Protein AF-A0A8I2YZF5-F1 (afdb_monomer)

Foldseek 3Di:
DLPEDPDEAEAEQAQFALLQVLLVLLVCLLSPHQYEYEQLQRHKHFAAQVVVLVVLVVVVPFADPPDRPPPTDDRDLDSQVVSLVSNLVNFPCVDPSRVSSSVSYHYYNHQDPPRLPPDHDYDLSGRCVNPPDPPTHMHGSNVSSVVVPDPCSVVSVVVNVVSVVVVVVVVVVVVVVVVVVVVVVVVVVVVDDDDDDDDDDDDDDDDDDDDDDDDDDDDDDDDDDDDDDDDDDDDDDDDDDDPLFKDKWKWKDFPVLVDLCCDDVSVNVVVLCVVLVWDWDKADDDPPFGIIMIMIMDGLLSVLVSLLSSQVSVVVPDDDDPDPDPDDPKDKIKIWDAPQLVCLCQDDVSPNVVVLCVVLVWDWDWDPDADPQWRTTIIMIIDHSSSVSSSSSSSSVSCSVPVVSVPQTGDDDTDDDDDDDDDDDDDDDDDDDDDDDDDDDDDDDDDDDDDDDDDDDDDDDDQPKDKDKDKAAQVLVDQCCDDVNPNVVVLCSQLVWDKDWDPDADPPPRITMIITIGGPSSSVSSVVSSVVSSVVVVVVVVVVVVVVVVVVVD

Nearest PDB structures (foldseek):
  8ia0-assembly1_LO  TM=9.827E-01  e=4.292E-23  Thermochaetoides thermophila DSM 1495
  7oyc-assembly1_O1  TM=9.936E-01  e=2.334E-22  Xenopus laevis
  8scb-assembly1_O  TM=9.980E-01  e=4.548E-22  Oryctolagus cuniculus
  9axv-assembly1_Ba  TM=9.786E-01  e=4.104E-22  Schizosaccharomyces pombe
  7r81-assembly1_Q1  TM=9.394E-01  e=8.363E-23  Neurospora crassa

Radius of gyration: 35.75 Å; Cα contacts (8 Å, |Δi|>4): 672; chains: 1; bounding box: 94×103×95 Å

pLDDT: mean 77.12, std 23.85, range [24.19, 98.5]

Secondary structure (DSSP, 8-state):
-----SSPEEEE-TTBBHHHHHHHHHHHHHHT--EEEE-GGG-EEES-HHHHHHHHHHHHT---SS-TTTSSPP---SHHHHHHHHHHTTTTTTSHHHHHHHHTEEE-SS--TTSSSSPPB--GGGBHHHHS-TT--EEEHHHHHHHTT-TTHHHHHHHHHHHHHHHHHHHHHHHHHHHHHHHHHHHHTTTS----------------------------------------------PPP-TTS-EEEEEEEEHHHHHHHH-GGGHHHHHHHHHH--EEEEPPP-TT--EEEEEEEE-HHHHHHHHHHHHHHHHHHSPPP---------EEEEEEEEGGGHHHHH-GGGHHHHHHHHHHT-EEEE-SSPPTTSSEEEEEEEE-HHHHHHHHHHHHHHHHHTGGGGTT-----SS-S------------------------------------------PPS---EEEEEEEEHHHHHHHH-GGGHHHHHHHHHH-SEEEE-SS--TTT-EEEEEEEE-HHHHHHHHHHHHHHHHHHHHHHHHHHHHHHHTTT-

Organism: NCBI:txid495285

Solvent-accessible surface area (backbone atoms only — not comparable to full-atom values): 33041 Å² total; per-residue (Å²): 129,85,89,66,57,90,63,65,47,38,33,50,26,59,50,22,26,52,71,50,44,28,55,54,48,33,52,42,24,68,75,65,36,32,37,32,37,27,24,27,32,46,17,27,38,84,40,44,50,66,62,54,45,52,57,48,50,63,52,68,71,50,61,33,85,92,44,51,84,82,76,24,67,84,80,62,41,47,34,30,50,46,51,47,53,55,25,50,74,68,38,66,55,90,40,71,69,27,42,61,20,57,70,36,52,45,66,31,64,37,65,56,85,81,55,64,84,47,81,64,42,76,58,72,90,18,24,34,84,78,70,48,66,87,93,63,54,54,22,46,34,43,60,51,20,38,79,73,67,26,85,56,58,66,60,45,50,56,52,46,49,58,48,49,57,56,51,47,58,50,47,52,55,48,49,54,54,48,51,54,50,52,54,47,51,58,58,49,63,74,73,56,86,89,82,87,83,88,86,85,83,89,86,83,87,83,88,80,82,88,87,87,90,85,87,89,85,90,85,88,80,87,86,86,83,89,83,89,88,85,89,90,89,89,82,90,74,92,74,81,74,70,94,86,52,72,48,73,51,37,30,56,36,41,54,67,55,49,48,62,53,31,31,81,94,42,49,45,44,48,53,49,30,67,78,37,69,31,58,67,51,69,55,77,90,52,93,95,49,62,55,32,44,39,37,43,28,28,39,52,71,31,46,21,53,42,50,26,54,50,42,50,51,52,55,76,71,50,80,82,77,96,61,100,61,101,65,78,85,65,48,73,46,34,33,53,41,42,58,68,47,43,56,57,48,30,32,77,96,42,52,43,40,50,53,44,24,70,74,23,67,19,53,72,50,71,52,92,58,62,43,86,94,22,45,23,23,44,36,38,41,30,23,48,47,70,18,42,21,49,36,47,33,56,47,43,51,44,48,60,80,48,45,76,61,53,69,84,65,46,71,71,68,85,82,83,77,90,90,80,84,82,88,85,82,90,84,91,77,89,87,86,86,89,85,89,83,86,78,90,84,86,90,89,87,87,88,84,88,85,88,82,88,73,81,88,74,86,82,83,76,73,87,63,66,42,78,48,76,50,76,41,51,52,88,56,47,60,70,48,30,30,80,94,41,53,42,40,50,49,40,33,66,73,18,67,21,51,72,48,70,54,94,57,62,47,84,98,69,57,26,26,46,36,43,33,39,22,39,65,73,18,37,54,43,35,51,52,50,54,50,55,49,50,51,58,51,50,54,55,50,53,54,50,53,53,50,53,55,52,70,69,72,112

Mean predicted aligned error: 22.45 Å

Structure (mmCIF, N/CA/C/O backbone):
data_AF-A0A8I2YZF5-F1
#
_entry.id   AF-A0A8I2YZF5-F1
#
loop_
_atom_site.group_PDB
_atom_site.id
_atom_site.type_symbol
_atom_site.label_atom_id
_atom_site.label_alt_id
_atom_site.label_comp_id
_atom_site.label_asym_id
_atom_site.label_entity_id
_atom_site.label_seq_id
_atom_site.pdbx_PDB_ins_code
_atom_site.Cartn_x
_atom_site.Cartn_y
_atom_site.Cartn_z
_atom_site.occupancy
_atom_site.B_iso_or_equiv
_atom_site.auth_seq_id
_atom_site.auth_comp_id
_atom_site.auth_asym_id
_atom_site.auth_atom_id
_atom_site.pdbx_PDB_model_num
ATOM 1 N N . MET A 1 1 ? 21.247 -35.579 -9.169 1.00 37.66 1 MET A N 1
ATOM 2 C CA . MET A 1 1 ? 21.127 -35.202 -10.596 1.00 37.66 1 MET A CA 1
ATOM 3 C C . MET A 1 1 ? 21.133 -33.687 -10.704 1.00 37.66 1 MET A C 1
ATOM 5 O O . MET A 1 1 ? 20.358 -33.048 -10.003 1.00 37.66 1 MET A O 1
ATOM 9 N N . ALA A 1 2 ? 22.046 -33.109 -11.486 1.00 36.91 2 ALA A N 1
ATOM 10 C CA . ALA A 1 2 ? 22.194 -31.661 -11.608 1.00 36.91 2 ALA A CA 1
ATOM 11 C C . ALA A 1 2 ? 20.890 -31.026 -12.122 1.00 36.91 2 ALA A C 1
ATOM 13 O O . ALA A 1 2 ? 20.487 -31.242 -13.259 1.00 36.91 2 ALA A O 1
ATOM 14 N N . THR A 1 3 ? 20.230 -30.228 -11.285 1.00 53.38 3 THR A N 1
ATOM 15 C CA . THR A 1 3 ? 18.973 -29.514 -11.578 1.00 53.38 3 THR A CA 1
ATOM 16 C C . THR A 1 3 ? 19.166 -28.313 -12.517 1.00 53.38 3 THR A C 1
ATOM 18 O O . THR A 1 3 ? 18.330 -27.412 -12.563 1.00 53.38 3 THR A O 1
ATOM 21 N N . PHE A 1 4 ? 20.269 -28.270 -13.268 1.00 63.94 4 PHE A N 1
ATOM 22 C CA . PHE A 1 4 ? 20.643 -27.145 -14.119 1.00 63.94 4 PHE A CA 1
ATOM 23 C C . PHE A 1 4 ? 20.221 -27.406 -15.558 1.00 63.94 4 PHE A C 1
ATOM 25 O O . PHE A 1 4 ? 20.922 -28.055 -16.331 1.00 63.94 4 PHE A O 1
ATOM 32 N N . SER A 1 5 ? 19.060 -26.871 -15.932 1.00 69.06 5 SER A N 1
ATOM 33 C CA . SER A 1 5 ? 18.643 -26.854 -17.330 1.00 69.06 5 SER A CA 1
ATOM 34 C C . SER A 1 5 ? 19.497 -25.847 -18.101 1.00 69.06 5 SER A C 1
ATOM 36 O O . SER A 1 5 ? 19.516 -24.657 -17.771 1.00 69.06 5 SER A O 1
ATOM 38 N N . SER A 1 6 ? 20.170 -26.305 -19.160 1.00 75.69 6 SER A N 1
ATOM 39 C CA . SER A 1 6 ? 20.905 -25.440 -20.095 1.00 75.69 6 SER A CA 1
ATOM 40 C C . SER A 1 6 ? 19.979 -24.463 -20.831 1.00 75.69 6 SER A C 1
ATOM 42 O O . SER A 1 6 ? 20.416 -23.392 -21.273 1.00 75.69 6 SER A O 1
ATOM 44 N N . THR A 1 7 ? 18.688 -24.805 -20.931 1.00 86.50 7 THR A N 1
ATOM 45 C CA . THR A 1 7 ? 17.678 -23.980 -21.588 1.00 86.50 7 THR A CA 1
ATOM 46 C C . THR A 1 7 ? 17.222 -22.831 -20.679 1.00 86.50 7 THR A C 1
ATOM 48 O O . THR A 1 7 ? 16.989 -23.023 -19.482 1.00 86.50 7 THR A O 1
ATOM 51 N N . PRO A 1 8 ? 17.092 -21.605 -21.219 1.00 90.50 8 PRO A N 1
ATOM 52 C CA . PRO A 1 8 ? 16.664 -20.464 -20.427 1.00 90.50 8 PRO A CA 1
ATOM 53 C C . PRO A 1 8 ? 15.195 -20.604 -20.018 1.00 90.50 8 PRO A C 1
ATOM 55 O O . PRO A 1 8 ? 14.317 -20.757 -20.871 1.00 90.50 8 PRO A O 1
ATOM 58 N N . ILE A 1 9 ? 14.922 -20.478 -18.720 1.00 94.25 9 ILE A N 1
ATOM 59 C CA . ILE A 1 9 ? 13.556 -20.444 -18.192 1.00 94.25 9 ILE A CA 1
ATOM 60 C C . ILE A 1 9 ? 12.960 -19.076 -18.515 1.00 94.25 9 ILE A C 1
ATOM 62 O O . ILE A 1 9 ? 13.486 -18.047 -18.089 1.00 94.25 9 ILE A O 1
ATOM 66 N N . VAL A 1 10 ? 11.858 -19.065 -19.263 1.00 96.62 10 VAL A N 1
ATOM 67 C CA . VAL A 1 10 ? 11.140 -17.837 -19.619 1.00 96.62 10 VAL A CA 1
ATOM 68 C C . VAL A 1 10 ? 10.030 -17.598 -18.602 1.00 96.62 10 VAL A C 1
ATOM 70 O O . VAL A 1 10 ? 9.134 -18.427 -18.469 1.00 96.62 10 VAL A O 1
ATOM 73 N N . ILE A 1 11 ? 10.067 -16.469 -17.903 1.00 97.06 11 ILE A N 1
ATOM 74 C CA . ILE A 1 11 ? 9.101 -16.074 -16.874 1.00 97.06 11 ILE A CA 1
ATOM 75 C C . ILE A 1 11 ? 8.248 -14.914 -17.398 1.00 97.06 11 ILE A C 1
ATOM 77 O O . ILE A 1 11 ? 8.782 -13.933 -17.916 1.00 97.06 11 ILE A O 1
ATOM 81 N N . ASP A 1 12 ? 6.925 -15.008 -17.251 1.00 97.44 12 ASP A N 1
ATOM 82 C CA . ASP A 1 12 ? 6.007 -13.892 -17.515 1.00 97.44 12 ASP A CA 1
ATOM 83 C C . ASP A 1 12 ? 5.978 -12.936 -16.317 1.00 97.44 12 ASP A C 1
ATOM 85 O O . ASP A 1 12 ? 5.556 -13.318 -15.229 1.00 97.44 12 ASP A O 1
ATOM 89 N N . GLY A 1 13 ? 6.398 -11.683 -16.501 1.00 96.88 13 GLY A N 1
ATOM 90 C CA . GLY A 1 13 ? 6.405 -10.663 -15.450 1.00 96.88 13 GLY A CA 1
ATOM 91 C C . GLY A 1 13 ? 5.010 -10.198 -15.017 1.00 96.88 13 GLY A C 1
ATOM 92 O O . GLY A 1 13 ? 4.863 -9.637 -13.926 1.00 96.88 13 GLY A O 1
ATOM 93 N N . LYS A 1 14 ? 3.962 -10.462 -15.814 1.00 97.56 14 LYS A N 1
ATOM 94 C CA . LYS A 1 14 ? 2.596 -9.991 -15.529 1.00 97.56 14 LYS A CA 1
ATOM 95 C C . LYS A 1 14 ? 2.128 -10.400 -14.146 1.00 97.56 14 LYS A C 1
ATOM 97 O O . LYS A 1 14 ? 2.135 -11.578 -13.801 1.00 97.56 14 LYS A O 1
ATOM 102 N N . GLY A 1 15 ? 1.637 -9.431 -13.382 1.00 96.44 15 GLY A N 1
ATOM 103 C CA . GLY A 1 15 ? 0.954 -9.727 -12.129 1.00 96.44 15 GLY A CA 1
ATOM 104 C C . GLY A 1 15 ? 1.882 -10.176 -11.003 1.00 96.44 15 GLY A C 1
ATOM 105 O O . GLY A 1 15 ? 1.382 -10.583 -9.961 1.00 96.44 15 GLY A O 1
ATOM 106 N N . HIS A 1 16 ? 3.204 -10.117 -11.174 1.00 98.50 16 HIS A N 1
ATOM 107 C CA . HIS A 1 16 ? 4.164 -10.465 -10.129 1.00 98.50 16 HIS A CA 1
ATOM 108 C C . HIS A 1 16 ? 4.535 -9.245 -9.281 1.00 98.50 16 HIS A C 1
ATOM 110 O O . HIS A 1 16 ? 4.553 -8.119 -9.767 1.00 98.50 16 HIS A O 1
ATOM 116 N N . LEU A 1 17 ? 4.862 -9.456 -8.006 1.00 98.31 17 LEU A N 1
ATOM 117 C CA . LEU A 1 17 ? 5.385 -8.427 -7.112 1.00 98.31 17 LEU A CA 1
ATOM 118 C C . LEU A 1 17 ? 6.897 -8.264 -7.315 1.00 98.31 17 LEU A C 1
ATOM 120 O O . LEU A 1 17 ? 7.652 -9.198 -7.043 1.00 98.31 17 LEU A O 1
ATOM 124 N N . LEU A 1 18 ? 7.337 -7.063 -7.709 1.00 98.00 18 LEU A N 1
ATOM 125 C CA . LEU A 1 18 ? 8.717 -6.730 -8.100 1.00 98.00 18 LEU A CA 1
ATOM 126 C C . LEU A 1 18 ? 9.777 -7.309 -7.151 1.00 98.00 18 LEU A C 1
ATOM 128 O O . LEU A 1 18 ? 10.687 -8.004 -7.588 1.00 98.00 18 LEU A O 1
ATOM 132 N N . GLY A 1 19 ? 9.650 -7.045 -5.847 1.00 97.25 19 GLY A N 1
ATOM 133 C CA . GLY A 1 19 ? 10.639 -7.482 -4.856 1.00 97.25 19 GLY A CA 1
ATOM 134 C C . GLY A 1 19 ? 10.659 -8.996 -4.629 1.00 97.25 19 GLY A C 1
ATOM 135 O O . GLY A 1 19 ? 11.730 -9.574 -4.476 1.00 97.25 19 GLY A O 1
ATOM 136 N N . ARG A 1 20 ? 9.490 -9.652 -4.649 1.00 97.75 20 ARG A N 1
ATOM 137 C CA . ARG A 1 20 ? 9.401 -11.110 -4.463 1.00 97.75 20 ARG A CA 1
ATOM 138 C C . ARG A 1 20 ? 9.951 -11.847 -5.676 1.00 97.75 20 ARG A C 1
ATOM 140 O O . ARG A 1 20 ? 10.741 -12.770 -5.524 1.00 97.75 20 ARG A O 1
ATOM 147 N N . LEU A 1 21 ? 9.586 -11.383 -6.871 1.00 97.94 21 LEU A N 1
ATOM 148 C CA . LEU A 1 21 ? 10.109 -11.918 -8.122 1.00 97.94 21 LEU A CA 1
ATOM 149 C C . LEU A 1 21 ? 11.634 -11.754 -8.188 1.00 97.94 21 LEU A C 1
ATOM 151 O O . LEU A 1 21 ? 12.335 -12.719 -8.478 1.00 97.94 21 LEU A O 1
ATOM 155 N N . ALA A 1 22 ? 12.153 -10.570 -7.846 1.00 98.12 22 ALA A N 1
ATOM 156 C CA . ALA A 1 22 ? 13.591 -10.307 -7.842 1.00 98.12 22 ALA A CA 1
ATOM 157 C C . ALA A 1 22 ? 14.368 -11.239 -6.898 1.00 98.12 22 ALA A C 1
ATOM 159 O O . ALA A 1 22 ? 15.431 -11.720 -7.277 1.00 98.12 22 ALA A O 1
ATOM 160 N N . SER A 1 23 ? 13.824 -11.536 -5.711 1.00 98.00 23 SER A N 1
ATOM 161 C CA . SER A 1 23 ? 14.468 -12.420 -4.727 1.00 98.00 23 SER A CA 1
ATOM 162 C C . SER A 1 23 ? 14.548 -13.874 -5.192 1.00 98.00 23 SER A C 1
ATOM 164 O O . SER A 1 23 ? 15.546 -14.551 -4.958 1.00 98.00 23 SER A O 1
ATOM 166 N N . ILE A 1 24 ? 13.511 -14.362 -5.872 1.00 97.19 24 ILE A N 1
ATOM 167 C CA . ILE A 1 24 ? 13.506 -15.728 -6.403 1.00 97.19 24 ILE A CA 1
ATOM 168 C C . ILE A 1 24 ? 14.469 -15.823 -7.586 1.00 97.19 24 ILE A C 1
ATOM 170 O O . ILE A 1 24 ? 15.275 -16.749 -7.653 1.00 97.19 24 ILE A O 1
ATOM 174 N N . ILE A 1 25 ? 14.447 -14.831 -8.480 1.00 97.19 25 ILE A N 1
ATOM 175 C CA . ILE A 1 25 ? 15.358 -14.786 -9.624 1.00 97.19 25 ILE A CA 1
ATOM 176 C C . ILE A 1 25 ? 16.814 -14.702 -9.160 1.00 97.19 25 ILE A C 1
ATOM 178 O O . ILE A 1 25 ? 17.637 -15.455 -9.669 1.00 97.19 25 ILE A O 1
ATOM 182 N N . SER A 1 26 ? 17.150 -13.846 -8.188 1.00 97.12 26 SER A N 1
ATOM 183 C CA . SER A 1 26 ? 18.539 -13.707 -7.728 1.00 97.12 26 SER A CA 1
ATOM 184 C C . SER A 1 26 ? 19.107 -15.027 -7.204 1.00 97.12 26 SER A C 1
ATOM 186 O O . SER A 1 26 ? 20.233 -15.378 -7.553 1.00 97.12 26 SER A O 1
ATOM 188 N N . LYS A 1 27 ? 18.313 -15.798 -6.446 1.00 96.12 27 LYS A N 1
ATOM 189 C CA . LYS A 1 27 ? 18.697 -17.137 -5.973 1.00 96.12 27 LYS A CA 1
ATOM 190 C C . LYS A 1 27 ? 18.954 -18.095 -7.135 1.00 96.12 27 LYS A C 1
ATOM 192 O O . LYS A 1 27 ? 20.024 -18.682 -7.204 1.00 96.12 27 LYS A O 1
ATOM 197 N N . GLN A 1 28 ? 18.018 -18.202 -8.074 1.00 94.88 28 GLN A N 1
ATOM 198 C CA . GLN A 1 28 ? 18.126 -19.130 -9.207 1.00 94.88 28 GLN A CA 1
ATOM 199 C C . GLN A 1 28 ? 19.315 -18.809 -10.123 1.00 94.88 28 GLN A C 1
ATOM 201 O O . GLN A 1 28 ? 20.048 -19.694 -10.566 1.00 94.88 28 GLN A O 1
ATOM 206 N N . VAL A 1 29 ? 19.552 -17.522 -10.364 1.00 95.31 29 VAL A N 1
ATOM 207 C CA . VAL A 1 29 ? 20.663 -17.047 -11.189 1.00 95.31 29 VAL A CA 1
ATOM 208 C C . VAL A 1 29 ? 22.023 -17.304 -10.511 1.00 95.31 29 VAL A C 1
ATOM 210 O O . VAL A 1 29 ? 22.997 -17.653 -11.187 1.00 95.31 29 VAL A O 1
ATOM 213 N N . LEU A 1 30 ? 22.089 -17.205 -9.175 1.00 95.06 30 LEU A N 1
ATOM 214 C CA . LEU A 1 30 ? 23.262 -17.580 -8.372 1.00 95.06 30 LEU A CA 1
ATOM 215 C C . LEU A 1 30 ? 23.488 -19.091 -8.290 1.00 95.06 30 LEU A C 1
ATOM 217 O O . LEU A 1 30 ? 24.642 -19.514 -8.189 1.00 95.06 30 LEU A O 1
ATOM 221 N N . SER A 1 31 ? 22.416 -19.884 -8.345 1.00 93.12 31 SER A N 1
ATOM 222 C CA . SER A 1 31 ? 22.502 -21.338 -8.473 1.00 93.12 31 SER A CA 1
ATOM 223 C C . SER A 1 31 ? 23.085 -21.741 -9.828 1.00 93.12 31 SER A C 1
ATOM 225 O O . SER A 1 31 ? 23.756 -22.755 -9.899 1.00 93.12 31 SER A O 1
ATOM 227 N N . GLY A 1 32 ? 22.915 -20.930 -10.877 1.00 91.44 32 GLY A N 1
ATOM 228 C CA . GLY A 1 32 ? 23.455 -21.202 -12.216 1.00 91.44 32 GLY A CA 1
ATOM 229 C C . GLY A 1 32 ? 22.399 -21.258 -13.318 1.00 91.44 32 GLY A C 1
ATOM 230 O O . GLY A 1 32 ? 22.740 -21.447 -14.484 1.00 91.44 32 GLY A O 1
ATOM 231 N N . GLN A 1 33 ? 21.124 -21.051 -12.982 1.00 93.19 33 GLN A N 1
ATOM 232 C CA . GLN A 1 33 ? 20.029 -21.111 -13.942 1.00 93.19 33 GLN A CA 1
ATOM 233 C C . GLN A 1 33 ? 20.024 -19.883 -14.863 1.00 93.19 33 GLN A C 1
ATOM 235 O O . GLN A 1 33 ? 20.136 -18.740 -14.413 1.00 93.19 33 GLN A O 1
ATOM 240 N N . LYS A 1 34 ? 19.832 -20.111 -16.168 1.00 95.06 34 LYS A N 1
ATOM 241 C CA . LYS A 1 34 ? 19.577 -19.039 -17.142 1.00 95.06 34 LYS A CA 1
ATOM 242 C C . LYS A 1 34 ? 18.107 -18.637 -17.079 1.00 95.06 34 LYS A C 1
ATOM 244 O O . LYS A 1 34 ? 17.232 -19.490 -17.240 1.00 95.06 34 LYS A O 1
ATOM 249 N N . ILE A 1 35 ? 17.835 -17.352 -16.851 1.00 96.06 35 ILE A N 1
ATOM 250 C CA . ILE A 1 35 ? 16.474 -16.827 -16.678 1.00 96.06 35 ILE A CA 1
ATOM 251 C C . ILE A 1 35 ? 16.234 -15.661 -17.627 1.00 96.06 35 ILE A C 1
ATOM 253 O O . ILE A 1 35 ? 17.039 -14.737 -17.737 1.00 96.06 35 ILE A O 1
ATOM 257 N N . VAL A 1 36 ? 15.076 -15.692 -18.278 1.00 97.50 36 VAL A N 1
ATOM 258 C CA . VAL A 1 36 ? 14.572 -14.611 -19.117 1.00 97.50 36 VAL A CA 1
ATOM 259 C C . VAL A 1 36 ? 13.241 -14.145 -18.548 1.00 97.50 36 VAL A C 1
ATOM 261 O O . VAL A 1 36 ? 12.316 -14.942 -18.446 1.00 97.50 36 VAL A O 1
ATOM 264 N N . VAL A 1 37 ? 13.110 -12.867 -18.207 1.00 97.94 37 VAL A N 1
ATOM 265 C CA . VAL A 1 37 ? 11.819 -12.282 -17.817 1.00 97.94 37 VAL A CA 1
ATOM 266 C C . VAL A 1 37 ? 11.305 -11.422 -18.958 1.00 97.94 37 VAL A C 1
ATOM 268 O O . VAL A 1 37 ? 11.996 -10.517 -19.423 1.00 97.94 37 VAL A O 1
ATOM 271 N N . VAL A 1 38 ? 10.084 -11.703 -19.393 1.00 97.94 38 VAL A N 1
ATOM 272 C CA . VAL A 1 38 ? 9.368 -10.915 -20.402 1.00 97.94 38 VAL A CA 1
ATOM 273 C C . VAL A 1 38 ? 8.245 -10.119 -19.742 1.00 97.94 38 VAL A C 1
ATOM 275 O O . VAL A 1 38 ? 7.796 -10.471 -18.650 1.00 97.94 38 VAL A O 1
ATOM 278 N N . ARG A 1 39 ? 7.771 -9.061 -20.404 1.00 97.50 39 ARG A N 1
ATOM 279 C CA . ARG A 1 39 ? 6.693 -8.183 -19.918 1.00 97.50 39 ARG A CA 1
ATOM 280 C C . ARG A 1 39 ? 6.998 -7.532 -18.573 1.00 97.50 39 ARG A C 1
ATOM 282 O O . ARG A 1 39 ? 6.183 -7.541 -17.645 1.00 97.50 39 ARG A O 1
ATOM 289 N N . CYS A 1 40 ? 8.202 -6.976 -18.454 1.00 97.94 40 CYS A N 1
ATOM 290 C CA . CYS A 1 40 ? 8.640 -6.300 -17.234 1.00 97.94 40 CYS A CA 1
ATOM 291 C C . CYS A 1 40 ? 7.777 -5.072 -16.886 1.00 97.94 40 CYS A C 1
ATOM 293 O O . CYS A 1 40 ? 7.684 -4.691 -15.721 1.00 97.94 40 CYS A O 1
ATOM 295 N N . GLU A 1 41 ? 7.113 -4.468 -17.871 1.00 97.44 41 GLU A N 1
ATOM 296 C CA . GLU A 1 41 ? 6.170 -3.365 -17.693 1.00 97.44 41 GLU A CA 1
ATOM 297 C C . GLU A 1 41 ? 4.919 -3.776 -16.894 1.00 97.44 41 GLU A C 1
ATOM 299 O O . GLU A 1 41 ? 4.392 -2.980 -16.119 1.00 97.44 41 GLU A O 1
ATOM 304 N N . GLU A 1 42 ? 4.494 -5.038 -16.977 1.00 97.75 42 GLU A N 1
ATOM 305 C CA . GLU A 1 42 ? 3.288 -5.561 -16.312 1.00 97.75 42 GLU A CA 1
ATOM 306 C C . GLU A 1 42 ? 3.537 -6.073 -14.880 1.00 97.75 42 GLU A C 1
ATOM 308 O O . GLU A 1 42 ? 2.651 -6.651 -14.235 1.00 97.75 42 GLU A O 1
ATOM 313 N N . ILE A 1 43 ? 4.748 -5.861 -14.361 1.00 98.19 43 ILE A N 1
ATOM 314 C CA . ILE A 1 43 ? 5.101 -6.154 -12.973 1.00 98.19 43 ILE A CA 1
ATOM 315 C C . ILE A 1 43 ? 4.386 -5.166 -12.046 1.00 98.19 43 ILE A C 1
ATOM 317 O O . ILE A 1 43 ? 4.155 -3.999 -12.376 1.00 98.19 43 ILE A O 1
ATOM 321 N N . ASN A 1 44 ? 4.036 -5.622 -10.847 1.00 98.19 44 ASN A N 1
ATOM 322 C CA . ASN A 1 44 ? 3.383 -4.819 -9.828 1.00 98.19 44 ASN A CA 1
ATOM 323 C C . ASN A 1 44 ? 4.297 -4.545 -8.628 1.00 98.19 44 ASN A C 1
ATOM 325 O O . ASN A 1 44 ? 5.146 -5.345 -8.243 1.00 98.19 44 ASN A O 1
ATOM 329 N N . ILE A 1 45 ? 4.077 -3.410 -7.979 1.00 97.81 45 ILE A N 1
ATOM 330 C CA . ILE A 1 45 ? 4.686 -3.034 -6.706 1.00 97.81 45 ILE A CA 1
ATOM 331 C C . ILE A 1 45 ? 3.550 -2.811 -5.711 1.00 97.81 45 ILE A C 1
ATOM 333 O O . ILE A 1 45 ? 2.542 -2.188 -6.039 1.00 97.81 45 ILE A O 1
ATOM 337 N N . SER A 1 46 ? 3.687 -3.323 -4.490 1.00 96.75 46 SER A N 1
ATOM 338 C CA . SER A 1 46 ? 2.675 -3.119 -3.454 1.00 96.75 46 SER A CA 1
ATOM 339 C C . SER A 1 46 ? 2.587 -1.650 -3.012 1.00 96.75 46 SER A C 1
ATOM 341 O O . SER A 1 46 ? 3.559 -0.885 -3.042 1.00 96.75 46 SER A O 1
ATOM 343 N N . GLY A 1 47 ? 1.404 -1.245 -2.556 1.00 96.00 47 GLY A N 1
ATOM 344 C CA . GLY A 1 47 ? 1.099 0.128 -2.159 1.00 96.00 47 GLY A CA 1
ATOM 345 C C . GLY A 1 47 ? 0.654 1.009 -3.325 1.00 96.00 47 GLY A C 1
ATOM 346 O O . GLY A 1 47 ? 0.759 0.639 -4.491 1.00 96.00 47 GLY A O 1
ATOM 347 N N . SER A 1 48 ? 0.133 2.191 -2.995 1.00 97.19 48 SER A N 1
ATOM 348 C CA . SER A 1 48 ? -0.454 3.099 -3.982 1.00 97.19 48 SER A CA 1
ATOM 349 C C . SER A 1 48 ? 0.550 3.561 -5.040 1.00 97.19 48 SER A C 1
ATOM 351 O O . SER A 1 48 ? 1.763 3.603 -4.810 1.00 97.19 48 SER A O 1
ATOM 353 N N . PHE A 1 49 ? 0.016 3.941 -6.200 1.00 97.19 49 PHE A N 1
ATOM 354 C CA . PHE A 1 49 ? 0.777 4.550 -7.283 1.00 97.19 49 PHE A CA 1
ATOM 355 C C . PHE A 1 49 ? 1.597 5.755 -6.794 1.00 97.19 49 PHE A C 1
ATOM 357 O O . PHE A 1 49 ? 2.820 5.746 -6.904 1.00 97.19 49 PHE A O 1
ATOM 364 N N . PHE A 1 50 ? 0.939 6.713 -6.136 1.00 96.44 50 PHE A N 1
ATOM 365 C CA . PHE A 1 50 ? 1.565 7.934 -5.624 1.00 96.44 50 PHE A CA 1
ATOM 366 C C . PHE A 1 50 ? 2.729 7.660 -4.661 1.00 96.44 50 PHE A C 1
ATOM 368 O O . PHE A 1 50 ? 3.809 8.220 -4.815 1.00 96.44 50 PHE A O 1
ATOM 375 N N . ARG A 1 51 ? 2.562 6.723 -3.715 1.00 96.50 51 ARG A N 1
ATOM 376 C CA . ARG A 1 51 ? 3.632 6.353 -2.772 1.00 96.50 51 ARG A CA 1
ATOM 377 C C . ARG A 1 51 ? 4.860 5.810 -3.500 1.00 96.50 51 ARG A C 1
ATOM 379 O O . ARG A 1 51 ? 5.991 6.124 -3.140 1.00 96.50 51 ARG A O 1
ATOM 386 N N . ASN A 1 52 ? 4.638 4.966 -4.504 1.00 97.12 52 ASN A N 1
ATOM 387 C CA . ASN A 1 52 ? 5.722 4.387 -5.290 1.00 97.12 52 ASN A CA 1
ATOM 388 C C . ASN A 1 52 ? 6.373 5.425 -6.217 1.00 97.12 52 ASN A C 1
ATOM 390 O O . ASN A 1 52 ? 7.594 5.403 -6.352 1.00 97.12 52 ASN A O 1
ATOM 394 N N . LYS A 1 53 ? 5.593 6.364 -6.772 1.00 96.06 53 LYS A N 1
ATOM 395 C CA . LYS A 1 53 ? 6.095 7.518 -7.528 1.00 96.06 53 LYS A CA 1
ATOM 396 C C . LYS A 1 53 ? 6.996 8.391 -6.663 1.00 96.06 53 LYS A C 1
ATOM 398 O O . LYS A 1 53 ? 8.155 8.572 -7.015 1.00 96.06 53 LYS A O 1
ATOM 403 N N . LEU A 1 54 ? 6.527 8.830 -5.494 1.00 96.25 54 LEU A N 1
ATOM 404 C CA . LEU A 1 54 ? 7.319 9.654 -4.574 1.00 96.25 54 LEU A CA 1
ATOM 405 C C . LEU A 1 54 ? 8.605 8.942 -4.139 1.00 96.25 54 LEU A C 1
ATOM 407 O O . LEU A 1 54 ? 9.688 9.514 -4.182 1.00 96.25 54 LEU A O 1
ATOM 411 N N . ARG A 1 55 ? 8.519 7.646 -3.813 1.00 95.75 55 ARG A N 1
ATOM 412 C CA . ARG A 1 55 ? 9.704 6.836 -3.496 1.00 95.75 55 ARG A CA 1
ATOM 413 C C . ARG A 1 55 ? 10.711 6.804 -4.649 1.00 95.75 55 ARG A C 1
ATOM 415 O O . ARG A 1 55 ? 11.915 6.783 -4.398 1.00 95.75 55 ARG A O 1
ATOM 422 N N . TYR A 1 56 ? 10.233 6.761 -5.889 1.00 95.06 56 TYR A N 1
ATOM 423 C CA . TYR A 1 56 ? 11.091 6.779 -7.064 1.00 95.06 56 TYR A CA 1
ATOM 424 C C . TYR A 1 56 ? 11.672 8.181 -7.318 1.00 95.06 56 TYR A C 1
ATOM 426 O O . TYR A 1 56 ? 12.868 8.283 -7.564 1.00 95.06 56 TYR A O 1
ATOM 434 N N . HIS A 1 57 ? 10.900 9.259 -7.155 1.00 94.81 57 HIS A N 1
ATOM 435 C CA . HIS A 1 57 ? 11.410 10.638 -7.224 1.00 94.81 57 HIS A CA 1
ATOM 436 C C . HIS A 1 57 ? 12.473 10.924 -6.153 1.00 94.81 57 HIS A C 1
ATOM 438 O O . HIS A 1 57 ? 13.533 11.452 -6.473 1.00 94.81 57 HIS A O 1
ATOM 444 N N . ASN A 1 58 ? 12.285 10.444 -4.922 1.00 95.75 58 ASN A N 1
ATOM 445 C CA . ASN A 1 58 ? 13.311 10.530 -3.875 1.00 95.75 58 ASN A CA 1
ATOM 446 C C . ASN A 1 58 ? 14.601 9.789 -4.253 1.00 95.75 58 ASN A C 1
ATOM 448 O O . ASN A 1 58 ? 15.683 10.142 -3.790 1.00 95.75 58 ASN A O 1
ATOM 452 N N . PHE A 1 59 ? 14.508 8.739 -5.076 1.00 93.81 59 PHE A N 1
ATOM 453 C CA . PHE A 1 59 ? 15.682 8.095 -5.658 1.00 93.81 59 PHE A CA 1
ATOM 454 C C . PHE A 1 59 ? 16.294 8.952 -6.771 1.00 93.81 59 PHE A C 1
ATOM 456 O O . PHE A 1 59 ? 17.506 9.105 -6.769 1.00 93.81 59 PHE A O 1
ATOM 463 N N . LEU A 1 60 ? 15.485 9.565 -7.642 1.00 93.31 60 LEU A N 1
ATOM 464 C CA . LEU A 1 60 ? 15.956 10.479 -8.692 1.00 93.31 60 LEU A CA 1
ATOM 465 C C . LEU A 1 60 ? 16.703 11.702 -8.153 1.00 93.31 60 LEU A C 1
ATOM 467 O O . LEU A 1 60 ? 17.627 12.180 -8.807 1.00 93.31 60 LEU A O 1
ATOM 471 N N . HIS A 1 61 ? 16.343 12.180 -6.962 1.00 93.69 61 HIS A N 1
ATOM 472 C CA . HIS A 1 61 ? 17.031 13.291 -6.301 1.00 93.69 61 HIS A CA 1
ATOM 473 C C . HIS A 1 61 ? 18.449 12.927 -5.821 1.00 93.69 61 HIS A C 1
ATOM 475 O O . HIS A 1 61 ? 19.238 13.818 -5.507 1.00 93.69 61 HIS A O 1
ATOM 481 N N . LYS A 1 62 ? 18.821 11.638 -5.784 1.00 93.69 62 LYS A N 1
ATOM 482 C CA . LYS A 1 62 ? 20.163 11.202 -5.369 1.00 93.69 62 LYS A CA 1
ATOM 483 C C . LYS A 1 62 ? 21.154 11.349 -6.519 1.00 93.69 62 LYS A C 1
ATOM 485 O O . LYS A 1 62 ? 21.268 10.471 -7.364 1.00 93.69 62 LYS A O 1
ATOM 490 N N . ARG A 1 63 ? 21.929 12.430 -6.523 1.00 93.44 63 ARG A N 1
ATOM 491 C CA . ARG A 1 63 ? 22.987 12.675 -7.515 1.00 93.44 63 ARG A CA 1
ATOM 492 C C . ARG A 1 63 ? 24.334 12.908 -6.844 1.00 93.44 63 ARG A C 1
ATOM 494 O O . ARG A 1 63 ? 24.394 13.461 -5.751 1.00 93.44 63 ARG A O 1
ATOM 501 N N . HIS A 1 64 ? 25.410 12.501 -7.512 1.00 94.19 64 HIS A N 1
ATOM 502 C CA . HIS A 1 64 ? 26.746 12.957 -7.141 1.00 94.19 64 HIS A CA 1
ATOM 503 C C . HIS A 1 64 ? 26.849 14.446 -7.486 1.00 94.19 64 HIS A C 1
ATOM 505 O O . HIS A 1 64 ? 26.579 14.815 -8.628 1.00 94.19 64 HIS A O 1
ATOM 511 N N . ILE A 1 65 ? 27.168 15.283 -6.496 1.00 92.06 65 ILE A N 1
ATOM 512 C CA . ILE A 1 65 ? 27.063 16.746 -6.611 1.00 92.06 65 ILE A CA 1
ATOM 513 C C . ILE A 1 65 ? 28.073 17.290 -7.629 1.00 92.06 65 ILE A C 1
ATOM 515 O O . ILE A 1 65 ? 27.700 18.097 -8.471 1.00 92.06 65 ILE A O 1
ATOM 519 N N . VAL A 1 66 ? 29.316 16.798 -7.595 1.00 93.38 66 VAL A N 1
ATOM 520 C CA . VAL A 1 66 ? 30.416 17.321 -8.426 1.00 93.38 66 VAL A CA 1
ATOM 521 C C . VAL A 1 66 ? 30.301 16.869 -9.883 1.00 93.38 66 VAL A C 1
ATOM 523 O O . VAL A 1 66 ? 30.380 17.667 -10.806 1.00 93.38 66 VAL A O 1
ATOM 526 N N . ASN A 1 67 ? 30.110 15.568 -10.109 1.00 89.81 67 ASN A N 1
ATOM 527 C CA . ASN A 1 67 ? 29.993 15.004 -11.455 1.00 89.81 67 ASN A CA 1
ATOM 528 C C . ASN A 1 67 ? 28.880 13.947 -11.500 1.00 89.81 67 ASN A C 1
ATOM 530 O O . ASN A 1 67 ? 29.138 12.773 -11.195 1.00 89.81 67 ASN A O 1
ATOM 534 N N . PRO A 1 68 ? 27.653 14.345 -11.877 1.00 89.38 68 PRO A N 1
ATOM 535 C CA . PRO A 1 68 ? 26.505 13.447 -11.928 1.00 89.38 68 PRO A CA 1
ATOM 536 C C . PRO A 1 68 ? 26.635 12.310 -12.952 1.00 89.38 68 PRO A C 1
ATOM 538 O O . PRO A 1 68 ? 26.027 11.261 -12.755 1.00 89.38 68 PRO A O 1
ATOM 541 N N . LYS A 1 69 ? 27.410 12.496 -14.033 1.00 88.81 69 LYS A N 1
ATOM 542 C CA . LYS A 1 69 ? 27.537 11.514 -15.126 1.00 88.81 69 LYS A CA 1
ATOM 543 C C . LYS A 1 69 ? 28.538 10.398 -14.811 1.00 88.81 69 LYS A C 1
ATOM 545 O O . LYS A 1 69 ? 28.283 9.252 -15.164 1.00 88.81 69 LYS A O 1
ATOM 550 N N . LYS A 1 70 ? 29.668 10.728 -14.171 1.00 85.88 70 LYS A N 1
ATOM 551 C CA . LYS A 1 70 ? 30.794 9.793 -13.969 1.00 85.88 70 LYS A CA 1
ATOM 552 C C . LYS A 1 70 ? 30.663 8.944 -12.703 1.00 85.88 70 LYS A C 1
ATOM 554 O O . LYS A 1 70 ? 30.829 7.732 -12.763 1.00 85.88 70 LYS A O 1
ATOM 559 N N . SER A 1 71 ? 30.348 9.574 -11.571 1.00 82.56 71 SER A N 1
ATOM 560 C CA . SER A 1 71 ? 30.377 8.920 -10.247 1.00 82.56 71 SER A CA 1
ATOM 561 C C . SER A 1 71 ? 29.004 8.875 -9.569 1.00 82.56 71 SER A C 1
ATOM 563 O O . SER A 1 71 ? 28.882 8.483 -8.409 1.00 82.56 71 SER A O 1
ATOM 565 N N . GLY A 1 72 ? 27.956 9.304 -10.278 1.00 87.69 72 GLY A N 1
ATOM 566 C CA . GLY A 1 72 ? 26.590 9.365 -9.774 1.00 87.69 72 GLY A CA 1
ATOM 567 C C . GLY A 1 72 ? 25.831 8.037 -9.863 1.00 87.69 72 GLY A C 1
ATOM 568 O O . GLY A 1 72 ? 26.132 7.186 -10.702 1.00 87.69 72 GLY A O 1
ATOM 569 N N . PRO A 1 73 ? 24.793 7.847 -9.031 1.00 92.06 73 PRO A N 1
ATOM 570 C CA . PRO A 1 73 ? 23.846 6.759 -9.219 1.00 92.06 73 PRO A CA 1
ATOM 571 C C . PRO A 1 73 ? 23.127 6.876 -10.570 1.00 92.06 73 PRO A C 1
ATOM 573 O O . PRO A 1 73 ? 22.472 7.876 -10.858 1.00 92.06 73 PRO A O 1
ATOM 576 N N . PHE A 1 74 ? 23.183 5.823 -11.387 1.00 92.00 74 PHE A N 1
ATOM 577 C CA . PHE A 1 74 ? 22.393 5.764 -12.614 1.00 92.00 74 PHE A CA 1
ATOM 578 C C . PHE A 1 74 ? 20.925 5.472 -12.306 1.00 92.00 74 PHE A C 1
ATOM 580 O O . PHE A 1 74 ? 20.559 4.455 -11.703 1.00 92.00 74 PHE A O 1
ATOM 587 N N . HIS A 1 75 ? 20.065 6.369 -12.770 1.00 93.75 75 HIS A N 1
ATOM 588 C CA . HIS A 1 75 ? 18.626 6.246 -12.645 1.00 93.75 75 HIS A CA 1
ATOM 589 C C . HIS A 1 75 ? 18.049 5.672 -13.947 1.00 93.75 75 HIS A C 1
ATOM 591 O O . HIS A 1 75 ? 17.918 6.392 -14.933 1.00 93.75 75 HIS A O 1
ATOM 597 N N . HIS A 1 76 ? 17.680 4.391 -13.982 1.00 94.06 76 HIS A N 1
ATOM 598 C CA . HIS A 1 76 ? 17.090 3.788 -15.185 1.00 94.06 76 HIS A CA 1
ATOM 599 C C . HIS A 1 76 ? 15.564 3.881 -15.200 1.00 94.06 76 HIS A C 1
ATOM 601 O O . HIS A 1 76 ? 14.921 3.338 -14.306 1.00 94.06 76 HIS A O 1
ATOM 607 N N . ARG A 1 77 ? 14.984 4.487 -16.244 1.00 95.50 77 ARG A N 1
ATOM 608 C CA . ARG A 1 77 ? 13.524 4.669 -16.387 1.00 95.50 77 ARG A CA 1
ATOM 609 C C . ARG A 1 77 ? 12.780 3.424 -16.876 1.00 95.50 77 ARG A C 1
ATOM 611 O O . ARG A 1 77 ? 11.638 3.200 -16.483 1.00 95.50 77 ARG A O 1
ATOM 618 N N . ALA A 1 78 ? 13.434 2.610 -17.700 1.00 97.06 78 ALA A N 1
ATOM 619 C CA . ALA A 1 78 ? 12.824 1.448 -18.336 1.00 97.06 78 ALA A CA 1
ATOM 620 C C . ALA A 1 78 ? 12.416 0.360 -17.310 1.00 97.06 78 ALA A C 1
ATOM 622 O O . ALA A 1 78 ? 13.219 0.050 -16.420 1.00 97.06 78 ALA A O 1
ATOM 623 N N . PRO A 1 79 ? 11.215 -0.248 -17.421 1.00 97.50 79 PRO A N 1
ATOM 624 C CA . PRO A 1 79 ? 10.735 -1.283 -16.502 1.00 97.50 79 PRO A CA 1
ATOM 625 C C . PRO A 1 79 ? 11.701 -2.459 -16.318 1.00 97.50 79 PRO A C 1
ATOM 627 O O . PRO A 1 79 ? 11.935 -2.892 -15.185 1.00 97.50 79 PRO A O 1
ATOM 630 N N . SER A 1 80 ? 12.315 -2.944 -17.406 1.00 97.38 80 SER A N 1
ATOM 631 C CA . SER A 1 80 ? 13.296 -4.037 -17.347 1.00 97.38 80 SER A CA 1
ATOM 632 C C . SER A 1 80 ? 14.507 -3.658 -16.495 1.00 97.38 80 SER A C 1
ATOM 634 O O . SER A 1 80 ? 14.976 -4.443 -15.673 1.00 97.38 80 SER A O 1
ATOM 636 N N . LYS A 1 81 ? 14.987 -2.418 -16.620 1.00 97.25 81 LYS A N 1
ATOM 637 C CA . LYS A 1 81 ? 16.147 -1.910 -15.882 1.00 97.25 81 LYS A CA 1
ATOM 638 C C . LYS A 1 81 ? 15.826 -1.589 -14.421 1.00 97.25 81 LYS A C 1
ATOM 640 O O . LYS A 1 81 ? 16.707 -1.707 -13.568 1.00 97.25 81 LYS A O 1
ATOM 645 N N . ILE A 1 82 ? 14.578 -1.243 -14.101 1.00 96.94 82 ILE A N 1
ATOM 646 C CA . ILE A 1 82 ? 14.116 -1.135 -12.709 1.00 96.94 82 ILE A CA 1
ATOM 647 C C . ILE A 1 82 ? 14.185 -2.507 -12.030 1.00 96.94 82 ILE A C 1
ATOM 649 O O . ILE A 1 82 ? 14.740 -2.619 -10.932 1.00 96.94 82 ILE A O 1
ATOM 653 N N . LEU A 1 83 ? 13.685 -3.554 -12.695 1.00 97.38 83 LEU A N 1
ATOM 654 C CA . LEU A 1 83 ? 13.808 -4.928 -12.207 1.00 97.38 83 LEU A CA 1
ATOM 655 C C . LEU A 1 83 ? 15.279 -5.370 -12.136 1.00 97.38 83 LEU A C 1
ATOM 657 O O . LEU A 1 83 ? 15.687 -5.936 -11.124 1.00 97.38 83 LEU A O 1
ATOM 661 N N . PHE A 1 84 ? 16.094 -5.044 -13.145 1.00 97.88 84 PHE A N 1
ATOM 662 C CA . PHE A 1 84 ? 17.531 -5.335 -13.146 1.00 97.88 84 PHE A CA 1
ATOM 663 C C . PHE A 1 84 ? 18.223 -4.758 -11.913 1.00 97.88 84 PHE A C 1
ATOM 665 O O . PHE A 1 84 ? 18.966 -5.456 -11.231 1.00 97.88 84 PHE A O 1
ATOM 672 N N . ARG A 1 85 ? 17.946 -3.491 -11.581 1.00 96.88 85 ARG A N 1
ATOM 673 C CA . ARG A 1 85 ? 18.509 -2.837 -10.396 1.00 96.88 85 ARG A CA 1
ATOM 674 C C . ARG A 1 85 ? 18.062 -3.517 -9.101 1.00 96.88 85 ARG A C 1
ATOM 676 O O . ARG A 1 85 ? 18.873 -3.640 -8.186 1.00 96.88 85 ARG A O 1
ATOM 683 N N . ALA A 1 86 ? 16.805 -3.960 -9.019 1.00 97.00 86 ALA A N 1
ATOM 684 C CA . ALA A 1 86 ? 16.309 -4.706 -7.864 1.00 97.00 86 ALA A CA 1
ATOM 685 C C . ALA A 1 86 ? 17.046 -6.047 -7.696 1.00 97.00 86 ALA A C 1
ATOM 687 O O . ALA A 1 86 ? 17.491 -6.351 -6.593 1.00 97.00 86 ALA A O 1
ATOM 688 N N . ILE A 1 87 ? 17.244 -6.799 -8.785 1.00 97.94 87 ILE A N 1
ATOM 689 C CA . ILE A 1 87 ? 17.967 -8.081 -8.768 1.00 97.94 87 ILE A CA 1
ATOM 690 C C . ILE A 1 87 ? 19.455 -7.871 -8.470 1.00 97.94 87 ILE A C 1
ATOM 692 O O . ILE A 1 87 ? 20.004 -8.545 -7.604 1.00 97.94 87 ILE A O 1
ATOM 696 N N . ARG A 1 88 ? 20.102 -6.888 -9.108 1.00 97.38 88 ARG A N 1
ATOM 697 C CA . ARG A 1 88 ? 21.502 -6.515 -8.847 1.00 97.38 88 ARG A CA 1
ATOM 698 C C . ARG A 1 88 ? 21.739 -6.157 -7.378 1.00 97.38 88 ARG A C 1
ATOM 700 O O . ARG A 1 88 ? 22.803 -6.460 -6.850 1.00 97.38 88 ARG A O 1
ATOM 707 N N . GLY A 1 89 ? 20.768 -5.526 -6.715 1.00 97.06 89 GLY A N 1
ATOM 708 C CA . GLY A 1 89 ? 20.837 -5.231 -5.280 1.00 97.06 89 GLY A CA 1
ATOM 709 C C . GLY A 1 89 ? 20.780 -6.470 -4.378 1.00 97.06 89 GLY A C 1
ATOM 710 O O . GLY A 1 89 ? 21.167 -6.380 -3.220 1.00 97.06 89 GLY A O 1
ATOM 711 N N . MET A 1 90 ? 20.323 -7.613 -4.898 1.00 97.75 90 MET A N 1
ATOM 712 C CA . MET A 1 90 ? 20.218 -8.898 -4.192 1.00 97.75 90 MET A CA 1
ATOM 713 C C . MET A 1 90 ? 21.314 -9.900 -4.598 1.00 97.75 90 MET A C 1
ATOM 715 O O . MET A 1 90 ? 21.324 -11.024 -4.101 1.00 97.75 90 MET A O 1
ATOM 719 N N . VAL A 1 91 ? 22.215 -9.518 -5.510 1.00 97.06 91 VAL A N 1
ATOM 720 C CA . VAL A 1 91 ? 23.336 -10.335 -6.003 1.00 97.06 91 VAL A CA 1
ATOM 721 C C . VAL A 1 91 ? 24.654 -9.646 -5.617 1.00 97.06 91 VAL A C 1
ATOM 723 O O . VAL A 1 91 ? 24.753 -8.422 -5.759 1.00 97.06 91 VAL A O 1
ATOM 726 N N . PRO A 1 92 ? 25.694 -10.384 -5.178 1.00 96.88 92 PRO A N 1
ATOM 727 C CA . PRO A 1 92 ? 27.029 -9.840 -4.900 1.00 96.88 92 PRO A CA 1
ATOM 728 C C . PRO A 1 92 ? 27.771 -9.439 -6.193 1.00 96.88 92 PRO A C 1
ATOM 730 O O . PRO A 1 92 ? 28.808 -9.992 -6.548 1.00 96.88 92 PRO A O 1
ATOM 733 N N . HIS A 1 93 ? 27.234 -8.456 -6.916 1.00 95.94 93 HIS A N 1
ATOM 734 C CA . HIS A 1 93 ? 27.614 -8.052 -8.276 1.00 95.94 93 HIS A CA 1
ATOM 735 C C . HIS A 1 93 ? 29.003 -7.412 -8.414 1.00 95.94 93 HIS A C 1
ATOM 737 O O . HIS A 1 93 ? 29.399 -7.067 -9.518 1.00 95.94 93 HIS A O 1
ATOM 743 N N . LYS A 1 94 ? 29.711 -7.180 -7.304 1.00 96.62 94 LYS A N 1
ATOM 744 C CA . LYS A 1 94 ? 31.112 -6.732 -7.322 1.00 96.62 94 LYS A CA 1
ATOM 745 C C . LYS A 1 94 ? 32.093 -7.901 -7.468 1.00 96.62 94 LYS A C 1
ATOM 747 O O . LYS A 1 94 ? 33.268 -7.678 -7.709 1.00 96.62 94 LYS A O 1
ATOM 752 N N . THR A 1 95 ? 31.618 -9.134 -7.289 1.00 97.56 95 THR A N 1
ATOM 753 C CA . THR A 1 95 ? 32.424 -10.355 -7.415 1.00 97.56 95 THR A CA 1
ATOM 754 C C . THR A 1 95 ? 32.292 -10.939 -8.818 1.00 97.56 95 THR A C 1
ATOM 756 O O . THR A 1 95 ? 31.223 -10.831 -9.422 1.00 97.56 95 THR A O 1
ATOM 759 N N . ALA A 1 96 ? 33.321 -11.642 -9.302 1.00 97.56 96 ALA A N 1
ATOM 760 C CA . ALA A 1 96 ? 33.275 -12.340 -10.592 1.00 97.56 96 ALA A CA 1
ATOM 761 C C . ALA A 1 96 ? 32.085 -13.315 -10.682 1.00 97.56 96 ALA A C 1
ATOM 763 O O . ALA A 1 96 ? 31.348 -13.319 -11.666 1.00 97.56 96 ALA A O 1
ATOM 764 N N . ARG A 1 97 ? 31.816 -14.066 -9.601 1.00 96.06 97 ARG A N 1
ATOM 765 C CA . ARG A 1 97 ? 30.645 -14.953 -9.496 1.00 96.06 97 ARG A CA 1
ATOM 766 C C . ARG A 1 97 ? 29.328 -14.194 -9.663 1.00 96.06 97 ARG A C 1
ATOM 768 O O . ARG A 1 97 ? 28.423 -14.685 -10.333 1.00 96.06 97 ARG A O 1
ATOM 775 N N . GLY A 1 98 ? 29.197 -13.026 -9.037 1.00 96.56 98 GLY A N 1
ATOM 776 C CA . GLY A 1 98 ? 27.997 -12.196 -9.130 1.00 96.56 98 GLY A CA 1
ATOM 777 C C . GLY A 1 98 ? 27.802 -11.585 -10.516 1.00 96.56 98 GLY A C 1
ATOM 778 O O . GLY A 1 98 ? 26.671 -11.537 -10.997 1.00 96.56 98 GLY A O 1
ATOM 779 N N . THR A 1 99 ? 28.882 -11.169 -11.175 1.00 96.88 99 THR A N 1
ATOM 780 C CA . THR A 1 99 ? 28.846 -10.691 -12.565 1.00 96.88 99 THR A CA 1
ATOM 781 C C . THR A 1 99 ? 28.418 -11.809 -13.515 1.00 96.88 99 THR A C 1
ATOM 783 O O . THR A 1 99 ? 27.421 -11.650 -14.217 1.00 96.88 99 THR A O 1
ATOM 786 N N . ALA A 1 100 ? 29.052 -12.985 -13.424 1.00 96.06 100 ALA A N 1
ATOM 787 C CA . ALA A 1 100 ? 28.681 -14.171 -14.202 1.00 96.06 100 ALA A CA 1
ATOM 788 C C . ALA A 1 100 ? 27.232 -14.618 -13.938 1.00 96.06 100 ALA A C 1
ATOM 790 O O . ALA A 1 100 ? 26.554 -15.141 -14.819 1.00 96.06 100 ALA A O 1
ATOM 791 N N . ALA A 1 101 ? 26.728 -14.409 -12.719 1.00 96.06 101 ALA A N 1
ATOM 792 C CA . ALA A 1 101 ? 25.324 -14.618 -12.402 1.00 96.06 101 ALA A CA 1
ATOM 793 C C . ALA A 1 101 ? 24.449 -13.624 -13.191 1.00 96.06 101 ALA A C 1
ATOM 795 O O . ALA A 1 101 ? 23.581 -14.044 -13.950 1.00 96.06 101 ALA A O 1
ATOM 796 N N . LEU A 1 102 ? 24.701 -12.316 -13.100 1.00 96.62 102 LEU A N 1
ATOM 797 C CA . LEU A 1 102 ? 23.907 -11.305 -13.814 1.00 96.62 102 LEU A CA 1
ATOM 798 C C . LEU A 1 102 ? 23.922 -11.464 -15.346 1.00 96.62 102 LEU A C 1
ATOM 800 O O . LEU A 1 102 ? 22.922 -11.134 -15.977 1.00 96.62 102 LEU A O 1
ATOM 804 N N . GLU A 1 103 ? 24.979 -12.019 -15.939 1.00 96.12 103 GLU A N 1
ATOM 805 C CA . GLU A 1 103 ? 25.038 -12.344 -17.376 1.00 96.12 103 GLU A CA 1
ATOM 806 C C . GLU A 1 103 ? 24.036 -13.430 -17.806 1.00 96.12 103 GLU A C 1
ATOM 808 O O . GLU A 1 103 ? 23.570 -13.448 -18.948 1.00 96.12 103 GLU A O 1
ATOM 813 N N . ARG A 1 104 ? 23.634 -14.323 -16.891 1.00 94.81 104 ARG A N 1
ATOM 814 C CA . ARG A 1 104 ? 22.613 -15.358 -17.152 1.00 94.81 104 ARG A CA 1
ATOM 815 C C . ARG A 1 104 ? 21.188 -14.800 -17.183 1.00 94.81 104 ARG A C 1
ATOM 817 O O . ARG A 1 104 ? 20.263 -15.532 -17.547 1.00 94.81 104 ARG A O 1
ATOM 824 N N . LEU A 1 105 ? 20.999 -13.544 -16.778 1.00 96.44 105 LEU A N 1
ATOM 825 C CA . LEU A 1 105 ? 19.706 -12.883 -16.680 1.00 96.44 105 LEU A CA 1
ATOM 826 C C . LEU A 1 105 ? 19.439 -12.002 -17.906 1.00 96.44 105 LEU A C 1
ATOM 828 O O . LEU A 1 105 ? 20.200 -11.085 -18.203 1.00 96.44 105 LEU A O 1
ATOM 832 N N . LYS A 1 106 ? 18.294 -12.203 -18.565 1.00 96.50 106 LYS A N 1
ATOM 833 C CA . LYS A 1 106 ? 17.799 -11.300 -19.618 1.00 96.50 106 LYS A CA 1
ATOM 834 C C . LYS A 1 106 ? 16.417 -10.772 -19.251 1.00 96.50 106 LYS A C 1
ATOM 836 O O . LYS A 1 106 ? 15.558 -11.534 -18.821 1.00 96.50 106 LYS A O 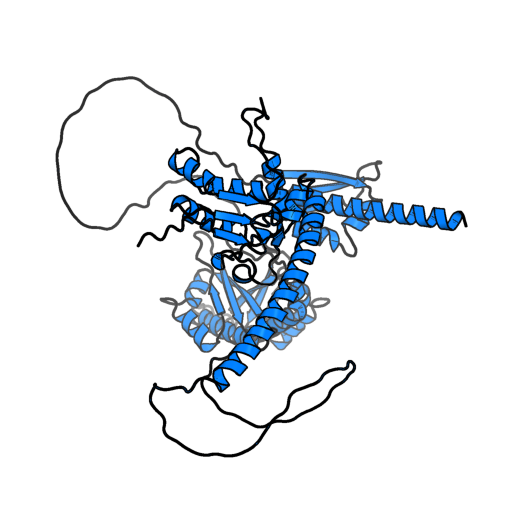1
ATOM 841 N N . LEU A 1 107 ? 16.199 -9.473 -19.409 1.00 97.56 107 LEU A N 1
ATOM 842 C CA . LEU A 1 107 ? 14.956 -8.798 -19.033 1.00 97.56 107 LEU A CA 1
ATOM 843 C C . LEU A 1 107 ? 14.459 -7.983 -20.223 1.00 97.56 107 LEU A C 1
ATOM 845 O O . LEU A 1 107 ? 15.241 -7.224 -20.792 1.00 97.56 107 LEU A O 1
ATOM 849 N N . PHE A 1 108 ? 13.182 -8.126 -20.566 1.00 97.75 108 PHE A N 1
ATOM 850 C CA . PHE A 1 108 ? 12.571 -7.457 -21.712 1.00 97.75 108 PHE A CA 1
ATOM 851 C C . PHE A 1 108 ? 11.231 -6.812 -21.349 1.00 97.75 108 PHE A C 1
ATOM 853 O O . PHE A 1 108 ? 10.439 -7.360 -20.574 1.00 97.75 108 PHE A O 1
ATOM 860 N N . GLU A 1 109 ? 10.973 -5.651 -21.939 1.00 96.75 109 GLU A N 1
ATOM 861 C CA . GLU A 1 109 ? 9.641 -5.079 -22.100 1.00 96.75 109 GLU A CA 1
ATOM 862 C C . GLU A 1 109 ? 8.893 -5.789 -23.237 1.00 96.75 109 GLU A C 1
ATOM 864 O O . GLU A 1 109 ? 9.474 -6.097 -24.280 1.00 96.75 109 GLU A O 1
ATOM 869 N N . GLY A 1 110 ? 7.608 -6.082 -23.032 1.00 96.31 110 GLY A N 1
ATOM 870 C CA . GLY A 1 110 ? 6.833 -6.921 -23.945 1.00 96.31 110 GLY A CA 1
ATOM 871 C C . GLY A 1 110 ? 7.413 -8.336 -24.086 1.00 96.31 110 GLY A C 1
ATOM 872 O O . GLY A 1 110 ? 8.159 -8.820 -23.227 1.00 96.31 110 GLY A O 1
ATOM 873 N N . VAL A 1 111 ? 7.045 -9.036 -25.160 1.00 96.12 111 VAL A N 1
ATOM 874 C CA . VAL A 1 111 ? 7.558 -10.379 -25.472 1.00 96.12 111 VAL A CA 1
ATOM 875 C C . VAL A 1 111 ? 8.222 -10.381 -26.854 1.00 96.12 111 VAL A C 1
ATOM 877 O O . VAL A 1 111 ? 7.545 -10.632 -27.855 1.00 96.12 111 VAL A O 1
ATOM 880 N N . PRO A 1 112 ? 9.538 -10.121 -26.933 1.00 94.81 112 PRO A N 1
ATOM 881 C CA . PRO A 1 112 ? 10.243 -10.115 -28.208 1.00 94.81 112 PRO A CA 1
ATOM 882 C C . PRO A 1 112 ? 10.468 -11.540 -28.753 1.00 94.81 112 PRO A C 1
ATOM 884 O O . PRO A 1 112 ? 10.586 -12.493 -27.967 1.00 94.81 112 PRO A O 1
ATOM 887 N N . PRO A 1 113 ? 10.594 -11.713 -30.083 1.00 92.25 113 PRO A N 1
ATOM 888 C CA . PRO A 1 113 ? 11.112 -12.946 -30.677 1.00 92.25 113 PRO A CA 1
ATOM 889 C C . PRO A 1 113 ? 12.521 -13.259 -30.139 1.00 92.25 113 PRO A C 1
ATOM 891 O O . PRO A 1 113 ? 13.318 -12.333 -29.983 1.00 92.25 113 PRO A O 1
ATOM 894 N N . PRO A 1 114 ? 12.869 -14.523 -29.817 1.00 92.81 114 PRO A N 1
ATOM 895 C CA . PRO A 1 114 ? 12.130 -15.775 -30.037 1.00 92.81 114 PRO A CA 1
ATOM 896 C C . PRO A 1 114 ? 11.268 -16.237 -28.837 1.00 92.81 114 PRO A C 1
ATOM 898 O O . PRO A 1 114 ? 10.889 -17.409 -28.758 1.00 92.81 114 PRO A O 1
ATOM 901 N N . TYR A 1 115 ? 11.023 -15.384 -27.835 1.00 93.75 115 TYR A N 1
ATOM 902 C CA . TYR A 1 115 ? 10.322 -15.771 -26.597 1.00 93.75 115 TYR A CA 1
ATOM 903 C C . TYR A 1 115 ? 8.795 -15.759 -26.726 1.00 93.75 115 TYR A C 1
ATOM 905 O O . TYR A 1 115 ? 8.097 -16.319 -25.883 1.00 93.75 115 TYR A O 1
ATOM 913 N N . ASP A 1 116 ? 8.276 -15.158 -27.790 1.00 90.56 116 ASP A N 1
ATOM 914 C CA . ASP A 1 116 ? 6.860 -15.100 -28.151 1.00 90.56 116 ASP A CA 1
ATOM 915 C C . ASP A 1 116 ? 6.254 -16.489 -28.402 1.00 90.56 116 ASP A C 1
ATOM 917 O O . ASP A 1 116 ? 5.122 -16.753 -27.985 1.00 90.56 116 ASP A O 1
ATOM 921 N N . ARG A 1 117 ? 7.034 -17.390 -29.013 1.00 88.56 117 ARG A N 1
ATOM 922 C CA . ARG A 1 117 ? 6.657 -18.785 -29.301 1.00 88.56 117 ARG A CA 1
ATOM 923 C C . ARG A 1 117 ? 6.945 -19.750 -28.148 1.00 88.56 117 ARG A C 1
ATOM 925 O O . ARG A 1 117 ? 6.463 -20.881 -28.160 1.00 88.56 117 ARG A O 1
ATOM 932 N N . LYS A 1 118 ? 7.719 -19.328 -27.144 1.00 90.44 118 LYS A N 1
ATOM 933 C CA . LYS A 1 118 ? 8.093 -20.171 -26.000 1.00 90.44 118 LYS A CA 1
ATOM 934 C C . LYS A 1 118 ? 7.007 -20.164 -24.922 1.00 90.44 118 LYS A C 1
ATOM 936 O O . LYS A 1 118 ? 6.321 -19.162 -24.686 1.00 90.44 118 LYS A O 1
ATOM 941 N N . LYS A 1 119 ? 6.857 -21.297 -24.227 1.00 91.50 119 LYS A N 1
ATOM 942 C CA . LYS A 1 119 ? 5.994 -21.378 -23.042 1.00 91.50 119 LYS A CA 1
ATOM 943 C C . LYS A 1 119 ? 6.612 -20.520 -21.940 1.00 91.50 119 LYS A C 1
ATOM 945 O O . LYS A 1 119 ? 7.781 -20.678 -21.605 1.00 91.50 119 LYS A O 1
ATOM 950 N N . ARG A 1 120 ? 5.815 -19.599 -21.408 1.00 94.25 120 ARG A N 1
ATOM 951 C CA . ARG A 1 120 ? 6.203 -18.733 -20.295 1.00 94.25 120 ARG A CA 1
ATOM 952 C C . ARG A 1 120 ? 5.699 -19.348 -18.999 1.00 94.25 120 ARG A C 1
ATOM 954 O O . ARG A 1 120 ? 4.557 -19.801 -18.937 1.00 94.25 120 ARG A O 1
ATOM 961 N N . MET A 1 121 ? 6.559 -19.358 -17.997 1.00 95.50 121 MET A N 1
ATOM 962 C CA . MET A 1 121 ? 6.281 -19.849 -16.657 1.00 95.50 121 MET A CA 1
ATOM 963 C C . MET A 1 121 ? 5.859 -18.687 -15.756 1.00 95.50 121 MET A C 1
ATOM 965 O O . MET A 1 121 ? 6.186 -17.528 -16.014 1.00 95.50 121 MET A O 1
ATOM 969 N N . VAL A 1 122 ? 5.142 -19.005 -14.684 1.00 95.69 122 VAL A N 1
ATOM 970 C CA . VAL A 1 122 ? 4.791 -18.063 -13.614 1.00 95.69 122 VAL A CA 1
ATOM 971 C C . VAL A 1 122 ? 5.425 -18.531 -12.313 1.00 95.69 122 VAL A C 1
ATOM 973 O O . VAL A 1 122 ? 5.676 -19.721 -12.141 1.00 95.69 122 VAL A O 1
ATOM 976 N N . VAL A 1 123 ? 5.676 -17.600 -11.396 1.00 96.00 123 VAL A N 1
ATOM 977 C CA . VAL A 1 123 ? 6.249 -17.880 -10.077 1.00 96.00 123 VAL A CA 1
ATOM 978 C C . VAL A 1 123 ? 5.171 -17.632 -9.015 1.00 96.00 123 VAL A C 1
ATOM 980 O O . VAL A 1 123 ? 4.956 -16.480 -8.621 1.00 96.00 123 VAL A O 1
ATOM 983 N N . PRO A 1 124 ? 4.483 -18.679 -8.515 1.00 96.38 124 PRO A N 1
ATOM 984 C CA . PRO A 1 124 ? 3.341 -18.520 -7.607 1.00 96.38 124 PRO A CA 1
ATOM 985 C C . PRO A 1 124 ? 3.673 -17.758 -6.318 1.00 96.38 124 PRO A C 1
ATOM 987 O O . PRO A 1 124 ? 2.869 -16.979 -5.804 1.00 96.38 124 PRO A O 1
ATOM 990 N N . GLU A 1 125 ? 4.895 -17.908 -5.809 1.00 94.75 125 GLU A N 1
ATOM 991 C CA . GLU A 1 125 ? 5.367 -17.204 -4.611 1.00 94.75 125 GLU A CA 1
ATOM 992 C C . GLU A 1 125 ? 5.514 -15.688 -4.777 1.00 94.75 125 GLU A C 1
ATOM 994 O O . GLU A 1 125 ? 5.558 -14.947 -3.789 1.00 94.75 125 GLU A O 1
ATOM 999 N N . ALA A 1 126 ? 5.553 -15.218 -6.021 1.00 96.94 126 ALA A N 1
ATOM 1000 C CA . ALA A 1 126 ? 5.661 -13.813 -6.364 1.00 96.94 126 ALA A CA 1
ATOM 1001 C C . ALA A 1 126 ? 4.386 -13.249 -7.008 1.00 96.94 126 ALA A C 1
ATOM 1003 O O . ALA A 1 126 ? 4.305 -12.032 -7.172 1.00 96.94 126 ALA A O 1
ATOM 1004 N N . LEU A 1 127 ? 3.374 -14.065 -7.323 1.00 97.38 127 LEU A N 1
ATOM 1005 C CA . LEU A 1 127 ? 2.118 -13.581 -7.897 1.00 97.38 127 LEU A CA 1
ATOM 1006 C C . LEU A 1 127 ? 1.360 -12.672 -6.922 1.00 97.38 127 LEU A C 1
ATOM 1008 O O . LEU A 1 127 ? 1.046 -13.046 -5.793 1.00 97.38 127 LEU A O 1
ATOM 1012 N N . ARG A 1 128 ? 1.003 -11.474 -7.391 1.00 96.81 128 ARG A N 1
ATOM 1013 C CA . ARG A 1 128 ? 0.240 -10.467 -6.644 1.00 96.81 128 ARG A CA 1
ATOM 1014 C C . ARG A 1 128 ? -1.075 -11.032 -6.130 1.00 96.81 128 ARG A C 1
ATOM 1016 O O . ARG A 1 128 ? -1.370 -10.826 -4.964 1.00 96.81 128 ARG A O 1
ATOM 1023 N N . VAL A 1 129 ? -1.836 -11.733 -6.971 1.00 95.94 129 VAL A N 1
ATOM 1024 C CA . VAL A 1 129 ? -3.158 -12.269 -6.598 1.00 95.94 129 VAL A CA 1
ATOM 1025 C C . VAL A 1 129 ? -3.080 -13.263 -5.438 1.00 95.94 129 VAL A C 1
ATOM 1027 O O . VAL A 1 129 ? -3.959 -13.278 -4.589 1.00 95.94 129 VAL A O 1
ATOM 1030 N N . LEU A 1 130 ? -1.990 -14.032 -5.354 1.00 96.00 130 LEU A N 1
ATOM 1031 C CA . LEU A 1 130 ? -1.785 -15.014 -4.288 1.00 96.00 130 LEU A CA 1
ATOM 1032 C C . LEU A 1 130 ? -1.183 -14.395 -3.024 1.00 96.00 130 LEU A C 1
ATOM 1034 O O . LEU A 1 130 ? -1.317 -14.943 -1.935 1.00 96.00 130 LEU A O 1
ATOM 1038 N N . ARG A 1 131 ? -0.447 -13.285 -3.156 1.00 95.38 131 ARG A N 1
ATOM 1039 C CA . ARG A 1 131 ? 0.398 -12.751 -2.074 1.00 95.38 131 ARG A CA 1
ATOM 1040 C C . ARG A 1 131 ? -0.042 -11.416 -1.508 1.00 95.38 131 ARG A C 1
ATOM 1042 O O . ARG A 1 131 ? 0.420 -11.046 -0.431 1.00 95.38 131 ARG A O 1
ATOM 1049 N N . LEU A 1 132 ? -0.884 -10.677 -2.215 1.00 94.75 132 LEU A N 1
ATOM 1050 C CA . LEU A 1 132 ? -1.416 -9.402 -1.767 1.00 94.75 132 LEU A CA 1
ATOM 1051 C C . LEU A 1 132 ? -2.898 -9.575 -1.428 1.00 94.75 132 LEU A C 1
ATOM 1053 O O . LEU A 1 132 ? -3.671 -10.023 -2.268 1.00 94.75 132 LEU A O 1
ATOM 1057 N N . LYS A 1 133 ? -3.290 -9.188 -0.206 1.00 94.94 133 LYS A N 1
ATOM 1058 C CA . LYS A 1 133 ? -4.692 -9.244 0.231 1.00 94.94 133 LYS A CA 1
ATOM 1059 C C . LYS A 1 133 ? -5.584 -8.453 -0.747 1.00 94.94 133 LYS A C 1
ATOM 1061 O O . LYS A 1 133 ? -5.199 -7.331 -1.110 1.00 94.94 133 LYS A O 1
ATOM 1066 N N . PRO A 1 134 ? -6.762 -8.980 -1.130 1.00 95.50 134 PRO A N 1
ATOM 1067 C CA . PRO A 1 134 ? -7.746 -8.232 -1.907 1.00 95.50 134 PRO A CA 1
ATOM 1068 C C . PRO A 1 134 ? -8.047 -6.857 -1.285 1.00 95.50 134 PRO A C 1
ATOM 1070 O O . PRO A 1 134 ? -7.961 -6.675 -0.070 1.00 95.50 134 PRO A O 1
ATOM 1073 N N . GLY A 1 135 ? -8.312 -5.856 -2.127 1.00 92.81 135 GLY A N 1
ATOM 1074 C CA . GLY A 1 135 ? -8.545 -4.465 -1.707 1.00 92.81 135 GLY A CA 1
ATOM 1075 C C . GLY A 1 135 ? -7.282 -3.643 -1.397 1.00 92.81 135 GLY A C 1
ATOM 1076 O O . GLY A 1 135 ? -7.355 -2.423 -1.247 1.00 92.81 135 GLY A O 1
ATOM 1077 N N . ARG A 1 136 ? -6.085 -4.247 -1.340 1.00 95.94 136 ARG A N 1
ATOM 1078 C CA . ARG A 1 136 ? -4.837 -3.483 -1.160 1.00 95.94 136 ARG A CA 1
ATOM 1079 C C . ARG A 1 136 ? -4.373 -2.856 -2.476 1.00 95.94 136 ARG A C 1
ATOM 1081 O O . ARG A 1 136 ? -4.156 -3.545 -3.471 1.00 95.94 136 ARG A O 1
ATOM 1088 N N . LYS A 1 137 ? -4.147 -1.536 -2.451 1.00 97.12 137 LYS A N 1
ATOM 1089 C CA . LYS A 1 137 ? -3.632 -0.773 -3.600 1.00 97.12 137 LYS A CA 1
ATOM 1090 C C . LYS A 1 137 ? -2.259 -1.300 -4.038 1.00 97.12 137 LYS A C 1
ATOM 1092 O O . LYS A 1 137 ? -1.406 -1.623 -3.207 1.00 97.12 137 LYS A O 1
ATOM 1097 N N . TYR A 1 138 ? -2.046 -1.329 -5.346 1.00 97.38 138 TYR A N 1
ATOM 1098 C CA . TYR A 1 138 ? -0.781 -1.664 -5.989 1.00 97.38 138 TYR A CA 1
ATOM 1099 C C . TYR A 1 138 ? -0.515 -0.683 -7.135 1.00 97.38 138 TYR A C 1
ATOM 1101 O O . TYR A 1 138 ? -1.403 0.041 -7.584 1.00 97.38 138 TYR A O 1
ATOM 1109 N N . CYS A 1 139 ? 0.726 -0.658 -7.592 1.00 97.19 139 CYS A N 1
ATOM 1110 C CA . CYS A 1 139 ? 1.205 0.155 -8.696 1.00 97.19 139 CYS A CA 1
ATOM 1111 C C . CYS A 1 139 ? 1.741 -0.767 -9.793 1.00 97.19 139 CYS A C 1
ATOM 1113 O O . CYS A 1 139 ? 2.448 -1.725 -9.485 1.00 97.19 139 CYS A O 1
ATOM 1115 N N . THR A 1 140 ? 1.431 -0.492 -11.057 1.00 97.50 140 THR A N 1
ATOM 1116 C CA . THR A 1 140 ? 2.048 -1.187 -12.196 1.00 97.50 140 THR A CA 1
ATOM 1117 C C . THR A 1 140 ? 3.310 -0.446 -12.622 1.00 97.50 140 THR A C 1
ATOM 1119 O O . THR A 1 140 ? 3.283 0.778 -12.778 1.00 97.50 140 THR A O 1
ATOM 1122 N N . VAL A 1 141 ? 4.409 -1.179 -12.832 1.00 96.81 141 VAL A N 1
ATOM 1123 C CA . VAL A 1 141 ? 5.709 -0.598 -13.201 1.00 96.81 141 VAL A CA 1
ATOM 1124 C C . VAL A 1 141 ? 5.603 0.192 -14.506 1.00 96.81 141 VAL A C 1
ATOM 1126 O O . VAL A 1 141 ? 6.178 1.267 -14.583 1.00 96.81 141 VAL A O 1
ATOM 1129 N N . LYS A 1 142 ? 4.787 -0.252 -15.472 1.00 97.31 142 LYS A N 1
ATOM 1130 C CA . LYS A 1 142 ? 4.466 0.480 -16.708 1.00 97.31 142 LYS A CA 1
ATOM 1131 C C . LYS A 1 142 ? 4.106 1.948 -16.468 1.00 97.31 142 LYS A C 1
ATOM 1133 O O . LYS A 1 142 ? 4.734 2.835 -17.040 1.00 97.31 142 LYS A O 1
ATOM 1138 N N . ARG A 1 143 ? 3.115 2.208 -15.605 1.00 96.62 143 ARG A N 1
ATOM 1139 C CA . ARG A 1 143 ? 2.657 3.573 -15.299 1.00 96.62 143 ARG A CA 1
ATOM 1140 C C . ARG A 1 143 ? 3.740 4.358 -14.564 1.00 96.62 143 ARG A C 1
ATOM 1142 O O . ARG A 1 143 ? 3.982 5.511 -14.895 1.00 96.62 143 ARG A O 1
ATOM 1149 N N . LEU A 1 144 ? 4.405 3.719 -13.597 1.00 96.75 144 LEU A N 1
ATOM 1150 C CA . LEU A 1 144 ? 5.479 4.351 -12.829 1.00 96.75 144 LEU A CA 1
ATOM 1151 C C . LEU A 1 144 ? 6.611 4.808 -13.748 1.00 96.75 144 LEU A C 1
ATOM 1153 O O . LEU A 1 144 ? 6.981 5.971 -13.701 1.00 96.75 144 LEU A O 1
ATOM 1157 N N . SER A 1 145 ? 7.116 3.903 -14.588 1.00 96.88 145 SER A N 1
ATOM 1158 C CA . SER A 1 145 ? 8.180 4.154 -15.558 1.00 96.88 145 SER A CA 1
ATOM 1159 C C . SER A 1 145 ? 7.825 5.278 -16.520 1.00 96.88 145 SER A C 1
ATOM 1161 O O . SER A 1 145 ? 8.655 6.154 -16.742 1.00 96.88 145 SER A O 1
ATOM 1163 N N . HIS A 1 146 ? 6.607 5.277 -17.068 1.00 97.12 146 HIS A N 1
ATOM 1164 C CA . HIS A 1 146 ? 6.157 6.327 -17.979 1.00 97.12 146 HIS A CA 1
ATOM 1165 C C . HIS A 1 146 ? 6.207 7.710 -17.317 1.00 97.12 146 HIS A C 1
ATOM 1167 O O . HIS A 1 146 ? 6.859 8.612 -17.832 1.00 97.12 146 HIS A O 1
ATOM 1173 N N . GLU A 1 147 ? 5.624 7.849 -16.122 1.00 95.44 147 GLU A N 1
ATOM 1174 C CA . GLU A 1 147 ? 5.576 9.134 -15.412 1.00 95.44 147 GLU A CA 1
ATOM 1175 C C . GLU A 1 147 ? 6.950 9.645 -14.950 1.00 95.44 147 GLU A C 1
ATOM 1177 O O . GLU A 1 147 ? 7.099 10.837 -14.702 1.00 95.44 147 GLU A O 1
ATOM 1182 N N . VAL A 1 148 ? 7.963 8.778 -14.835 1.00 93.44 148 VAL A N 1
ATOM 1183 C CA . VAL A 1 148 ? 9.332 9.201 -14.491 1.00 93.44 148 VAL A CA 1
ATOM 1184 C C . VAL A 1 148 ? 10.204 9.488 -15.720 1.00 93.44 148 VAL A C 1
ATOM 1186 O O . VAL A 1 148 ? 11.366 9.867 -15.556 1.00 93.44 148 VAL A O 1
ATOM 1189 N N . GLY A 1 149 ? 9.674 9.306 -16.938 1.00 94.06 149 GLY A N 1
ATOM 1190 C CA . GLY A 1 149 ? 10.348 9.640 -18.199 1.00 94.06 149 GLY A CA 1
ATOM 1191 C C . GLY A 1 149 ? 10.695 8.450 -19.103 1.00 94.06 149 GLY A C 1
ATOM 1192 O O . GLY A 1 149 ? 11.680 8.506 -19.835 1.00 94.06 149 GLY A O 1
ATOM 1193 N N . TRP A 1 150 ? 9.958 7.337 -19.042 1.00 97.31 150 TRP A N 1
ATOM 1194 C CA . TRP A 1 150 ? 10.101 6.239 -20.010 1.00 97.31 150 TRP A CA 1
ATOM 1195 C C . TRP A 1 150 ? 9.179 6.444 -21.223 1.00 97.31 150 TRP A C 1
ATOM 1197 O O . TRP A 1 150 ? 7.982 6.177 -21.144 1.00 97.31 150 TRP A O 1
ATOM 1207 N N . GLY A 1 151 ? 9.753 6.869 -22.353 1.00 95.62 151 GLY A N 1
ATOM 1208 C CA . GLY A 1 151 ? 9.010 7.228 -23.573 1.00 95.62 151 GLY A CA 1
ATOM 1209 C C . GLY A 1 151 ? 8.579 6.072 -24.488 1.00 95.62 151 GLY A C 1
ATOM 1210 O O . GLY A 1 151 ? 7.927 6.308 -25.493 1.00 95.62 151 GLY A O 1
ATOM 1211 N N . TYR A 1 152 ? 8.911 4.814 -24.175 1.00 96.25 152 TYR A N 1
ATOM 1212 C CA . TYR A 1 152 ? 8.594 3.671 -25.053 1.00 96.25 152 TYR A CA 1
ATOM 1213 C C . TYR A 1 152 ? 7.283 2.957 -24.699 1.00 96.25 152 TYR A C 1
ATOM 1215 O O . TYR A 1 152 ? 7.004 1.892 -25.248 1.00 96.25 152 TYR A O 1
ATOM 1223 N N . LYS A 1 153 ? 6.475 3.521 -23.790 1.00 95.38 153 LYS A N 1
ATOM 1224 C CA . LYS A 1 153 ? 5.206 2.923 -23.350 1.00 95.38 153 LYS A CA 1
ATOM 1225 C C . LYS A 1 153 ? 4.303 2.584 -24.541 1.00 95.38 153 LYS A C 1
ATOM 1227 O O . LYS A 1 153 ? 3.898 1.434 -24.682 1.00 95.38 153 LYS A O 1
ATOM 1232 N N . ASP A 1 154 ? 4.032 3.560 -25.403 1.00 95.69 154 ASP A N 1
ATOM 1233 C CA . ASP A 1 154 ? 3.056 3.401 -26.488 1.00 95.69 154 ASP A CA 1
ATOM 1234 C C . ASP A 1 154 ? 3.603 2.525 -27.626 1.00 95.69 154 ASP A C 1
ATOM 1236 O O . ASP A 1 154 ? 2.871 1.766 -28.264 1.00 95.69 154 ASP A O 1
ATOM 1240 N N . VAL A 1 155 ? 4.926 2.539 -27.828 1.00 96.69 155 VAL A N 1
ATOM 1241 C CA . VAL A 1 155 ? 5.610 1.629 -28.758 1.00 96.69 155 VAL A CA 1
ATOM 1242 C C . VAL A 1 155 ? 5.445 0.177 -28.310 1.00 96.69 155 VAL A C 1
ATOM 1244 O O . VAL A 1 155 ? 5.065 -0.668 -29.121 1.00 96.69 155 VAL A O 1
ATOM 1247 N N . VAL A 1 156 ? 5.700 -0.112 -27.030 1.00 96.19 156 VAL A N 1
ATOM 1248 C CA . VAL A 1 156 ? 5.546 -1.462 -26.469 1.00 96.19 156 VAL A CA 1
ATOM 1249 C C . VAL A 1 156 ? 4.088 -1.911 -26.524 1.00 96.19 156 VAL A C 1
ATOM 1251 O O . VAL A 1 156 ? 3.833 -3.055 -26.893 1.00 96.19 156 VAL A O 1
ATOM 1254 N N . ASP A 1 157 ? 3.134 -1.022 -26.244 1.00 96.06 157 ASP A N 1
ATOM 1255 C CA . ASP A 1 157 ? 1.703 -1.340 -26.297 1.00 96.06 157 ASP A CA 1
ATOM 1256 C C . ASP A 1 157 ? 1.251 -1.761 -27.696 1.00 96.06 157 ASP A C 1
ATOM 1258 O O . ASP A 1 157 ? 0.663 -2.833 -27.856 1.00 96.06 157 ASP A O 1
ATOM 1262 N N . ARG A 1 158 ? 1.629 -0.989 -28.719 1.00 97.50 158 ARG A N 1
ATOM 1263 C CA . ARG A 1 158 ? 1.360 -1.308 -30.127 1.00 97.50 158 ARG A CA 1
ATOM 1264 C C . ARG A 1 158 ? 1.996 -2.633 -30.561 1.00 97.50 158 ARG A C 1
ATOM 1266 O O . ARG A 1 158 ? 1.395 -3.401 -31.313 1.00 97.50 158 ARG A O 1
ATOM 1273 N N . LEU A 1 159 ? 3.219 -2.926 -30.110 1.00 95.69 159 LEU A N 1
ATOM 1274 C CA . LEU A 1 159 ? 3.896 -4.191 -30.422 1.00 95.69 159 LEU A CA 1
ATOM 1275 C C . LEU A 1 159 ? 3.239 -5.387 -29.715 1.00 95.69 159 LEU A C 1
ATOM 1277 O O . LEU A 1 159 ? 3.052 -6.441 -30.329 1.00 95.69 159 LEU A O 1
ATOM 1281 N N . GLU A 1 160 ? 2.845 -5.229 -28.452 1.00 95.62 160 GLU A N 1
ATOM 1282 C CA . GLU A 1 160 ? 2.147 -6.265 -27.690 1.00 95.62 160 GLU A CA 1
ATOM 1283 C C . GLU A 1 160 ? 0.744 -6.539 -28.237 1.00 95.62 160 GLU A C 1
ATOM 1285 O O . GLU A 1 160 ? 0.311 -7.692 -28.240 1.00 95.62 160 GLU A O 1
ATOM 1290 N N . GLU A 1 161 ? 0.043 -5.522 -28.731 1.00 95.56 161 GLU A N 1
ATOM 1291 C CA . GLU A 1 161 ? -1.245 -5.675 -29.408 1.00 95.56 161 GLU A CA 1
ATOM 1292 C C . GLU A 1 161 ? -1.110 -6.499 -30.692 1.00 95.56 161 GLU A C 1
ATOM 1294 O O . GLU A 1 161 ? -1.740 -7.554 -30.818 1.00 95.56 161 GLU A O 1
ATOM 1299 N N . LYS A 1 162 ? -0.173 -6.127 -31.577 1.00 95.50 162 LYS A N 1
ATOM 1300 C CA . LYS A 1 162 ? 0.157 -6.919 -32.776 1.00 95.50 162 LYS A CA 1
ATOM 1301 C C . LYS A 1 162 ? 0.522 -8.366 -32.428 1.00 95.50 162 LYS A C 1
ATOM 1303 O O . LYS A 1 162 ? 0.118 -9.301 -33.123 1.00 95.50 162 LYS A O 1
ATOM 1308 N N . ARG A 1 163 ? 1.268 -8.583 -31.339 1.00 94.81 163 ARG A N 1
ATOM 1309 C CA . ARG A 1 163 ? 1.616 -9.930 -30.858 1.00 94.81 163 ARG A CA 1
ATOM 1310 C C . ARG A 1 163 ? 0.390 -10.702 -30.368 1.00 94.81 163 ARG A C 1
ATOM 1312 O O . ARG A 1 163 ? 0.298 -11.901 -30.630 1.00 94.81 163 ARG A O 1
ATOM 1319 N N . LYS A 1 164 ? -0.530 -10.067 -29.634 1.00 93.44 164 LYS A N 1
ATOM 1320 C CA . LYS A 1 164 ? -1.749 -10.713 -29.113 1.00 93.44 164 LYS A CA 1
ATOM 1321 C C . LYS A 1 164 ? -2.644 -11.204 -30.246 1.00 93.44 164 LYS A C 1
ATOM 1323 O O . LYS A 1 164 ? -3.068 -12.352 -30.170 1.00 93.44 164 LYS A O 1
ATOM 1328 N N . ILE A 1 165 ? -2.820 -10.406 -31.301 1.00 94.75 165 ILE A N 1
ATOM 1329 C CA . ILE A 1 165 ? -3.584 -10.790 -32.500 1.00 94.75 165 ILE A CA 1
ATOM 1330 C C . ILE A 1 165 ? -2.978 -12.051 -33.136 1.00 94.75 165 ILE A C 1
ATOM 1332 O O . ILE A 1 165 ? -3.654 -13.067 -33.292 1.00 94.75 165 ILE A O 1
ATOM 1336 N N . LYS A 1 166 ? -1.662 -12.053 -33.397 1.00 91.69 166 LYS A N 1
ATOM 1337 C CA . LYS A 1 166 ? -0.958 -13.235 -33.937 1.00 91.69 166 LYS A CA 1
ATOM 1338 C C . LYS A 1 166 ? -1.070 -14.459 -33.019 1.00 91.69 166 LYS A C 1
ATOM 1340 O O . LYS A 1 166 ? -1.228 -15.584 -33.489 1.00 91.69 166 LYS A O 1
ATOM 1345 N N . ALA A 1 167 ? -0.983 -14.253 -31.704 1.00 89.12 167 ALA A N 1
ATOM 1346 C CA . ALA A 1 167 ? -1.085 -15.324 -30.717 1.00 89.12 167 ALA A CA 1
ATOM 1347 C C . ALA A 1 167 ? -2.508 -15.895 -30.601 1.00 89.12 167 ALA A C 1
ATOM 1349 O O . ALA A 1 167 ? -2.647 -17.084 -30.315 1.00 89.12 167 ALA A O 1
ATOM 1350 N N . GLN A 1 168 ? -3.539 -15.072 -30.802 1.00 90.06 168 GLN A N 1
ATOM 1351 C CA . GLN A 1 168 ? -4.934 -15.500 -30.846 1.00 90.06 168 GLN A CA 1
ATOM 1352 C C . GLN A 1 168 ? -5.184 -16.377 -32.076 1.00 90.06 168 GLN A C 1
ATOM 1354 O O . GLN A 1 168 ? -5.574 -17.528 -31.901 1.00 90.06 168 GLN A O 1
ATOM 1359 N N . ALA A 1 169 ? -4.787 -15.918 -33.267 1.00 90.75 169 ALA A N 1
ATOM 1360 C CA . ALA A 1 169 ? -4.883 -16.711 -34.494 1.00 90.75 169 ALA A CA 1
ATOM 1361 C C . ALA A 1 169 ? -4.130 -18.054 -34.390 1.00 90.75 169 ALA A C 1
ATOM 1363 O O . ALA A 1 169 ? -4.622 -19.102 -34.808 1.00 90.75 169 ALA A O 1
ATOM 1364 N N . PHE A 1 170 ? -2.937 -18.065 -33.781 1.00 88.19 170 PHE A N 1
ATOM 1365 C CA . PHE A 1 170 ? -2.208 -19.311 -33.515 1.00 88.19 170 PHE A CA 1
ATOM 1366 C C . PHE A 1 170 ? -2.957 -20.234 -32.541 1.00 88.19 170 PHE A C 1
ATOM 1368 O O . PHE A 1 170 ? -2.967 -21.452 -32.727 1.00 88.19 170 PHE A O 1
ATOM 1375 N N . ARG A 1 171 ? -3.568 -19.677 -31.488 1.00 86.56 171 ARG A N 1
ATOM 1376 C CA . ARG A 1 171 ? -4.313 -20.453 -30.489 1.00 86.56 171 ARG A CA 1
ATOM 1377 C C . ARG A 1 171 ? -5.571 -21.067 -31.085 1.00 86.56 171 ARG A C 1
ATOM 1379 O O . ARG A 1 171 ? -5.817 -22.234 -30.812 1.00 86.56 171 ARG A O 1
ATOM 1386 N N . GLU A 1 172 ? -6.308 -20.322 -31.899 1.00 87.81 172 GLU A N 1
ATOM 1387 C CA . GLU A 1 172 ? -7.494 -20.802 -32.615 1.00 87.81 172 GLU A CA 1
ATOM 1388 C C . GLU A 1 172 ? -7.125 -21.969 -33.537 1.00 87.81 172 GLU A C 1
ATOM 1390 O O . GLU A 1 172 ? -7.673 -23.059 -33.389 1.00 87.81 172 GLU A O 1
ATOM 1395 N N . ARG A 1 173 ? -6.083 -21.824 -34.372 1.00 88.31 173 ARG A N 1
ATOM 1396 C CA . ARG A 1 173 ? -5.567 -22.933 -35.202 1.00 88.31 173 ARG A CA 1
ATOM 1397 C C . ARG A 1 173 ? -5.150 -24.148 -34.374 1.00 88.31 173 ARG A C 1
ATOM 1399 O O . ARG A 1 173 ? -5.418 -25.286 -34.754 1.00 88.31 173 ARG A O 1
ATOM 1406 N N . LYS A 1 174 ? -4.485 -23.926 -33.235 1.00 85.00 174 LYS A N 1
ATOM 1407 C CA . LYS A 1 174 ? -4.073 -25.011 -32.336 1.00 85.00 174 LYS A CA 1
ATOM 1408 C C . LYS A 1 174 ? -5.275 -25.697 -31.684 1.00 85.00 174 LYS A C 1
ATOM 1410 O O . LYS A 1 174 ? -5.246 -26.915 -31.551 1.00 85.00 174 LYS A O 1
ATOM 1415 N N . TRP A 1 175 ? -6.295 -24.945 -31.275 1.00 76.56 175 TRP A N 1
ATOM 1416 C CA . TRP A 1 175 ? -7.516 -25.478 -30.669 1.00 76.56 175 TRP A CA 1
ATOM 1417 C C . TRP A 1 175 ? -8.289 -26.338 -31.666 1.00 76.56 175 TRP A C 1
ATOM 1419 O O . TRP A 1 175 ? -8.574 -27.492 -31.353 1.00 76.56 175 TRP A O 1
ATOM 1429 N N . LEU A 1 176 ? -8.472 -25.842 -32.894 1.00 77.06 176 LEU A N 1
ATOM 1430 C CA . LEU A 1 176 ? -9.031 -26.617 -34.002 1.00 77.06 176 LEU A CA 1
ATOM 1431 C C . LEU A 1 176 ? -8.230 -27.913 -34.209 1.00 77.06 176 LEU A C 1
ATOM 1433 O O . LEU A 1 176 ? -8.776 -29.005 -34.121 1.00 77.06 176 LEU A O 1
ATOM 1437 N N . CYS A 1 177 ? -6.906 -27.834 -34.353 1.00 70.56 177 CYS A N 1
ATOM 1438 C CA . CYS A 1 177 ? -6.065 -29.019 -34.552 1.00 70.56 177 CYS A CA 1
ATOM 1439 C C . CYS A 1 177 ? -6.087 -30.015 -33.367 1.00 70.56 177 CYS A C 1
ATOM 1441 O O . CYS A 1 177 ? -5.994 -31.228 -33.569 1.00 70.56 177 CYS A O 1
ATOM 1443 N N . CYS A 1 178 ? -6.201 -29.538 -32.124 1.00 65.56 178 CYS A N 1
ATOM 1444 C CA . CYS A 1 178 ? -6.375 -30.399 -30.951 1.00 65.56 178 CYS A CA 1
ATOM 1445 C C . CYS A 1 178 ? -7.746 -31.083 -30.937 1.00 65.56 178 CYS A C 1
ATOM 1447 O O . CYS A 1 178 ? -7.798 -32.258 -30.585 1.00 65.56 178 CYS A O 1
ATOM 1449 N N . GLY A 1 179 ? -8.812 -30.394 -31.356 1.00 59.59 179 GLY A N 1
ATOM 1450 C CA . GLY A 1 179 ? -10.139 -30.988 -31.542 1.00 59.5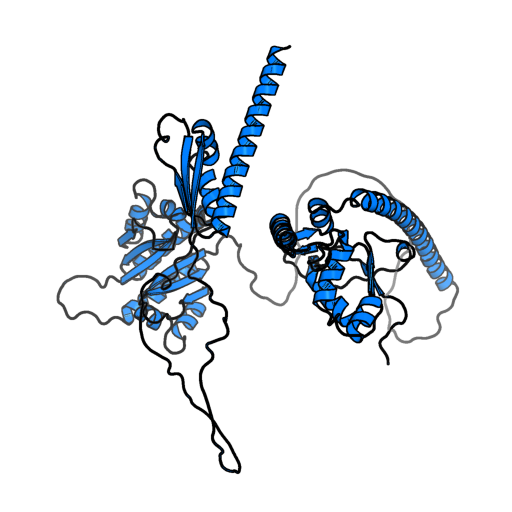9 179 GLY A CA 1
ATOM 1451 C C . GLY A 1 179 ? -10.082 -32.171 -32.506 1.00 59.59 179 GLY A C 1
ATOM 1452 O O . GLY A 1 179 ? -10.455 -33.279 -32.141 1.00 59.59 179 GLY A O 1
ATOM 1453 N N . TRP A 1 180 ? -9.446 -31.986 -33.666 1.00 49.12 180 TRP A N 1
ATOM 1454 C CA . TRP A 1 180 ? -9.229 -33.054 -34.650 1.00 49.12 180 TRP A CA 1
ATOM 1455 C C . TRP A 1 180 ? -8.371 -34.214 -34.121 1.00 49.12 180 TRP A C 1
ATOM 1457 O O . TRP A 1 180 ? -8.617 -35.371 -34.459 1.00 49.12 180 TRP A O 1
ATOM 1467 N N . ARG A 1 181 ? -7.367 -33.939 -33.276 1.00 55.84 181 ARG A N 1
ATOM 1468 C CA . ARG A 1 181 ? -6.573 -34.980 -32.596 1.00 55.84 181 ARG A CA 1
ATOM 1469 C C . ARG A 1 181 ? -7.385 -35.741 -31.551 1.00 55.84 181 ARG A C 1
ATOM 1471 O O . ARG A 1 181 ? -7.201 -36.947 -31.432 1.00 55.84 181 ARG A O 1
ATOM 1478 N N . GLY A 1 182 ? -8.270 -35.056 -30.830 1.00 56.31 182 GLY A N 1
ATOM 1479 C CA . GLY A 1 182 ? -9.235 -35.664 -29.918 1.00 56.31 182 GLY A CA 1
ATOM 1480 C C . GLY A 1 182 ? -10.144 -36.633 -30.663 1.00 56.31 182 GLY A C 1
ATOM 1481 O O . GLY A 1 182 ? -10.176 -37.803 -30.302 1.00 56.31 182 GLY A O 1
ATOM 1482 N N . THR A 1 183 ? -10.754 -36.176 -31.762 1.00 54.19 183 THR A N 1
ATOM 1483 C CA . THR A 1 183 ? -11.627 -36.976 -32.636 1.00 54.19 183 THR A CA 1
ATOM 1484 C C . THR A 1 183 ? -10.891 -38.138 -33.307 1.00 54.19 183 THR A C 1
ATOM 1486 O O . THR A 1 183 ? -11.425 -39.239 -33.378 1.00 54.19 183 THR A O 1
ATOM 1489 N N . ARG A 1 184 ? -9.642 -37.950 -33.768 1.00 48.28 184 ARG A N 1
ATOM 1490 C CA . ARG A 1 184 ? -8.813 -39.055 -34.291 1.00 48.28 184 ARG A CA 1
ATOM 1491 C C . ARG A 1 184 ? -8.458 -40.066 -33.209 1.00 48.28 184 ARG A C 1
ATOM 1493 O O . ARG A 1 184 ? -8.467 -41.252 -33.497 1.00 48.28 184 ARG A O 1
ATOM 1500 N N . ARG A 1 185 ? -8.170 -39.631 -31.979 1.00 46.66 185 ARG A N 1
ATOM 1501 C CA . ARG A 1 185 ? -7.866 -40.545 -30.872 1.00 46.66 185 ARG A CA 1
ATOM 1502 C C . ARG A 1 185 ? -9.084 -41.384 -30.496 1.00 46.66 185 ARG A C 1
ATOM 1504 O O . ARG A 1 185 ? -8.911 -42.576 -30.310 1.00 46.66 185 ARG A O 1
ATOM 1511 N N . THR A 1 186 ? -10.285 -40.795 -30.480 1.00 50.97 186 THR A N 1
ATOM 1512 C CA . THR A 1 186 ? -11.546 -41.544 -30.308 1.00 50.97 186 THR A CA 1
ATOM 1513 C C . THR A 1 186 ? -11.805 -42.497 -31.472 1.00 50.97 186 THR A C 1
ATOM 1515 O O . THR A 1 186 ? -12.265 -43.608 -31.251 1.00 50.97 186 THR A O 1
ATOM 1518 N N . ARG A 1 187 ? -11.479 -42.091 -32.706 1.00 44.09 187 ARG A N 1
ATOM 1519 C CA . ARG A 1 187 ? -11.676 -42.914 -33.909 1.00 44.09 187 ARG A CA 1
ATOM 1520 C C . ARG A 1 187 ? -10.684 -44.088 -34.001 1.00 44.09 187 ARG A C 1
ATOM 1522 O O . ARG A 1 187 ? -11.074 -45.145 -34.469 1.00 44.09 187 ARG A O 1
ATOM 1529 N N . VAL A 1 188 ? -9.449 -43.930 -33.512 1.00 48.16 188 VAL A N 1
ATOM 1530 C CA . VAL A 1 188 ? -8.424 -44.998 -33.450 1.00 48.16 188 VAL A CA 1
ATOM 1531 C C . VAL A 1 188 ? -8.653 -45.948 -32.266 1.00 48.16 188 VAL A C 1
ATOM 1533 O O . VAL A 1 188 ? -8.450 -47.147 -32.397 1.00 48.16 188 VAL A O 1
ATOM 1536 N N . SER A 1 189 ? -9.169 -45.467 -31.129 1.00 40.69 189 SER A N 1
ATOM 1537 C CA . SER A 1 189 ? -9.538 -46.345 -30.002 1.00 40.69 189 SER A CA 1
ATOM 1538 C C . SER A 1 189 ? -10.746 -47.254 -30.275 1.00 40.69 189 SER A C 1
ATOM 1540 O O . SER A 1 189 ? -11.029 -48.130 -29.469 1.00 40.69 189 SER A O 1
ATOM 1542 N N . VAL A 1 190 ? -11.463 -47.054 -31.388 1.00 48.31 190 VAL A N 1
ATOM 1543 C CA . VAL A 1 190 ? -12.520 -47.968 -31.867 1.00 48.31 190 VAL A CA 1
ATOM 1544 C C . VAL A 1 190 ? -11.943 -49.048 -32.804 1.00 48.31 190 VAL A C 1
ATOM 1546 O O . VAL A 1 190 ? -12.625 -50.025 -33.089 1.00 48.31 190 VAL A O 1
ATOM 1549 N N . SER A 1 191 ? -10.682 -48.923 -33.245 1.00 42.66 191 SER A N 1
ATOM 1550 C CA . SER A 1 191 ? -10.039 -49.850 -34.191 1.00 42.66 191 SER A CA 1
ATOM 1551 C C . SER A 1 191 ? -8.902 -50.703 -33.611 1.00 42.66 191 SER A C 1
ATOM 1553 O O . SER A 1 191 ? -8.391 -51.556 -34.327 1.00 42.66 191 SER A O 1
ATOM 1555 N N . GLU A 1 192 ? -8.497 -50.514 -32.351 1.00 40.81 192 GLU A N 1
ATOM 1556 C CA . GLU A 1 192 ? -7.483 -51.356 -31.695 1.00 40.81 192 GLU A CA 1
ATOM 1557 C C . GLU A 1 192 ? -8.058 -52.036 -30.445 1.00 40.81 192 GLU A C 1
ATOM 1559 O O . GLU A 1 192 ? -8.477 -51.388 -29.485 1.00 40.81 192 GLU A O 1
ATOM 1564 N N . SER A 1 193 ? -8.092 -53.369 -30.485 1.00 38.78 193 SER A N 1
ATOM 1565 C CA . SER A 1 193 ? -8.536 -54.253 -29.408 1.00 38.78 193 SER A CA 1
ATOM 1566 C C . SER A 1 193 ? -7.690 -54.061 -28.136 1.00 38.78 193 SER A C 1
ATOM 1568 O O . SER A 1 193 ? -6.466 -54.170 -28.205 1.00 38.78 193 SER A O 1
ATOM 1570 N N . PRO A 1 194 ? -8.291 -53.824 -26.955 1.00 41.72 194 PRO A N 1
ATOM 1571 C CA . PRO A 1 194 ? -7.535 -53.671 -25.719 1.00 41.72 194 PRO A CA 1
ATOM 1572 C C . PRO A 1 194 ? -7.349 -55.028 -25.025 1.00 41.72 194 PRO A C 1
ATOM 1574 O O . PRO A 1 194 ? -8.254 -55.524 -24.355 1.00 41.72 194 PRO A O 1
ATOM 1577 N N . SER A 1 195 ? -6.161 -55.623 -25.138 1.00 37.84 195 SER A N 1
ATOM 1578 C CA . SER A 1 195 ? -5.731 -56.722 -24.267 1.00 37.84 195 SER A CA 1
ATOM 1579 C C . SER A 1 195 ? -4.871 -56.191 -23.114 1.00 37.84 195 SER A C 1
ATOM 1581 O O . SER A 1 195 ? -3.855 -55.542 -23.348 1.00 37.84 195 SER A O 1
ATOM 1583 N N . HIS A 1 196 ? -5.266 -56.565 -21.893 1.00 39.12 196 HIS A N 1
ATOM 1584 C CA . HIS A 1 196 ? -4.570 -56.436 -20.602 1.00 39.12 196 HIS A CA 1
ATOM 1585 C C . HIS A 1 196 ? -4.663 -55.089 -19.863 1.00 39.12 196 HIS A C 1
ATOM 1587 O O . HIS A 1 196 ? -3.829 -54.205 -20.025 1.00 39.12 196 HIS A O 1
ATOM 1593 N N . LEU A 1 197 ? -5.608 -55.003 -18.917 1.00 34.59 197 LEU A N 1
ATOM 1594 C CA . LEU A 1 197 ? -5.290 -55.018 -17.477 1.00 34.59 197 LEU A CA 1
ATOM 1595 C C . LEU A 1 197 ? -6.568 -55.172 -16.619 1.00 34.59 197 LEU A C 1
ATOM 1597 O O . LEU A 1 197 ? -7.570 -54.490 -16.814 1.00 34.59 197 LEU A O 1
ATOM 1601 N N . PHE A 1 198 ? -6.478 -56.136 -15.700 1.00 32.53 198 PHE A N 1
ATOM 1602 C CA . PHE A 1 198 ? -7.387 -56.582 -14.633 1.00 32.53 198 PHE A CA 1
ATOM 1603 C C . PHE A 1 198 ? -7.905 -55.404 -13.762 1.00 32.53 198 PHE A C 1
ATOM 1605 O O . PHE A 1 198 ? -7.200 -54.413 -13.633 1.00 32.53 198 PHE A O 1
ATOM 1612 N N . HIS A 1 199 ? -9.059 -55.389 -13.078 1.00 32.19 199 HIS A N 1
ATOM 1613 C CA . HIS A 1 199 ? -10.035 -56.402 -12.658 1.00 32.19 199 HIS A CA 1
ATOM 1614 C C . HIS A 1 199 ? -11.386 -55.688 -12.374 1.00 32.19 199 HIS A C 1
ATOM 1616 O O . HIS A 1 199 ? -11.402 -54.588 -11.821 1.00 32.19 199 HIS A O 1
ATOM 1622 N N . ARG A 1 200 ? -12.508 -56.319 -12.739 1.00 31.91 200 ARG A N 1
ATOM 1623 C CA . ARG A 1 200 ? -13.902 -55.970 -12.370 1.00 31.91 200 ARG A CA 1
ATOM 1624 C C . ARG A 1 200 ? -14.405 -57.012 -11.344 1.00 31.91 200 ARG A C 1
ATOM 1626 O O . ARG A 1 200 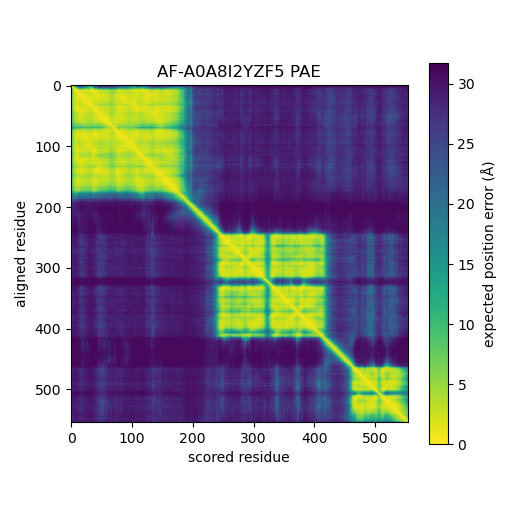? -13.813 -58.085 -11.271 1.00 31.91 200 ARG A O 1
ATOM 1633 N N . PRO A 1 201 ? -15.489 -56.740 -10.599 1.00 39.25 201 PRO A N 1
ATOM 1634 C CA . PRO A 1 201 ? -16.800 -57.267 -11.019 1.00 39.25 201 PRO A CA 1
ATOM 1635 C C . PRO A 1 201 ? -17.848 -56.134 -11.069 1.00 39.25 201 PRO A C 1
ATOM 1637 O O . PRO A 1 201 ? -17.810 -55.220 -10.255 1.00 39.25 201 PRO A O 1
ATOM 1640 N N . ALA A 1 202 ? -18.614 -55.956 -12.157 1.00 33.72 202 ALA A N 1
ATOM 1641 C CA . ALA A 1 202 ? -19.848 -56.680 -12.534 1.00 33.72 202 ALA A CA 1
ATOM 1642 C C . ALA A 1 202 ? -20.964 -56.464 -11.492 1.00 33.72 202 ALA A C 1
ATOM 1644 O O . ALA A 1 202 ? -20.728 -56.683 -10.317 1.00 33.72 202 ALA A O 1
ATOM 1645 N N . ALA A 1 203 ? -22.190 -56.041 -11.786 1.00 29.91 203 ALA A N 1
ATOM 1646 C CA . ALA A 1 203 ? -22.944 -55.699 -12.991 1.00 29.91 203 ALA A CA 1
ATOM 1647 C C . ALA A 1 203 ? -23.994 -54.644 -12.543 1.00 29.91 203 ALA A C 1
ATOM 1649 O O . ALA A 1 203 ? -24.216 -54.481 -11.348 1.00 29.91 203 ALA A O 1
ATOM 1650 N N . ILE A 1 204 ? -24.585 -53.822 -13.408 1.00 30.89 204 ILE A N 1
ATOM 1651 C CA . ILE A 1 204 ? -25.900 -54.070 -14.022 1.00 30.89 204 ILE A CA 1
ATOM 1652 C C . ILE A 1 204 ? -26.112 -52.960 -15.080 1.00 30.89 204 ILE A C 1
ATOM 1654 O O . ILE A 1 204 ? -25.862 -51.783 -14.825 1.00 30.89 204 ILE A O 1
ATOM 1658 N N . LEU A 1 205 ? -26.490 -53.387 -16.286 1.00 26.72 205 LEU A N 1
ATOM 1659 C CA . LEU A 1 205 ? -26.971 -52.624 -17.456 1.00 26.72 205 LEU A CA 1
ATOM 1660 C C . LEU A 1 205 ? -28.455 -52.196 -17.256 1.00 26.72 205 LEU A C 1
ATOM 1662 O O . LEU A 1 205 ? -29.016 -52.615 -16.247 1.00 26.72 205 LEU A O 1
ATOM 1666 N N . PRO A 1 206 ? -29.166 -51.505 -18.188 1.00 45.12 206 PRO A N 1
ATOM 1667 C CA . PRO A 1 206 ? -28.804 -51.094 -19.560 1.00 45.12 206 PRO A CA 1
ATOM 1668 C C . PRO A 1 206 ? -29.240 -49.654 -19.967 1.00 45.12 206 PRO A C 1
ATOM 1670 O O . PRO A 1 206 ? -29.889 -48.945 -19.206 1.00 45.12 206 PRO A O 1
ATOM 1673 N N . SER A 1 207 ? -28.971 -49.324 -21.247 1.00 29.20 207 SER A N 1
ATOM 1674 C CA . SER A 1 207 ? -29.746 -48.414 -22.130 1.00 29.20 207 SER A CA 1
ATOM 1675 C C . SER A 1 207 ? -29.527 -46.898 -21.951 1.00 29.20 207 SER A C 1
ATOM 1677 O O . SER A 1 207 ? -29.490 -46.402 -20.840 1.00 29.20 207 SER A O 1
ATOM 1679 N N . LEU A 1 208 ? -29.390 -46.046 -22.976 1.00 29.30 208 LEU A N 1
ATOM 1680 C CA . LEU A 1 208 ? -29.488 -46.157 -24.436 1.00 29.30 208 LEU A CA 1
ATOM 1681 C C . LEU A 1 208 ? -28.898 -44.851 -25.040 1.00 29.30 208 LEU A C 1
ATOM 1683 O O . LEU A 1 208 ? -29.200 -43.772 -24.550 1.00 29.30 208 LEU A O 1
ATOM 1687 N N . LEU A 1 209 ? -28.054 -45.001 -26.069 1.00 29.47 209 LEU A N 1
ATOM 1688 C CA . LEU A 1 209 ? -27.939 -44.222 -27.322 1.00 29.47 209 LEU A CA 1
ATOM 1689 C C . LEU A 1 209 ? -27.910 -42.665 -27.346 1.00 29.47 209 LEU A C 1
ATOM 1691 O O . LEU A 1 209 ? -28.812 -42.012 -26.851 1.00 29.47 209 LEU A O 1
ATOM 1695 N N . LEU A 1 210 ? -26.881 -42.164 -28.066 1.00 28.34 210 LEU A N 1
ATOM 1696 C CA . LEU A 1 210 ? -26.682 -40.923 -28.865 1.00 28.34 210 LEU A CA 1
ATOM 1697 C C . LEU A 1 210 ? -27.466 -39.636 -28.482 1.00 28.34 210 LEU A C 1
ATOM 1699 O O . LEU A 1 210 ? -28.647 -39.659 -28.193 1.00 28.34 210 LEU A O 1
ATOM 1703 N N . ILE A 1 211 ? -26.889 -38.430 -28.566 1.00 27.67 211 ILE A N 1
ATOM 1704 C CA . ILE A 1 211 ? -26.744 -37.629 -29.806 1.00 27.67 211 ILE A CA 1
ATOM 1705 C C . ILE A 1 211 ? -25.890 -36.366 -29.493 1.00 27.67 211 ILE A C 1
ATOM 1707 O O . ILE A 1 211 ? -25.991 -35.775 -28.422 1.00 27.67 211 ILE A O 1
ATOM 1711 N N . ILE A 1 212 ? -25.077 -35.937 -30.463 1.00 27.03 212 ILE A N 1
ATOM 1712 C CA . ILE A 1 212 ? -24.565 -34.563 -30.711 1.00 27.03 212 ILE A CA 1
ATOM 1713 C C . ILE A 1 212 ? -25.119 -34.181 -32.115 1.00 27.03 212 ILE A C 1
ATOM 1715 O O . ILE A 1 212 ? -25.304 -35.144 -32.868 1.00 27.03 212 ILE A O 1
ATOM 1719 N N . PRO A 1 213 ? -25.285 -32.915 -32.593 1.00 50.66 213 PRO A N 1
ATOM 1720 C CA . PRO A 1 213 ? -25.135 -31.551 -32.020 1.00 50.66 213 PRO A CA 1
ATOM 1721 C C . PRO A 1 213 ? -26.343 -30.599 -32.292 1.00 50.66 213 PRO A C 1
ATOM 1723 O O . PRO A 1 213 ? -27.232 -30.935 -33.059 1.00 50.66 213 PRO A O 1
ATOM 1726 N N . ASP A 1 214 ? -26.368 -29.395 -31.696 1.00 26.91 214 ASP A N 1
ATOM 1727 C CA . ASP A 1 214 ? -26.200 -28.079 -32.374 1.00 26.91 214 ASP A CA 1
ATOM 1728 C C . ASP A 1 214 ? -26.680 -26.884 -31.514 1.00 26.91 214 ASP A C 1
ATOM 1730 O O . ASP A 1 214 ? -27.570 -26.990 -30.677 1.00 26.91 214 ASP A O 1
ATOM 1734 N N . SER A 1 215 ? -26.001 -25.742 -31.682 1.00 29.09 215 SER A N 1
ATOM 1735 C CA . SER A 1 215 ? -26.320 -24.407 -31.108 1.00 29.09 215 SER A CA 1
ATOM 1736 C C . SER A 1 215 ? -27.321 -23.657 -32.026 1.00 29.09 215 SER A C 1
ATOM 1738 O O . SER A 1 215 ? -27.683 -24.251 -33.038 1.00 29.09 215 SER A O 1
ATOM 1740 N N . PRO A 1 216 ? -27.686 -22.354 -31.865 1.00 45.81 216 PRO A N 1
ATOM 1741 C CA . PRO A 1 216 ? -27.501 -21.349 -30.792 1.00 45.81 216 PRO A CA 1
ATOM 1742 C C . PRO A 1 216 ? -28.808 -20.554 -30.450 1.00 45.81 216 PRO A C 1
ATOM 1744 O O . PRO A 1 216 ? -29.837 -20.792 -31.061 1.00 45.81 216 PRO A O 1
ATOM 1747 N N . HIS A 1 217 ? -28.760 -19.599 -29.497 1.00 26.66 217 HIS A N 1
ATOM 1748 C CA . HIS A 1 217 ? -29.450 -18.273 -29.467 1.00 26.66 217 HIS A CA 1
ATOM 1749 C C . HIS A 1 217 ? -29.846 -17.777 -28.048 1.00 26.66 217 HIS A C 1
ATOM 1751 O O . HIS A 1 217 ? -30.761 -18.272 -27.410 1.00 26.66 217 HIS A O 1
ATOM 1757 N N . THR A 1 218 ? -29.074 -16.801 -27.556 1.00 26.39 218 THR A N 1
ATOM 1758 C CA . THR A 1 218 ? -29.432 -15.393 -27.254 1.00 26.39 218 THR A CA 1
ATOM 1759 C C . THR A 1 218 ? -30.807 -15.023 -26.627 1.00 26.39 218 THR A C 1
ATOM 1761 O O . THR A 1 218 ? -31.824 -15.100 -27.299 1.00 26.39 218 THR A O 1
ATOM 1764 N N . MET A 1 219 ? -30.723 -14.383 -25.438 1.00 25.34 219 MET A N 1
ATOM 1765 C CA . MET A 1 219 ? -31.566 -13.315 -24.816 1.00 25.34 219 MET A CA 1
ATOM 1766 C C . MET A 1 219 ? -32.681 -13.644 -23.799 1.00 25.34 219 MET A C 1
ATOM 1768 O O . MET A 1 219 ? -33.624 -14.361 -24.099 1.00 25.34 219 MET A O 1
ATOM 1772 N N . SER A 1 220 ? -32.583 -12.905 -22.674 1.00 24.25 220 SER A N 1
ATOM 1773 C CA . SER A 1 220 ? -33.632 -12.466 -21.723 1.00 24.25 220 SER A CA 1
ATOM 1774 C C . SER A 1 220 ? -34.284 -13.539 -20.841 1.00 24.25 220 SER A C 1
ATOM 1776 O O . SER A 1 220 ? -34.374 -14.687 -21.230 1.00 24.25 220 SER A O 1
ATOM 1778 N N . ALA A 1 221 ? -34.846 -13.284 -19.663 1.00 26.34 221 ALA A N 1
ATOM 1779 C CA . ALA A 1 221 ? -34.692 -12.344 -18.552 1.00 26.34 221 ALA A CA 1
ATOM 1780 C C . ALA A 1 221 ? -35.623 -12.915 -17.446 1.00 26.34 221 ALA A C 1
ATOM 1782 O O . ALA A 1 221 ? -36.614 -13.559 -17.769 1.00 26.34 221 ALA A O 1
ATOM 1783 N N . GLU A 1 222 ? -35.314 -12.629 -16.179 1.00 24.19 222 GLU A N 1
ATOM 1784 C CA . GLU A 1 222 ? -36.201 -12.716 -14.994 1.00 24.19 222 GLU A CA 1
ATOM 1785 C C . GLU A 1 222 ? -36.447 -14.067 -14.260 1.00 24.19 222 GLU A C 1
ATOM 1787 O O . GLU A 1 222 ? -36.648 -15.135 -14.826 1.00 24.19 222 GLU A O 1
ATOM 1792 N N . HIS A 1 223 ? -36.374 -13.946 -12.924 1.00 26.73 223 HIS A N 1
ATOM 1793 C CA . HIS A 1 223 ? -36.702 -14.864 -11.809 1.00 26.73 223 HIS A CA 1
ATOM 1794 C C . HIS A 1 223 ? -38.235 -15.168 -11.735 1.00 26.73 223 HIS A C 1
ATOM 1796 O O . HIS A 1 223 ? -38.948 -14.428 -12.407 1.00 26.73 223 HIS A O 1
ATOM 1802 N N . PRO A 1 224 ? -38.809 -16.100 -10.899 1.00 36.44 224 PRO A N 1
ATOM 1803 C CA . PRO A 1 224 ? -38.371 -16.452 -9.526 1.00 36.44 224 PRO A CA 1
ATOM 1804 C C . PRO A 1 224 ? -38.765 -17.862 -8.918 1.00 36.44 224 PRO A C 1
ATOM 1806 O O . PRO A 1 224 ? -39.436 -18.667 -9.545 1.00 36.44 224 PRO A O 1
ATOM 1809 N N . LEU A 1 225 ? -38.371 -18.078 -7.638 1.00 24.97 225 LEU A N 1
ATOM 1810 C CA . LEU A 1 225 ? -38.913 -18.953 -6.542 1.00 24.97 225 LEU A CA 1
ATOM 1811 C C . LEU A 1 225 ? -38.774 -20.513 -6.536 1.00 24.97 225 LEU A C 1
ATOM 1813 O O . LEU A 1 225 ? -39.349 -21.192 -7.367 1.00 24.97 225 LEU A O 1
ATOM 1817 N N . HIS A 1 226 ? -38.007 -21.054 -5.551 1.00 27.72 226 HIS A N 1
ATOM 1818 C CA . HIS A 1 226 ? -38.349 -22.014 -4.438 1.00 27.72 226 HIS A CA 1
ATOM 1819 C C . HIS A 1 226 ? -38.768 -23.459 -4.854 1.00 27.72 226 HIS A C 1
ATOM 1821 O O . HIS A 1 226 ? -39.531 -23.615 -5.783 1.00 27.72 226 HIS A O 1
ATOM 1827 N N . GLN A 1 227 ? -38.355 -24.595 -4.253 1.00 24.78 227 GLN A N 1
ATOM 1828 C CA . GLN A 1 227 ? -38.107 -24.949 -2.845 1.00 24.78 227 GLN A CA 1
ATOM 1829 C C . GLN A 1 227 ? -37.399 -26.340 -2.721 1.00 24.78 227 GLN A C 1
ATOM 1831 O O . GLN A 1 227 ? -37.661 -27.242 -3.506 1.00 24.78 227 GLN A O 1
ATOM 1836 N N . SER A 1 228 ? -36.517 -26.469 -1.716 1.00 25.31 228 SER A N 1
ATOM 1837 C CA . SER A 1 228 ? -36.124 -27.633 -0.868 1.00 25.31 228 SER A CA 1
ATOM 1838 C C . SER A 1 228 ? -36.185 -29.109 -1.331 1.00 25.31 228 SER A C 1
ATOM 1840 O O . SER A 1 228 ? -37.266 -29.596 -1.619 1.00 25.31 228 SER A O 1
ATOM 1842 N N . THR A 1 229 ? -35.098 -29.870 -1.070 1.00 25.89 229 THR A N 1
ATOM 1843 C CA . THR A 1 229 ? -35.087 -31.035 -0.133 1.00 25.89 229 THR A CA 1
ATOM 1844 C C . THR A 1 229 ? -33.665 -31.418 0.356 1.00 25.89 229 THR A C 1
ATOM 1846 O O . THR A 1 229 ? -32.700 -31.373 -0.399 1.00 25.89 229 THR A O 1
ATOM 1849 N N . ALA A 1 230 ? -33.605 -31.758 1.652 1.00 27.19 230 ALA A N 1
ATOM 1850 C CA . ALA A 1 230 ? -32.542 -32.124 2.621 1.00 27.19 230 ALA A CA 1
ATOM 1851 C C . ALA A 1 230 ? -31.421 -33.123 2.188 1.00 27.19 230 ALA A C 1
ATOM 1853 O O . ALA A 1 230 ? -31.704 -34.038 1.427 1.00 27.19 230 ALA A O 1
ATOM 1854 N N . SER A 1 231 ? -30.127 -32.916 2.544 1.00 29.38 231 SER A N 1
ATOM 1855 C CA . SER A 1 231 ? -29.325 -33.345 3.753 1.00 29.38 231 SER A CA 1
ATOM 1856 C C . SER A 1 231 ? -28.689 -34.756 3.623 1.00 29.38 231 SER A C 1
ATOM 1858 O O . SER A 1 231 ? -29.183 -35.490 2.775 1.00 29.38 231 SER A O 1
ATOM 1860 N N . PRO A 1 232 ? -27.676 -35.221 4.421 1.00 39.34 232 PRO A N 1
ATOM 1861 C CA . PRO A 1 232 ? -26.932 -34.669 5.593 1.00 39.34 232 PRO A CA 1
ATOM 1862 C C . PRO A 1 232 ? -25.379 -34.899 5.480 1.00 39.34 232 PRO A C 1
ATOM 1864 O O . PRO A 1 232 ? -24.895 -35.231 4.407 1.00 39.34 232 PRO A O 1
ATOM 1867 N N . ALA A 1 233 ? -24.501 -34.895 6.498 1.00 28.09 233 ALA A N 1
ATOM 1868 C CA . ALA A 1 233 ? -24.133 -33.994 7.604 1.00 28.09 233 ALA A CA 1
ATOM 1869 C C . ALA A 1 233 ? -22.734 -34.436 8.139 1.00 28.09 233 ALA A C 1
ATOM 1871 O O . ALA A 1 233 ? -22.404 -35.613 8.030 1.00 28.09 233 ALA A O 1
ATOM 1872 N N . ALA A 1 234 ? -21.982 -33.495 8.747 1.00 29.80 234 ALA A N 1
ATOM 1873 C CA . ALA A 1 234 ? -20.793 -33.589 9.643 1.00 29.80 234 ALA A CA 1
ATOM 1874 C C . ALA A 1 234 ? -19.618 -32.734 9.106 1.00 29.80 234 ALA A C 1
ATOM 1876 O O . ALA A 1 234 ? -19.229 -32.885 7.960 1.00 29.80 234 ALA A O 1
ATOM 1877 N N . SER A 1 235 ? -18.995 -31.786 9.814 1.00 32.19 235 SER A N 1
ATOM 1878 C CA . SER A 1 235 ? -18.886 -31.504 11.249 1.00 32.19 235 SER A CA 1
ATOM 1879 C C . SER A 1 235 ? -18.696 -29.994 11.492 1.00 32.19 235 SER A C 1
ATOM 1881 O O . SER A 1 235 ? -17.920 -29.328 10.807 1.00 32.19 235 SER A O 1
ATOM 1883 N N . ARG A 1 236 ? -19.420 -29.477 12.491 1.00 35.22 236 ARG A N 1
ATOM 1884 C CA . ARG A 1 236 ? -19.530 -28.072 12.917 1.00 35.22 236 ARG A CA 1
ATOM 1885 C C . ARG A 1 236 ? -18.200 -27.438 13.348 1.00 35.22 236 ARG A C 1
ATOM 1887 O O . ARG A 1 236 ? -17.511 -27.951 14.220 1.00 35.22 236 ARG A O 1
ATOM 1894 N N . SER A 1 237 ? -17.964 -26.224 12.860 1.00 34.38 237 SER A N 1
ATOM 1895 C CA . SER A 1 237 ? -17.257 -25.153 13.574 1.00 34.38 237 SER A CA 1
ATOM 1896 C C . SER A 1 237 ? -18.124 -23.884 13.478 1.00 34.38 237 SER A C 1
ATOM 1898 O O . SER A 1 237 ? -18.799 -23.707 12.461 1.00 34.38 237 SER A O 1
ATOM 1900 N N . PRO A 1 238 ? -18.214 -23.044 14.527 1.00 41.81 238 PRO A N 1
ATOM 1901 C CA . PRO A 1 238 ? -19.144 -21.919 14.540 1.00 41.81 238 PRO A CA 1
ATOM 1902 C C . PRO A 1 238 ? -18.655 -20.823 13.584 1.00 41.81 238 PRO A C 1
ATOM 1904 O O . PRO A 1 238 ? -17.638 -20.173 13.820 1.00 41.81 238 PRO A O 1
ATOM 1907 N N . SER A 1 239 ? -19.372 -20.633 12.477 1.00 32.75 239 SER A N 1
ATOM 1908 C CA . SER A 1 239 ? -19.219 -19.473 11.600 1.00 32.75 239 SER A CA 1
ATOM 1909 C C . SER A 1 239 ? -19.831 -18.227 12.255 1.00 32.75 239 SER A C 1
ATOM 1911 O O . SER A 1 239 ? -20.854 -18.341 12.931 1.00 32.75 239 SER A O 1
ATOM 1913 N N . PRO A 1 240 ? -19.226 -17.043 12.061 1.00 41.91 240 PRO A N 1
ATOM 1914 C CA . PRO A 1 240 ? -19.577 -15.839 12.795 1.00 41.91 240 PRO A CA 1
ATOM 1915 C C . PRO A 1 240 ? -20.947 -15.308 12.374 1.00 41.91 240 PRO A C 1
ATOM 1917 O O . PRO A 1 240 ? -21.262 -15.213 11.186 1.00 41.91 240 PRO A O 1
ATOM 1920 N N . THR A 1 241 ? -21.722 -14.918 13.381 1.00 37.78 241 THR A N 1
ATOM 1921 C CA . THR A 1 241 ? -22.828 -13.971 13.281 1.00 37.78 241 THR A CA 1
ATOM 1922 C C . THR A 1 241 ? -22.406 -12.737 12.478 1.00 37.78 241 THR A C 1
ATOM 1924 O O . THR A 1 241 ? -21.247 -12.317 12.496 1.00 37.78 241 THR A O 1
ATOM 1927 N N . SER A 1 242 ? -23.364 -12.200 11.726 1.00 39.97 242 SER A N 1
ATOM 1928 C CA . SER A 1 242 ? -23.320 -10.953 10.957 1.00 39.97 242 SER A CA 1
ATOM 1929 C C . SER A 1 242 ? -22.270 -9.948 11.452 1.00 39.97 242 SER A C 1
ATOM 1931 O O . SER A 1 242 ? -22.316 -9.487 12.588 1.00 39.97 242 SER A O 1
ATOM 1933 N N . ALA A 1 243 ? -21.349 -9.552 10.567 1.00 48.53 243 ALA A N 1
ATOM 1934 C CA . ALA A 1 243 ? -20.207 -8.668 10.844 1.00 48.53 243 ALA A CA 1
ATOM 1935 C C . ALA A 1 243 ? -20.566 -7.224 11.278 1.00 48.53 243 ALA A C 1
ATOM 1937 O O . ALA A 1 243 ? -19.679 -6.376 11.352 1.00 48.53 243 ALA A O 1
ATOM 1938 N N . HIS A 1 244 ? -21.842 -6.946 11.554 1.00 52.22 244 HIS A N 1
ATOM 1939 C CA . HIS A 1 244 ? -22.380 -5.636 11.920 1.00 52.22 244 HIS A CA 1
ATOM 1940 C C . HIS A 1 244 ? -22.562 -5.430 13.432 1.00 52.22 244 HIS A C 1
ATOM 1942 O O . HIS A 1 244 ? -22.989 -4.353 13.821 1.00 52.22 244 HIS A O 1
ATOM 1948 N N . ASP A 1 245 ? -22.202 -6.407 14.274 1.00 69.31 245 ASP A N 1
ATOM 1949 C CA . ASP A 1 245 ? -22.538 -6.376 15.710 1.00 69.31 245 ASP A CA 1
ATOM 1950 C C . ASP A 1 245 ? -21.320 -6.435 16.653 1.00 69.31 245 ASP A C 1
ATOM 1952 O O . ASP A 1 245 ? -21.449 -6.643 17.858 1.00 69.31 245 ASP A O 1
ATOM 1956 N N . VAL A 1 246 ? -20.102 -6.286 16.115 1.00 83.12 246 VAL A N 1
ATOM 1957 C CA . VAL A 1 246 ? -18.859 -6.381 16.899 1.00 83.12 246 VAL A CA 1
ATOM 1958 C C . VAL A 1 246 ? -18.308 -4.989 17.198 1.00 83.12 246 VAL A C 1
ATOM 1960 O O . VAL A 1 246 ? -17.759 -4.322 16.320 1.00 83.12 246 VAL A O 1
ATOM 1963 N N . LEU A 1 247 ? -18.390 -4.580 18.464 1.00 89.31 247 LEU A N 1
ATOM 1964 C CA . LEU A 1 247 ? -17.852 -3.323 18.985 1.00 89.31 247 LEU A CA 1
ATOM 1965 C C . LEU A 1 247 ? -16.549 -3.573 19.759 1.00 89.31 247 LEU A C 1
ATOM 1967 O O . LEU A 1 247 ? -16.270 -4.678 20.220 1.00 89.31 247 LEU A O 1
ATOM 1971 N N . THR A 1 248 ? -15.708 -2.548 19.904 1.00 91.12 248 THR A N 1
ATOM 1972 C CA . THR A 1 248 ? -14.566 -2.568 20.831 1.00 91.12 248 THR A CA 1
ATOM 1973 C C . THR A 1 248 ? -14.608 -1.336 21.721 1.00 91.12 248 THR A C 1
ATOM 1975 O O . THR A 1 248 ? -14.451 -0.219 21.231 1.00 91.12 248 THR A O 1
ATOM 1978 N N . LEU A 1 249 ? -14.782 -1.547 23.024 1.00 92.94 249 LEU A N 1
ATOM 1979 C CA . LEU A 1 249 ? -14.717 -0.508 24.044 1.00 92.94 249 LEU A CA 1
ATOM 1980 C C . LEU A 1 249 ? -13.343 -0.486 24.710 1.00 92.94 249 LEU A C 1
ATOM 1982 O O . LEU A 1 249 ? -12.679 -1.512 24.882 1.00 92.94 249 LEU A O 1
ATOM 1986 N N . ARG A 1 250 ? -12.905 0.719 25.070 1.00 94.06 250 ARG A N 1
ATOM 1987 C CA . ARG A 1 250 ? -11.640 0.960 25.762 1.00 94.06 250 ARG A CA 1
ATOM 1988 C C . ARG A 1 250 ? -11.932 1.707 27.053 1.00 94.06 250 ARG A C 1
ATOM 1990 O O . ARG A 1 250 ? -12.751 2.620 27.065 1.00 94.06 250 ARG A O 1
ATOM 1997 N N . ALA A 1 251 ? -11.266 1.321 28.130 1.00 94.19 251 ALA A N 1
ATOM 1998 C CA . ALA A 1 251 ? -11.374 1.968 29.428 1.00 94.19 251 ALA A CA 1
ATOM 1999 C C . ALA A 1 251 ? -9.984 2.250 29.993 1.00 94.19 251 ALA A C 1
ATOM 2001 O O . ALA A 1 251 ? -9.039 1.490 29.770 1.00 94.19 251 ALA A O 1
ATOM 2002 N N . LEU A 1 252 ? -9.869 3.352 30.717 1.00 92.81 252 LEU A N 1
ATOM 2003 C CA . LEU A 1 252 ? -8.695 3.721 31.481 1.00 92.81 252 LEU A CA 1
ATOM 2004 C C . LEU A 1 252 ? -8.840 3.135 32.886 1.00 92.81 252 LEU A C 1
ATOM 2006 O O . LEU A 1 252 ? -9.833 3.390 33.562 1.00 92.81 252 LEU A O 1
ATOM 2010 N N . VAL A 1 253 ? -7.866 2.329 33.291 1.00 92.25 253 VAL A N 1
ATOM 2011 C CA . VAL A 1 253 ? -7.823 1.656 34.594 1.00 92.25 253 VAL A CA 1
ATOM 2012 C C . VAL A 1 253 ? -6.485 1.925 35.262 1.00 92.25 253 VAL A C 1
ATOM 2014 O O . VAL A 1 253 ? -5.467 2.083 34.586 1.00 92.25 253 VAL A O 1
ATOM 2017 N N . THR A 1 254 ? -6.444 1.960 36.586 1.00 91.12 254 THR A N 1
ATOM 2018 C CA . THR A 1 254 ? -5.177 2.105 37.309 1.00 91.12 254 THR A CA 1
ATOM 2019 C C . THR A 1 254 ? -4.333 0.832 37.208 1.00 91.12 254 THR A C 1
ATOM 2021 O O . THR A 1 254 ? -4.826 -0.264 36.934 1.00 91.12 254 THR A O 1
ATOM 2024 N N . THR A 1 255 ? -3.025 0.927 37.455 1.00 88.75 255 THR A N 1
ATOM 2025 C CA . THR A 1 255 ? -2.133 -0.243 37.478 1.00 88.75 255 THR A CA 1
ATOM 2026 C C . THR A 1 255 ? -2.561 -1.266 38.538 1.00 88.75 255 THR A C 1
ATOM 2028 O O . THR A 1 255 ? -2.386 -2.465 38.313 1.00 88.75 255 THR A O 1
ATOM 2031 N N . LYS A 1 256 ? -3.171 -0.809 39.644 1.00 89.12 256 LYS A N 1
ATOM 2032 C CA . LYS A 1 256 ? -3.742 -1.666 40.694 1.00 89.12 256 LYS A CA 1
ATOM 2033 C C . LYS A 1 256 ? -4.987 -2.406 40.194 1.00 89.12 256 LYS A C 1
ATOM 2035 O O . LYS A 1 256 ? -4.998 -3.634 40.225 1.00 89.12 256 LYS A O 1
ATOM 2040 N N . GLU A 1 257 ? -5.966 -1.687 39.644 1.00 90.62 257 GLU A N 1
ATOM 2041 C CA . GLU A 1 257 ? -7.175 -2.270 39.031 1.00 90.62 257 GLU A CA 1
ATOM 2042 C C . GLU A 1 257 ? -6.822 -3.268 37.925 1.00 90.62 257 GLU A C 1
ATOM 2044 O O . GLU A 1 257 ? -7.315 -4.391 37.897 1.00 90.62 257 GLU A O 1
ATOM 2049 N N . ALA A 1 258 ? -5.888 -2.903 37.046 1.00 90.62 258 ALA A N 1
ATOM 2050 C CA . ALA A 1 258 ? -5.385 -3.779 35.997 1.00 90.62 258 ALA A CA 1
ATOM 2051 C C . ALA A 1 258 ? -4.767 -5.076 36.545 1.00 90.62 258 ALA A C 1
ATOM 2053 O O . ALA A 1 258 ? -4.854 -6.115 35.893 1.00 90.62 258 ALA A O 1
ATOM 2054 N N . GLY A 1 259 ? -4.128 -5.031 37.719 1.00 89.69 259 GLY A N 1
ATOM 2055 C CA . GLY A 1 259 ? -3.604 -6.216 38.397 1.00 89.69 259 GLY A CA 1
ATOM 2056 C C . GLY A 1 259 ? -4.715 -7.175 38.828 1.00 89.69 259 GLY A C 1
ATOM 2057 O O . GLY A 1 259 ? -4.610 -8.375 38.578 1.00 89.69 259 GLY A O 1
ATOM 2058 N N . VAL A 1 260 ? -5.801 -6.639 39.392 1.00 91.06 260 VAL A N 1
ATOM 2059 C CA . VAL A 1 260 ? -6.995 -7.406 39.784 1.00 91.06 260 VAL A CA 1
ATOM 2060 C C . VAL A 1 260 ? -7.677 -8.008 38.552 1.00 91.06 260 VAL A C 1
ATOM 2062 O O . VAL A 1 260 ? -7.932 -9.209 38.523 1.00 91.06 260 VAL A O 1
ATOM 2065 N N . ILE A 1 261 ? -7.865 -7.215 37.491 1.00 91.25 261 ILE A N 1
ATOM 2066 C CA . ILE A 1 261 ? -8.499 -7.653 36.233 1.00 91.25 261 ILE A CA 1
ATOM 2067 C C . ILE A 1 261 ? -7.711 -8.790 35.562 1.00 91.25 261 ILE A C 1
ATOM 2069 O O . ILE A 1 261 ? -8.298 -9.722 35.021 1.00 91.25 261 ILE A O 1
ATOM 2073 N N . ILE A 1 262 ? -6.374 -8.748 35.591 1.00 91.44 262 ILE A N 1
ATOM 2074 C CA . ILE A 1 262 ? -5.538 -9.824 35.033 1.00 91.44 262 ILE A CA 1
ATOM 2075 C C . ILE A 1 262 ? -5.570 -11.064 35.942 1.00 91.44 262 ILE A C 1
ATOM 2077 O O . ILE A 1 262 ? -5.686 -12.188 35.449 1.00 91.44 262 ILE A O 1
ATOM 2081 N N . GLY A 1 263 ? -5.495 -10.870 37.262 1.00 88.44 263 GLY A N 1
ATOM 2082 C CA . GLY A 1 263 ? -5.412 -11.941 38.255 1.00 88.44 263 GLY A CA 1
ATOM 2083 C C . GLY A 1 263 ? -4.051 -12.650 38.287 1.00 88.44 263 GLY A C 1
ATOM 2084 O O . GLY A 1 263 ? -3.207 -12.492 37.399 1.00 88.44 263 GLY A O 1
ATOM 2085 N N . LYS A 1 264 ? -3.817 -13.465 39.325 1.00 89.56 264 LYS A N 1
ATOM 2086 C CA . LYS A 1 264 ? -2.581 -14.259 39.469 1.00 89.56 264 LYS A CA 1
ATOM 2087 C C . LYS A 1 264 ? -2.429 -15.199 38.263 1.00 89.56 264 LYS A C 1
ATOM 2089 O O . LYS A 1 264 ? -3.326 -15.987 37.976 1.00 89.56 264 LYS A O 1
ATOM 2094 N N . GLY A 1 265 ? -1.322 -15.079 37.527 1.00 86.56 265 GLY A N 1
ATOM 2095 C CA . GLY A 1 265 ? -1.053 -15.889 36.330 1.00 86.56 265 GLY A CA 1
ATOM 2096 C C . GLY A 1 265 ? -1.959 -15.608 35.123 1.00 86.56 265 GLY A C 1
ATOM 2097 O O . GLY A 1 265 ? -1.948 -16.384 34.176 1.00 86.56 265 GLY A O 1
ATOM 2098 N N . GLY A 1 266 ? -2.748 -14.525 35.131 1.00 87.56 266 GLY A N 1
ATOM 2099 C CA . GLY A 1 266 ? -3.705 -14.251 34.054 1.00 87.56 266 GLY A CA 1
ATOM 2100 C C . GLY A 1 266 ? -4.997 -15.071 34.133 1.00 87.56 266 GLY A C 1
ATOM 2101 O O . GLY A 1 266 ? -5.770 -15.049 33.177 1.00 87.56 266 GLY A O 1
ATOM 2102 N N . LYS A 1 267 ? -5.237 -15.787 35.243 1.00 91.44 267 LYS A N 1
ATOM 2103 C CA . LYS A 1 267 ? -6.421 -16.639 35.424 1.00 91.44 267 LYS A CA 1
ATOM 2104 C C . LYS A 1 267 ? -7.721 -15.845 35.298 1.00 91.44 267 LYS A C 1
ATOM 2106 O O . LYS A 1 267 ? -8.601 -16.223 34.544 1.00 91.44 267 LYS A O 1
ATOM 2111 N N . ASN A 1 268 ? -7.799 -14.693 35.956 1.00 90.12 268 ASN A N 1
ATOM 2112 C CA . ASN A 1 268 ? -9.033 -13.919 36.016 1.00 90.12 268 ASN A CA 1
ATOM 2113 C C . ASN A 1 268 ? -9.469 -13.387 34.636 1.00 90.12 268 ASN A C 1
ATOM 2115 O O . ASN A 1 268 ? -10.631 -13.488 34.251 1.00 90.12 268 ASN A O 1
ATOM 2119 N N . VAL A 1 269 ? -8.518 -12.894 33.833 1.00 91.88 269 VAL A N 1
ATOM 2120 C CA . VAL A 1 269 ? -8.812 -12.483 32.450 1.00 91.88 269 VAL A CA 1
ATOM 2121 C C . VAL A 1 269 ? -9.083 -13.679 31.526 1.00 91.88 269 VAL A C 1
ATOM 2123 O O . VAL A 1 269 ? -9.754 -13.509 30.509 1.00 91.88 269 VAL A O 1
ATOM 2126 N N . ALA A 1 270 ? -8.569 -14.875 31.836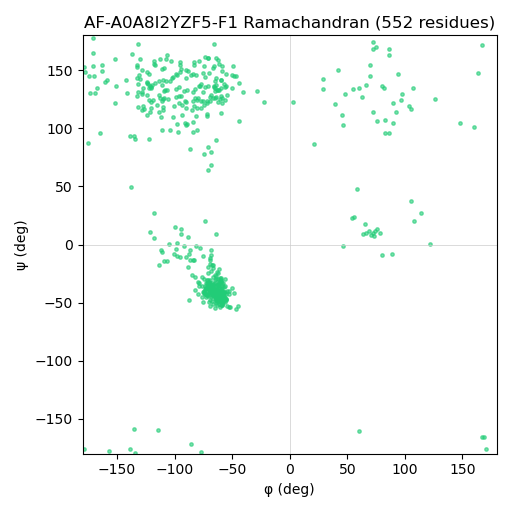 1.00 91.69 270 ALA A N 1
ATOM 2127 C CA . ALA A 1 270 ? -8.900 -16.096 31.103 1.00 91.69 270 ALA A CA 1
ATOM 2128 C C . ALA A 1 270 ? -10.351 -16.520 31.377 1.00 91.69 270 ALA A C 1
ATOM 2130 O O . ALA A 1 270 ? -11.113 -16.652 30.421 1.00 91.69 270 ALA A O 1
ATOM 2131 N N . ASP A 1 271 ? -10.747 -16.583 32.651 1.00 92.06 271 ASP A N 1
ATOM 2132 C CA . ASP A 1 271 ? -12.113 -16.900 33.086 1.00 92.06 271 ASP A CA 1
ATOM 2133 C C . ASP A 1 271 ? -13.116 -15.877 32.519 1.00 92.06 271 ASP A C 1
ATOM 2135 O O . ASP A 1 271 ? -14.168 -16.239 31.994 1.00 92.06 271 ASP A O 1
ATOM 2139 N N . LEU A 1 272 ? -12.754 -14.586 32.519 1.00 92.75 272 LEU A N 1
ATOM 2140 C CA . LEU A 1 272 ? -13.555 -13.521 31.907 1.00 92.75 272 LEU A CA 1
ATOM 2141 C C . LEU A 1 272 ? -13.811 -13.779 30.414 1.00 92.75 272 LEU A C 1
ATOM 2143 O O . LEU A 1 272 ? -14.934 -13.604 29.941 1.00 92.75 272 LEU A O 1
ATOM 2147 N N . ARG A 1 273 ? -12.780 -14.178 29.657 1.00 92.44 273 ARG A N 1
ATOM 2148 C CA . ARG A 1 273 ? -12.896 -14.475 28.217 1.00 92.44 273 ARG A CA 1
ATOM 2149 C C . ARG A 1 273 ? -13.708 -15.740 27.960 1.00 92.44 273 ARG A C 1
ATOM 2151 O O . ARG A 1 273 ? -14.423 -15.785 26.966 1.00 92.44 273 ARG A O 1
ATOM 2158 N N . GLU A 1 274 ? -13.598 -16.736 28.832 1.00 92.81 274 GLU A N 1
ATOM 2159 C CA . GLU A 1 274 ? -14.345 -17.991 28.736 1.00 92.81 274 GLU A CA 1
ATOM 2160 C C . GLU A 1 274 ? -15.840 -17.781 29.007 1.00 92.81 274 GLU A C 1
ATOM 2162 O O . GLU A 1 274 ? -16.667 -18.194 28.200 1.00 92.81 274 GLU A O 1
ATOM 2167 N N . GLN A 1 275 ? -16.191 -17.059 30.075 1.00 91.81 275 GLN A N 1
ATOM 2168 C CA . GLN A 1 275 ? -17.590 -16.838 30.464 1.00 91.81 275 GLN A CA 1
ATOM 2169 C C . GLN A 1 275 ? -18.344 -15.896 29.521 1.00 91.81 275 GLN A C 1
ATOM 2171 O O . GLN A 1 275 ? -19.547 -16.046 29.322 1.00 91.81 275 GLN A O 1
ATOM 2176 N N . THR A 1 276 ? -17.659 -14.901 28.954 1.00 91.75 276 THR A N 1
ATOM 2177 C CA . THR A 1 276 ? -18.316 -13.850 28.154 1.00 91.75 276 THR A CA 1
ATOM 2178 C C . THR A 1 276 ? -18.073 -13.976 26.655 1.00 91.75 276 THR A C 1
ATOM 2180 O O . THR A 1 276 ? -18.751 -13.318 25.871 1.00 91.75 276 THR A O 1
ATOM 2183 N N . GLY A 1 277 ? -17.099 -14.784 26.226 1.00 88.38 277 GLY A N 1
ATOM 2184 C CA . GLY A 1 277 ? -16.716 -14.908 24.818 1.00 88.38 277 GLY A CA 1
ATOM 2185 C C . GLY A 1 277 ? -16.089 -13.642 24.214 1.00 88.38 277 GLY A C 1
ATOM 2186 O O . GLY A 1 277 ? -15.910 -13.568 22.997 1.00 88.38 277 GLY A O 1
ATOM 2187 N N . VAL A 1 278 ? -15.751 -12.630 25.024 1.00 93.50 278 VAL A N 1
ATOM 2188 C CA . VAL A 1 278 ? -15.176 -11.363 24.543 1.00 93.50 278 VAL A CA 1
ATOM 2189 C C . VAL A 1 278 ? -13.665 -11.446 24.332 1.00 93.50 278 VAL A C 1
ATOM 2191 O O . VAL A 1 278 ? -12.926 -12.153 25.019 1.00 93.50 278 VAL A O 1
ATOM 2194 N N . ARG A 1 279 ? -13.151 -10.601 23.440 1.00 92.25 279 ARG A N 1
ATOM 2195 C CA . ARG A 1 279 ? -11.721 -10.330 23.294 1.00 92.25 279 ARG A CA 1
ATOM 2196 C C . ARG A 1 279 ? -11.297 -9.213 24.253 1.00 92.25 279 ARG A C 1
ATOM 2198 O O . ARG A 1 279 ? -11.186 -8.055 23.855 1.00 92.25 279 ARG A O 1
ATOM 2205 N N . ALA A 1 280 ? -11.040 -9.569 25.511 1.00 91.38 280 ALA A N 1
ATOM 2206 C CA . ALA A 1 280 ? -10.515 -8.651 26.530 1.00 91.38 280 ALA A CA 1
ATOM 2207 C C . ALA A 1 280 ? -8.975 -8.635 26.568 1.00 91.38 280 ALA A C 1
ATOM 2209 O O . ALA A 1 280 ? -8.338 -9.677 26.421 1.00 91.38 280 ALA A O 1
ATOM 2210 N N . GLY A 1 281 ? -8.346 -7.486 26.812 1.00 90.50 281 GLY A N 1
ATOM 2211 C CA . GLY A 1 281 ? -6.898 -7.363 26.999 1.00 90.50 281 GLY A CA 1
ATOM 2212 C C . GLY A 1 281 ? -6.490 -6.047 27.656 1.00 90.50 281 GLY A C 1
ATOM 2213 O O . GLY A 1 281 ? -7.143 -5.027 27.470 1.00 90.50 281 GLY A O 1
ATOM 2214 N N . VAL A 1 282 ? -5.392 -6.065 28.411 1.00 91.69 282 VAL A N 1
ATOM 2215 C CA . VAL A 1 282 ? -4.865 -4.890 29.124 1.00 91.69 282 VAL A CA 1
ATOM 2216 C C . VAL A 1 282 ? -3.515 -4.486 28.528 1.00 91.69 282 VAL A C 1
ATOM 2218 O O . VAL A 1 282 ? -2.697 -5.347 28.196 1.00 91.69 282 VAL A O 1
ATOM 2221 N N . SER A 1 283 ? -3.256 -3.182 28.393 1.00 90.19 283 SER A N 1
ATOM 2222 C CA . SER A 1 283 ? -1.977 -2.649 27.906 1.00 90.19 283 SER A CA 1
ATOM 2223 C C . SER A 1 283 ? -0.801 -3.082 28.787 1.00 90.19 283 SER A C 1
ATOM 2225 O O . SER A 1 283 ? -0.970 -3.329 29.980 1.00 90.19 283 SER A O 1
ATOM 2227 N N . LYS A 1 284 ? 0.416 -3.154 28.235 1.00 86.75 284 LYS A N 1
ATOM 2228 C CA . LYS A 1 284 ? 1.629 -3.465 29.017 1.00 86.75 284 LYS A CA 1
ATOM 2229 C C . LYS A 1 284 ? 1.836 -2.438 30.140 1.00 86.75 284 LYS A C 1
ATOM 2231 O O . LYS A 1 284 ? 1.446 -1.282 29.986 1.00 86.75 284 LYS A O 1
ATOM 2236 N N . VAL A 1 285 ? 2.428 -2.868 31.256 1.00 84.75 285 VAL A N 1
ATOM 2237 C CA . VAL A 1 285 ? 2.830 -1.958 32.340 1.00 84.75 285 VAL A CA 1
ATOM 2238 C C . VAL A 1 285 ? 3.980 -1.094 31.832 1.00 84.75 285 VAL A C 1
ATOM 2240 O O . VAL A 1 285 ? 4.955 -1.627 31.302 1.00 84.75 285 VAL A O 1
ATOM 2243 N N . ILE A 1 286 ? 3.855 0.223 31.979 1.00 80.38 286 ILE A N 1
ATOM 2244 C CA . ILE A 1 286 ? 4.907 1.187 31.652 1.00 80.38 286 ILE A CA 1
ATOM 2245 C C . ILE A 1 286 ? 5.411 1.766 32.980 1.00 80.38 286 ILE A C 1
ATOM 2247 O O . ILE A 1 286 ? 4.595 2.247 33.768 1.00 80.38 286 ILE A O 1
ATOM 2251 N N . PRO A 1 287 ? 6.723 1.700 33.272 1.00 74.81 287 PRO A N 1
ATOM 2252 C CA . PRO A 1 287 ? 7.262 2.232 34.518 1.00 74.81 287 PRO A CA 1
ATOM 2253 C C . PRO A 1 287 ? 7.040 3.749 34.590 1.00 74.81 287 PRO A C 1
ATOM 2255 O O . PRO A 1 287 ? 7.297 4.463 33.625 1.00 74.81 287 PRO A O 1
ATOM 2258 N N . GLY A 1 288 ? 6.551 4.235 35.732 1.00 76.94 288 GLY A N 1
ATOM 2259 C CA . GLY A 1 288 ? 6.254 5.655 35.963 1.00 76.94 288 GLY A CA 1
ATOM 2260 C C . GLY A 1 288 ? 4.842 6.104 35.567 1.00 76.94 288 GLY A C 1
ATOM 2261 O O . GLY A 1 288 ? 4.451 7.210 35.927 1.00 76.94 288 GLY A O 1
ATOM 2262 N N . VAL A 1 289 ? 4.051 5.258 34.896 1.00 82.12 289 VAL A N 1
ATOM 2263 C CA . VAL A 1 289 ? 2.665 5.570 34.515 1.00 82.12 289 VAL A CA 1
ATOM 2264 C C . VAL A 1 289 ? 1.697 4.701 35.314 1.00 82.12 289 VAL A C 1
ATOM 2266 O O . VAL A 1 289 ? 1.775 3.472 35.298 1.00 82.12 289 VAL A O 1
ATOM 2269 N N . HIS A 1 290 ? 0.779 5.348 36.032 1.00 84.88 290 HIS A N 1
ATOM 2270 C CA . HIS A 1 290 ? -0.177 4.677 36.920 1.00 84.88 290 HIS A CA 1
ATOM 2271 C C . HIS A 1 290 ? -1.456 4.227 36.211 1.00 84.88 290 HIS A C 1
ATOM 2273 O O . HIS A 1 290 ? -2.258 3.518 36.811 1.00 84.88 290 HIS A O 1
ATOM 2279 N N . GLU A 1 291 ? -1.643 4.617 34.952 1.00 88.56 291 GLU A N 1
ATOM 2280 C CA . GLU A 1 291 ? -2.827 4.311 34.157 1.00 88.56 291 GLU A CA 1
ATOM 2281 C C . GLU A 1 291 ? -2.500 3.322 33.033 1.00 88.56 291 GLU A C 1
ATOM 2283 O O . GLU A 1 291 ? -1.448 3.370 32.392 1.00 88.56 291 GLU A O 1
ATOM 2288 N N . ARG A 1 292 ? -3.428 2.404 32.780 1.00 91.88 292 ARG A N 1
ATOM 2289 C CA . ARG A 1 292 ? -3.361 1.363 31.756 1.00 91.88 292 ARG A CA 1
ATOM 2290 C C . ARG A 1 292 ? -4.672 1.346 30.984 1.00 91.88 292 ARG A C 1
ATOM 2292 O O . ARG A 1 292 ? -5.715 1.741 31.492 1.00 91.88 292 ARG A O 1
ATOM 2299 N N . VAL A 1 293 ? -4.621 0.872 29.744 1.00 92.50 293 VAL A N 1
ATOM 2300 C CA . VAL A 1 293 ? -5.817 0.766 28.904 1.00 92.50 293 VAL A CA 1
ATOM 2301 C C . VAL A 1 293 ? -6.314 -0.668 28.908 1.00 92.50 293 VAL A C 1
ATOM 2303 O O . VAL A 1 293 ? -5.615 -1.577 28.455 1.00 92.50 293 VAL A O 1
ATOM 2306 N N . LEU A 1 294 ? -7.538 -0.852 29.384 1.00 93.88 294 LEU A N 1
ATOM 2307 C CA . LEU A 1 294 ? -8.336 -2.050 29.187 1.00 93.88 294 LEU A CA 1
ATOM 2308 C C . LEU A 1 294 ? -9.049 -1.948 27.833 1.00 93.88 294 LEU A C 1
ATOM 2310 O O . LEU A 1 294 ? -9.646 -0.927 27.513 1.00 93.88 294 LEU A O 1
ATOM 2314 N N . THR A 1 295 ? -8.979 -2.997 27.021 1.00 94.19 295 THR A N 1
ATOM 2315 C CA . THR A 1 295 ? -9.671 -3.114 25.731 1.00 94.19 295 THR A CA 1
ATOM 2316 C C . THR A 1 295 ? -10.564 -4.345 25.765 1.00 94.19 295 THR A C 1
ATOM 2318 O O . THR A 1 295 ? -10.064 -5.439 26.015 1.00 94.19 295 THR A O 1
ATOM 2321 N N . VAL A 1 296 ? -11.859 -4.182 25.500 1.00 94.69 296 VAL A N 1
ATOM 2322 C CA . VAL A 1 296 ? -12.859 -5.259 25.479 1.00 94.69 296 VAL A CA 1
ATOM 2323 C C . VAL A 1 296 ? -13.611 -5.192 24.155 1.00 94.69 296 VAL A C 1
ATOM 2325 O O . VAL A 1 296 ? -14.218 -4.171 23.845 1.00 94.69 296 VAL A O 1
ATOM 2328 N N . GLY A 1 297 ? -13.550 -6.253 23.349 1.00 92.94 297 GLY A N 1
ATOM 2329 C CA . GLY A 1 297 ? -14.278 -6.334 22.079 1.00 92.94 297 GLY A CA 1
ATOM 2330 C C . GLY A 1 297 ? -15.191 -7.551 21.988 1.00 92.94 297 GLY A C 1
ATOM 2331 O O . GLY A 1 297 ? -14.799 -8.635 22.410 1.00 92.94 297 GLY A O 1
ATOM 2332 N N . GLY A 1 298 ? -16.383 -7.384 21.424 1.00 92.44 298 GLY A N 1
ATOM 2333 C CA . GLY A 1 298 ? -17.423 -8.413 21.358 1.00 92.44 298 GLY A CA 1
ATOM 2334 C C . GLY A 1 298 ? -18.767 -7.839 20.908 1.00 92.44 298 GLY A C 1
ATOM 2335 O O . GLY A 1 298 ? -18.815 -6.713 20.411 1.00 92.44 298 GLY A O 1
ATOM 2336 N N . SER A 1 299 ? -19.842 -8.609 21.085 1.00 92.88 299 SER A N 1
ATOM 2337 C CA . SER A 1 299 ? -21.213 -8.101 20.954 1.00 92.88 299 SER A CA 1
ATOM 2338 C C . SER A 1 299 ? -21.574 -7.178 22.119 1.00 92.88 299 SER A C 1
ATOM 2340 O O . SER A 1 299 ? -20.937 -7.225 23.173 1.00 92.88 299 SER A O 1
ATOM 2342 N N . VAL A 1 300 ? -22.599 -6.343 21.944 1.00 90.94 300 VAL A N 1
ATOM 2343 C CA . VAL A 1 300 ? -23.066 -5.393 22.971 1.00 90.94 300 VAL A CA 1
ATOM 2344 C C . VAL A 1 300 ? -23.395 -6.102 24.294 1.00 90.94 300 VAL A C 1
ATOM 2346 O O . VAL A 1 300 ? -22.881 -5.710 25.342 1.00 90.94 300 VAL A O 1
ATOM 2349 N N . ASP A 1 301 ? -24.155 -7.198 24.230 1.00 91.12 301 ASP A N 1
ATOM 2350 C CA . ASP A 1 301 ? -24.521 -8.022 25.394 1.00 91.12 301 ASP A CA 1
ATOM 2351 C C . ASP A 1 301 ? -23.291 -8.662 26.068 1.00 91.12 301 ASP A C 1
ATOM 2353 O O . ASP A 1 301 ? -23.134 -8.618 27.290 1.00 91.12 301 ASP A O 1
ATOM 2357 N N . ALA A 1 302 ? -22.352 -9.188 25.275 1.00 92.75 302 ALA A N 1
ATOM 2358 C CA . ALA A 1 302 ? -21.135 -9.797 25.806 1.00 92.75 302 ALA A CA 1
ATOM 2359 C C . ALA A 1 302 ? -20.225 -8.764 26.492 1.00 92.75 302 ALA A C 1
ATOM 2361 O O . ALA A 1 302 ? -19.635 -9.041 27.539 1.00 92.75 302 ALA A O 1
ATOM 2362 N N . ILE A 1 303 ? -20.130 -7.553 25.934 1.00 93.44 303 ILE A N 1
ATOM 2363 C CA . ILE A 1 303 ? -19.376 -6.441 26.520 1.00 93.44 303 ILE A CA 1
ATOM 2364 C C . ILE A 1 303 ? -20.009 -6.004 27.850 1.00 93.44 303 ILE A C 1
ATOM 2366 O O . ILE A 1 303 ? -19.283 -5.846 28.832 1.00 93.44 303 ILE A O 1
ATOM 2370 N N . ALA A 1 304 ? -21.335 -5.854 27.915 1.00 92.31 304 ALA A N 1
ATOM 2371 C CA . ALA A 1 304 ? -22.038 -5.474 29.142 1.00 92.31 304 ALA A CA 1
ATOM 2372 C C . ALA A 1 304 ? -21.820 -6.494 30.276 1.00 92.31 304 ALA A C 1
ATOM 2374 O O . ALA A 1 304 ? -21.514 -6.105 31.410 1.00 92.31 304 ALA A O 1
ATOM 2375 N N . LYS A 1 305 ? -21.881 -7.796 29.954 1.00 92.44 305 LYS A N 1
ATOM 2376 C CA . LYS A 1 305 ? -21.557 -8.898 30.879 1.00 92.44 305 LYS A CA 1
ATOM 2377 C C . LYS A 1 305 ? -20.099 -8.860 31.337 1.00 92.44 305 LYS A C 1
ATOM 2379 O O . LYS A 1 305 ? -19.824 -8.999 32.527 1.00 92.44 305 LYS A O 1
ATOM 2384 N N . ALA A 1 306 ? -19.162 -8.610 30.420 1.00 93.88 306 ALA A N 1
ATOM 2385 C CA . ALA A 1 306 ? -17.743 -8.510 30.754 1.00 93.88 306 ALA A CA 1
ATOM 2386 C C . ALA A 1 306 ? -17.453 -7.365 31.729 1.00 93.88 306 ALA A C 1
ATOM 2388 O O . ALA A 1 306 ? -16.725 -7.560 32.703 1.00 93.88 306 ALA A O 1
ATOM 2389 N N . TYR A 1 307 ? -18.047 -6.190 31.516 1.00 93.56 307 TYR A N 1
ATOM 2390 C CA . TYR A 1 307 ? -17.877 -5.069 32.438 1.00 93.56 307 TYR A CA 1
ATOM 2391 C C . TYR A 1 307 ? -18.526 -5.316 33.805 1.00 93.56 307 TYR A C 1
ATOM 2393 O O . TYR A 1 307 ? -17.948 -4.897 34.804 1.00 93.56 307 TYR A O 1
ATOM 2401 N N . ASN A 1 308 ? -19.645 -6.046 33.884 1.00 92.75 308 ASN A N 1
ATOM 2402 C CA . ASN A 1 308 ? -20.232 -6.449 35.167 1.00 92.75 308 ASN A CA 1
ATOM 2403 C C . ASN A 1 308 ? -19.250 -7.308 35.992 1.00 92.75 308 ASN A C 1
ATOM 2405 O O . ASN A 1 308 ? -18.959 -6.988 37.147 1.00 92.75 308 ASN A O 1
ATOM 2409 N N . LEU A 1 309 ? -18.654 -8.334 35.372 1.00 91.62 309 LEU A N 1
ATOM 2410 C CA . LEU A 1 309 ? -17.664 -9.195 36.029 1.00 91.62 309 LEU A CA 1
ATOM 2411 C C . LEU A 1 309 ? -16.417 -8.415 36.463 1.00 91.62 309 LEU A C 1
ATOM 2413 O O . LEU A 1 309 ? -15.957 -8.570 37.593 1.00 91.62 309 LEU A O 1
ATOM 2417 N N . ILE A 1 310 ? -15.903 -7.533 35.598 1.00 92.19 310 ILE A N 1
ATOM 2418 C CA . ILE A 1 310 ? -14.757 -6.672 35.917 1.00 92.19 310 ILE A CA 1
ATOM 2419 C C . ILE A 1 310 ? -15.057 -5.805 37.144 1.00 92.19 310 ILE A C 1
ATOM 2421 O O . ILE A 1 310 ? -14.248 -5.744 38.065 1.00 92.19 310 ILE A O 1
ATOM 2425 N N . ILE A 1 311 ? -16.214 -5.145 37.182 1.00 91.06 311 ILE A N 1
ATOM 2426 C CA . ILE A 1 311 ? -16.567 -4.221 38.267 1.00 91.06 311 ILE A CA 1
ATOM 2427 C C . ILE A 1 311 ? -16.805 -4.979 39.571 1.00 91.06 311 ILE A C 1
ATOM 2429 O O . ILE A 1 311 ? -16.295 -4.567 40.609 1.00 91.06 311 ILE A O 1
ATOM 2433 N N . THR A 1 312 ? -17.494 -6.120 39.518 1.00 90.00 312 THR A N 1
ATOM 2434 C CA . THR A 1 312 ? -17.699 -6.999 40.678 1.00 90.00 312 THR A CA 1
ATOM 2435 C C . THR A 1 312 ? -16.364 -7.425 41.299 1.00 90.00 312 THR A C 1
ATOM 2437 O O . THR A 1 312 ? -16.195 -7.400 42.518 1.00 90.00 312 THR A O 1
ATOM 2440 N N . GLN A 1 313 ? -15.366 -7.738 40.469 1.00 89.00 313 GLN A N 1
ATOM 2441 C CA . GLN A 1 313 ? -14.021 -8.086 40.934 1.00 89.00 313 GLN A CA 1
ATOM 2442 C C . GLN A 1 313 ? -13.267 -6.890 41.521 1.00 89.00 313 GLN A C 1
ATOM 2444 O O . GLN A 1 313 ? -12.563 -7.044 42.520 1.00 89.00 313 GLN A O 1
ATOM 2449 N N . LEU A 1 314 ? -13.421 -5.699 40.935 1.00 87.94 314 LEU A N 1
ATOM 2450 C CA . LEU A 1 314 ? -12.827 -4.474 41.471 1.00 87.94 314 LEU A CA 1
ATOM 2451 C C . LEU A 1 314 ? -13.408 -4.131 42.849 1.00 87.94 314 LEU A C 1
ATOM 2453 O O . LEU A 1 314 ? -12.632 -3.868 43.769 1.00 87.94 314 LEU A O 1
ATOM 2457 N N . VAL A 1 315 ? -14.730 -4.234 43.020 1.00 86.25 315 VAL A N 1
ATOM 2458 C CA . VAL A 1 315 ? -15.416 -4.051 44.312 1.00 86.25 315 VAL A CA 1
ATOM 2459 C C . VAL A 1 315 ? -14.918 -5.064 45.338 1.00 86.25 315 VAL A C 1
ATOM 2461 O O . VAL A 1 315 ? -14.501 -4.673 46.422 1.00 86.25 315 VAL A O 1
ATOM 2464 N N . SER A 1 316 ? -14.882 -6.353 44.982 1.00 83.69 316 SER A N 1
ATOM 2465 C CA . SER A 1 316 ? -14.440 -7.426 45.885 1.00 83.69 316 SER A CA 1
ATOM 2466 C C . SER A 1 316 ? -12.982 -7.283 46.343 1.00 83.69 316 SER A C 1
ATOM 2468 O O . SER A 1 316 ? -12.600 -7.887 47.343 1.00 83.69 316 SER A O 1
ATOM 2470 N N . SER A 1 317 ? -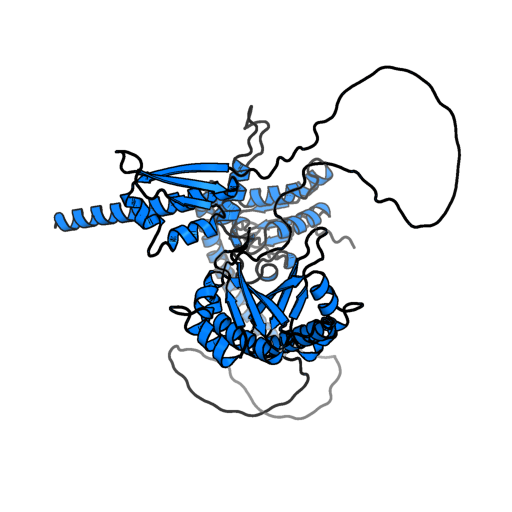12.159 -6.534 45.605 1.00 75.75 317 SER A N 1
ATOM 2471 C CA . SER A 1 317 ? -10.739 -6.319 45.906 1.00 75.75 317 SER A CA 1
ATOM 2472 C C . SER A 1 317 ? -10.446 -5.039 46.698 1.00 75.75 317 SER A C 1
ATOM 2474 O O . SER A 1 317 ? -9.318 -4.859 47.161 1.00 75.75 317 SER A O 1
ATOM 2476 N N . SER A 1 318 ? -11.436 -4.153 46.851 1.00 65.88 318 SER A N 1
ATOM 2477 C CA . SER A 1 318 ? -11.309 -2.903 47.599 1.00 65.88 318 SER A CA 1
ATOM 2478 C C . SER A 1 318 ? -11.827 -3.107 49.029 1.00 65.88 318 SER A C 1
ATOM 2480 O O . SER A 1 318 ? -12.982 -3.501 49.192 1.00 65.88 318 SER A O 1
ATOM 2482 N N . PRO A 1 319 ? -11.026 -2.877 50.087 1.00 55.81 319 PRO A N 1
ATOM 2483 C CA . PRO A 1 319 ? -11.533 -2.951 51.453 1.00 55.81 319 PRO A CA 1
ATOM 2484 C C . PRO A 1 319 ? -12.573 -1.840 51.696 1.00 55.81 319 PRO A C 1
ATOM 2486 O O . PRO A 1 319 ? -12.369 -0.713 51.233 1.00 55.81 319 PRO A O 1
ATOM 2489 N N . PRO A 1 320 ? -13.672 -2.111 52.426 1.00 55.22 320 PRO A N 1
ATOM 2490 C CA . PRO A 1 320 ? -14.600 -1.062 52.824 1.00 55.22 320 PRO A CA 1
ATOM 2491 C C . PRO A 1 320 ? -13.869 -0.059 53.734 1.00 55.22 320 PRO A C 1
ATOM 2493 O O . PRO A 1 320 ? -13.163 -0.481 54.657 1.00 55.22 320 PRO A O 1
ATOM 2496 N N . PRO A 1 321 ? -13.997 1.260 53.507 1.00 53.47 321 PRO A N 1
ATOM 2497 C CA . PRO A 1 321 ? -13.465 2.237 54.441 1.00 53.47 321 PRO A CA 1
ATOM 2498 C C . PRO A 1 321 ? -14.220 2.125 55.771 1.00 53.47 321 PRO A C 1
ATOM 2500 O O . PRO A 1 321 ? -15.445 2.209 55.821 1.00 53.47 321 PRO A O 1
ATOM 2503 N N . VAL A 1 322 ? -13.474 1.950 56.862 1.00 51.25 322 VAL A N 1
ATOM 2504 C CA . VAL A 1 322 ? -13.955 2.134 58.237 1.00 51.25 322 VAL A CA 1
ATOM 2505 C C . VAL A 1 322 ? -14.231 3.622 58.462 1.00 51.25 322 VAL A C 1
ATOM 2507 O O . VAL A 1 322 ? -13.403 4.371 58.969 1.00 51.25 322 VAL A O 1
ATOM 2510 N N . SER A 1 323 ? -15.376 4.101 57.990 1.00 51.84 323 SER A N 1
ATOM 2511 C CA . SER A 1 323 ? -15.878 5.446 58.270 1.00 51.84 323 SER A CA 1
ATOM 2512 C C . SER A 1 323 ? -17.399 5.421 58.208 1.00 51.84 323 SER A C 1
ATOM 2514 O O . SER A 1 323 ? -17.983 5.045 57.196 1.00 51.84 323 SER A O 1
ATOM 2516 N N . LEU A 1 324 ? -18.034 5.801 59.315 1.00 48.88 324 LEU A N 1
ATOM 2517 C CA . LEU A 1 324 ? -19.480 5.862 59.475 1.00 48.88 324 LEU A CA 1
ATOM 2518 C C . LEU A 1 324 ? -20.031 7.080 58.710 1.00 48.88 324 LEU A C 1
ATOM 2520 O O . LEU A 1 324 ? -20.310 8.124 59.290 1.00 48.88 324 LEU A O 1
ATOM 2524 N N . SER A 1 325 ? -20.150 6.971 57.388 1.00 44.62 325 SER A N 1
ATOM 2525 C CA . SER A 1 325 ? -20.961 7.882 56.582 1.00 44.62 325 SER A CA 1
ATOM 2526 C C . SER A 1 325 ? -21.672 7.105 55.475 1.00 44.62 325 SER A C 1
ATOM 2528 O O . SER A 1 325 ? -21.094 6.281 54.768 1.00 44.62 325 SER A O 1
ATOM 2530 N N . SER A 1 326 ? -22.979 7.332 55.376 1.00 48.41 326 SER A N 1
ATOM 2531 C CA . SER A 1 326 ? -23.940 6.665 54.500 1.00 48.41 326 SER A CA 1
ATOM 2532 C C . SER A 1 326 ? -23.717 6.995 53.019 1.00 48.41 326 SER A C 1
ATOM 2534 O O . SER A 1 326 ? -24.525 7.684 52.396 1.00 48.41 326 SER A O 1
ATOM 2536 N N . SER A 1 327 ? -22.620 6.518 52.437 1.00 52.59 327 SER A N 1
ATOM 2537 C CA . SER A 1 327 ? -22.429 6.524 50.988 1.00 52.59 327 SER A CA 1
ATOM 2538 C C . SER A 1 327 ? -22.220 5.092 50.513 1.00 52.59 327 SER A C 1
ATOM 2540 O O . SER A 1 327 ? -21.266 4.421 50.897 1.00 52.59 327 SER A O 1
ATOM 2542 N N . SER A 1 328 ? -23.173 4.596 49.725 1.00 57.56 328 SER A N 1
ATOM 2543 C CA . SER A 1 328 ? -23.082 3.308 49.036 1.00 57.56 328 SER A CA 1
ATOM 2544 C C . SER A 1 328 ? -21.733 3.169 48.317 1.00 57.56 328 SER A C 1
ATOM 2546 O O . SER A 1 328 ? -21.234 4.171 47.798 1.00 57.56 328 SER A O 1
ATOM 2548 N N . PRO A 1 329 ? -21.136 1.963 48.243 1.00 59.31 329 PRO A N 1
ATOM 2549 C CA . PRO A 1 329 ? -19.866 1.746 47.553 1.00 59.31 329 PRO A CA 1
ATOM 2550 C C . PRO A 1 329 ? -20.024 2.021 46.051 1.00 59.31 329 PRO A C 1
ATOM 2552 O O . PRO A 1 329 ? -20.367 1.140 45.263 1.00 59.31 329 PRO A O 1
ATOM 2555 N N . HIS A 1 330 ? -19.803 3.268 45.641 1.00 66.75 330 HIS A N 1
ATOM 2556 C CA . HIS A 1 330 ? -19.846 3.668 44.242 1.00 66.75 330 HIS A CA 1
ATOM 2557 C C . HIS A 1 330 ? -18.518 3.307 43.588 1.00 66.75 330 HIS A C 1
ATOM 2559 O O . HIS A 1 330 ? -17.483 3.905 43.879 1.00 66.75 330 HIS A O 1
ATOM 2565 N N . THR A 1 331 ? -18.548 2.327 42.690 1.00 83.44 331 THR A N 1
ATOM 2566 C CA . THR A 1 331 ? -17.408 2.060 41.808 1.00 83.44 331 THR A CA 1
ATOM 2567 C C . THR A 1 331 ? -17.514 2.953 40.588 1.00 83.44 331 THR A C 1
ATOM 2569 O O . THR A 1 331 ? -18.618 3.253 40.132 1.00 83.44 331 THR A O 1
ATOM 2572 N N . SER A 1 332 ? -16.375 3.395 40.061 1.00 88.38 332 SER A N 1
ATOM 2573 C CA . SER A 1 332 ? -16.322 4.175 38.832 1.00 88.38 332 SER A CA 1
ATOM 2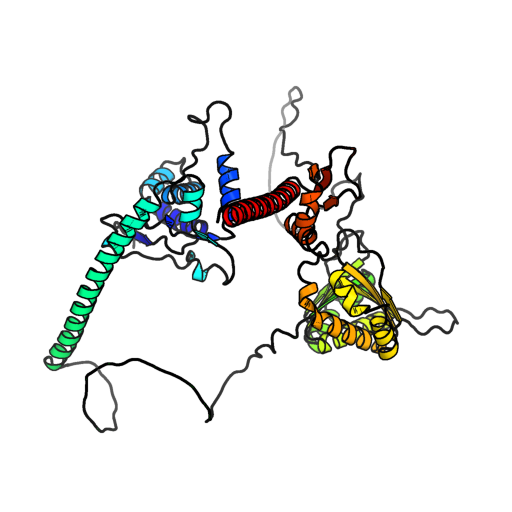574 C C . SER A 1 332 ? -15.459 3.503 37.775 1.00 88.38 332 SER A C 1
ATOM 2576 O O . SER A 1 332 ? -14.473 2.834 38.076 1.00 88.38 332 SER A O 1
ATOM 2578 N N . ILE A 1 333 ? -15.840 3.679 36.511 1.00 91.62 333 ILE A N 1
ATOM 2579 C CA . ILE A 1 333 ? -15.046 3.261 35.360 1.00 91.62 333 ILE A CA 1
ATOM 2580 C C . ILE A 1 333 ? -14.941 4.397 34.348 1.00 91.62 333 ILE A C 1
ATOM 2582 O O . ILE A 1 333 ? -15.909 5.105 34.073 1.00 91.62 333 ILE A O 1
ATOM 2586 N N . ARG A 1 334 ? -13.742 4.588 33.792 1.00 94.00 334 ARG A N 1
ATOM 2587 C CA . ARG A 1 334 ? -13.430 5.686 32.870 1.00 94.00 334 ARG A CA 1
ATOM 2588 C C . ARG A 1 334 ? -13.358 5.164 31.442 1.00 94.00 334 ARG A C 1
ATOM 2590 O O . ARG A 1 334 ? -12.339 4.617 31.029 1.00 94.00 334 ARG A O 1
ATOM 2597 N N . LEU A 1 335 ? -14.433 5.320 30.680 1.00 94.44 335 LEU A N 1
ATOM 2598 C CA . LEU A 1 335 ? -14.491 4.908 29.279 1.00 94.44 335 LEU A CA 1
ATOM 2599 C C . LEU A 1 335 ? -13.765 5.916 28.386 1.00 94.44 335 LEU A C 1
ATOM 2601 O O . LEU A 1 335 ? -13.944 7.125 28.522 1.00 94.44 335 LEU A O 1
ATOM 2605 N N . LEU A 1 336 ? -12.971 5.408 27.448 1.00 93.25 336 LEU A N 1
ATOM 2606 C CA . LEU A 1 336 ? -12.318 6.189 26.404 1.00 93.25 336 LEU A CA 1
ATOM 2607 C C . LEU A 1 336 ? -13.204 6.172 25.164 1.00 93.25 336 LEU A C 1
ATOM 2609 O O . LEU A 1 336 ? -13.358 5.136 24.515 1.00 93.25 336 LEU A O 1
ATOM 2613 N N . ILE A 1 337 ? -13.785 7.322 24.832 1.00 92.12 337 ILE A N 1
ATOM 2614 C CA . ILE A 1 337 ? -14.681 7.461 23.685 1.00 92.12 337 ILE A CA 1
ATOM 2615 C C . ILE A 1 337 ? -14.148 8.557 22.767 1.00 92.12 337 ILE A C 1
ATOM 2617 O O . ILE A 1 337 ? -13.656 9.594 23.206 1.00 92.12 337 ILE A O 1
ATOM 2621 N N . SER A 1 338 ? -14.214 8.329 21.459 1.00 89.62 338 SER A N 1
ATOM 2622 C CA . SER A 1 338 ? -13.803 9.332 20.480 1.00 89.62 338 SER A CA 1
ATOM 2623 C C . SER A 1 338 ? -14.608 10.624 20.607 1.00 89.62 338 SER A C 1
ATOM 2625 O O . SER A 1 338 ? -15.831 10.584 20.717 1.00 89.62 338 SER A O 1
ATOM 2627 N N . HIS A 1 339 ? -13.942 11.769 20.435 1.00 86.88 339 HIS A N 1
ATOM 2628 C CA . HIS A 1 339 ? -14.609 13.064 20.306 1.00 86.88 339 HIS A CA 1
ATOM 2629 C C . HIS A 1 339 ? -15.749 13.063 19.265 1.00 86.88 339 HIS A C 1
ATOM 2631 O O . HIS A 1 339 ? -16.791 13.665 19.511 1.00 86.88 339 HIS A O 1
ATOM 2637 N N . ASN A 1 340 ? -15.597 12.352 18.141 1.00 85.50 340 ASN A N 1
ATOM 2638 C CA . ASN A 1 340 ? -16.609 12.307 17.076 1.00 85.50 340 ASN A CA 1
ATOM 2639 C C . ASN A 1 340 ? -17.862 11.515 17.471 1.00 85.50 340 ASN A C 1
ATOM 2641 O O . ASN A 1 340 ? -18.960 11.835 17.025 1.00 85.50 340 ASN A O 1
ATOM 2645 N N . LEU A 1 341 ? -17.689 10.490 18.306 1.00 88.31 341 LEU A N 1
ATOM 2646 C CA . LEU A 1 341 ? -18.776 9.661 18.831 1.00 88.31 341 LEU A CA 1
ATOM 2647 C C . LEU A 1 341 ? -19.383 10.264 20.106 1.00 88.31 341 LEU A C 1
ATOM 2649 O O . LEU A 1 341 ? -20.376 9.780 20.632 1.00 88.31 341 LEU A O 1
ATOM 2653 N N . MET A 1 342 ? -18.817 11.363 20.607 1.00 87.75 342 MET A N 1
ATOM 2654 C CA . MET A 1 342 ? -19.279 11.968 21.850 1.00 87.75 342 MET A CA 1
ATOM 2655 C C . MET A 1 342 ? -20.653 12.615 21.739 1.00 87.75 342 MET A C 1
ATOM 2657 O O . MET A 1 342 ? -21.419 12.605 22.700 1.00 87.75 342 MET A O 1
ATOM 2661 N N . GLY A 1 343 ? -20.988 13.128 20.554 1.00 87.19 343 GLY A N 1
ATOM 2662 C CA . GLY A 1 343 ? -22.306 13.693 20.286 1.00 87.19 343 GLY A CA 1
ATOM 2663 C C . GLY A 1 343 ? -23.438 12.667 20.374 1.00 87.19 343 GLY A C 1
ATOM 2664 O O . GLY A 1 343 ? -24.543 13.042 20.757 1.00 87.19 343 GLY A O 1
ATOM 2665 N N . THR A 1 344 ? -23.170 11.391 20.079 1.00 88.94 344 THR A N 1
ATOM 2666 C CA . THR A 1 344 ? -24.189 10.325 20.063 1.00 88.94 344 THR A CA 1
ATOM 2667 C C . THR A 1 344 ? -24.509 9.849 21.476 1.00 88.94 344 THR A C 1
ATOM 2669 O O . THR A 1 344 ? -25.669 9.637 21.810 1.00 88.94 344 THR A O 1
ATOM 2672 N N . VAL A 1 345 ? -23.495 9.810 22.344 1.00 90.38 345 VAL A N 1
ATOM 2673 C CA . VAL A 1 345 ? -23.651 9.490 23.770 1.00 90.38 345 VAL A CA 1
ATOM 2674 C C . VAL A 1 345 ? -24.272 10.656 24.554 1.00 90.38 345 VAL A C 1
ATOM 2676 O O . VAL A 1 345 ? -25.112 10.438 25.421 1.00 90.38 345 VAL A O 1
ATOM 2679 N N . ILE A 1 346 ? -23.890 11.907 24.262 1.00 91.06 346 ILE A N 1
ATOM 2680 C CA . ILE A 1 346 ? -24.393 13.091 24.989 1.00 91.06 346 ILE A CA 1
ATOM 2681 C C . ILE A 1 346 ? -25.796 13.502 24.508 1.00 91.06 346 ILE A C 1
ATOM 2683 O O . ILE A 1 346 ? -26.671 13.807 25.322 1.00 91.06 346 ILE A O 1
ATOM 2687 N N . GLY A 1 347 ? -26.035 13.487 23.194 1.00 87.81 347 GLY A N 1
ATOM 2688 C CA . GLY A 1 347 ? -27.272 13.962 22.572 1.00 87.81 347 GLY A CA 1
ATOM 2689 C C . GLY A 1 347 ? -27.431 15.490 22.575 1.00 87.81 347 GLY A C 1
ATOM 2690 O O . GLY A 1 347 ? -26.638 16.232 23.160 1.00 87.81 347 GLY A O 1
ATOM 2691 N N . ARG A 1 348 ? -28.488 15.985 21.913 1.00 88.88 348 ARG A N 1
ATOM 2692 C CA . ARG A 1 348 ? -28.831 17.422 21.875 1.00 88.88 348 ARG A CA 1
ATOM 2693 C C . ARG A 1 348 ? -29.066 17.939 23.301 1.00 88.88 348 ARG A C 1
ATOM 2695 O O . ARG A 1 348 ? -29.853 17.350 24.035 1.00 88.88 348 ARG A O 1
ATOM 2702 N N . ASN A 1 349 ? -28.368 19.005 23.700 1.00 87.06 349 ASN A N 1
ATOM 2703 C CA . ASN A 1 349 ? -28.419 19.605 25.046 1.00 87.06 349 ASN A CA 1
ATOM 2704 C C . ASN A 1 349 ? -28.150 18.632 26.217 1.00 87.06 349 ASN A C 1
ATOM 2706 O O . ASN A 1 349 ? -28.563 18.893 27.344 1.00 87.06 349 ASN A O 1
ATOM 2710 N N . GLY A 1 350 ? -27.469 17.505 25.975 1.00 87.94 350 GLY A N 1
ATOM 2711 C CA . GLY A 1 350 ? -27.238 16.496 27.014 1.00 87.94 350 GLY A CA 1
ATOM 2712 C C . GLY A 1 350 ? -28.461 15.634 27.348 1.00 87.94 350 GLY A C 1
ATOM 2713 O O . GLY A 1 350 ? -28.453 14.948 28.366 1.00 87.94 350 GLY A O 1
ATOM 2714 N N . LEU A 1 351 ? -29.515 15.657 26.522 1.00 92.12 351 LEU A N 1
ATOM 2715 C CA . LEU A 1 351 ? -30.742 14.897 26.778 1.00 92.12 351 LEU A CA 1
ATOM 2716 C C . LEU A 1 351 ? -30.499 13.379 26.777 1.00 92.12 351 LEU A C 1
ATOM 2718 O O . LEU A 1 351 ? -31.056 12.673 27.611 1.00 92.12 351 LEU A O 1
ATOM 2722 N N . LYS A 1 352 ? -29.648 12.873 25.872 1.00 91.62 352 LYS A N 1
ATOM 2723 C CA . LYS A 1 352 ? -29.397 11.428 25.744 1.00 91.62 352 LYS A CA 1
ATOM 2724 C C . LYS A 1 352 ? -28.583 10.902 26.922 1.00 91.62 352 LYS A C 1
ATOM 2726 O O . LYS A 1 352 ? -28.961 9.887 27.488 1.00 91.62 352 LYS A O 1
ATOM 2731 N N . ILE A 1 353 ? -27.534 11.613 27.347 1.00 93.00 353 ILE A N 1
ATOM 2732 C CA . ILE A 1 353 ? -26.763 11.204 28.531 1.00 93.00 353 ILE A CA 1
ATOM 2733 C C . ILE A 1 353 ? -27.610 11.254 29.806 1.00 93.00 353 ILE A C 1
ATOM 2735 O O . ILE A 1 353 ? -27.468 10.360 30.629 1.00 93.00 353 ILE A O 1
ATOM 2739 N N . LYS A 1 354 ? -28.527 12.223 29.951 1.00 93.06 354 LYS A N 1
ATOM 2740 C CA . LYS A 1 354 ? -29.493 12.235 31.064 1.00 93.06 354 LYS A CA 1
ATOM 2741 C C . LYS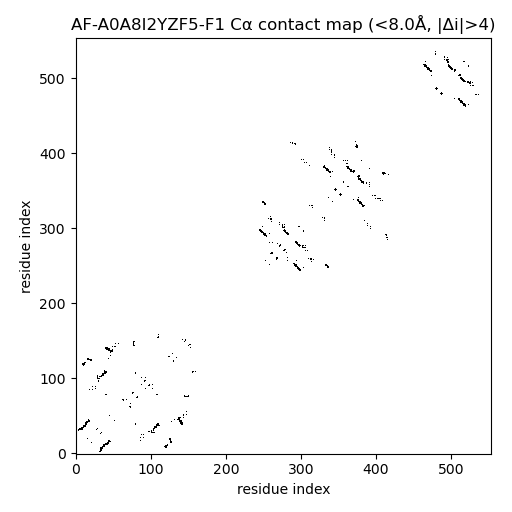 A 1 354 ? -30.435 11.033 31.013 1.00 93.06 354 LYS A C 1
ATOM 2743 O O . LYS A 1 354 ? -30.538 10.321 31.997 1.00 93.06 354 LYS A O 1
ATOM 2748 N N . ALA A 1 355 ? -31.012 10.733 29.849 1.00 93.50 355 ALA A N 1
ATOM 2749 C CA . ALA A 1 355 ? -31.870 9.560 29.685 1.00 93.50 355 ALA A CA 1
ATOM 2750 C C . ALA A 1 355 ? -31.137 8.240 29.996 1.00 93.50 355 ALA A C 1
ATOM 2752 O O . ALA A 1 355 ? -31.718 7.348 30.606 1.00 93.50 355 ALA A O 1
ATOM 2753 N N . ILE A 1 356 ? -29.856 8.120 29.617 1.00 93.44 356 ILE A N 1
ATOM 2754 C CA . ILE A 1 356 ? -29.031 6.955 29.971 1.00 93.44 356 ILE A CA 1
ATOM 2755 C C . ILE A 1 356 ? -28.814 6.897 31.491 1.00 93.44 356 ILE A C 1
ATOM 2757 O O . ILE A 1 356 ? -28.951 5.820 32.060 1.00 93.44 356 ILE A O 1
ATOM 2761 N N . GLN A 1 357 ? -28.534 8.029 32.151 1.00 93.06 357 GLN A N 1
ATOM 2762 C CA . GLN A 1 357 ? -28.388 8.093 33.613 1.00 93.06 357 GLN A CA 1
ATOM 2763 C C . GLN A 1 357 ? -29.675 7.686 34.343 1.00 93.06 357 GLN A C 1
ATOM 2765 O O . GLN A 1 357 ? -29.609 6.897 35.285 1.00 93.06 357 GLN A O 1
ATOM 2770 N N . ASP A 1 358 ? -30.830 8.176 33.885 1.00 92.88 358 ASP A N 1
ATOM 2771 C CA . ASP A 1 358 ? -32.140 7.875 34.470 1.00 92.88 358 ASP A CA 1
ATOM 2772 C C . ASP A 1 358 ? -32.507 6.391 34.287 1.00 92.88 358 ASP A C 1
ATOM 2774 O O . ASP A 1 358 ? -32.993 5.747 35.215 1.00 92.88 358 ASP A O 1
ATOM 2778 N N . ALA A 1 359 ? -32.220 5.817 33.112 1.00 92.88 359 ALA A N 1
ATOM 2779 C CA . ALA A 1 359 ? -32.511 4.415 32.810 1.00 92.88 359 ALA A CA 1
ATOM 2780 C C . ALA A 1 359 ? -31.563 3.433 33.519 1.00 92.88 359 ALA A C 1
ATOM 2782 O O . ALA A 1 359 ? -31.979 2.358 33.956 1.00 92.88 359 ALA A O 1
ATOM 2783 N N . SER A 1 360 ? -30.275 3.772 33.620 1.00 91.69 360 SER A N 1
ATOM 2784 C CA . SER A 1 360 ? -29.270 2.884 34.205 1.00 91.69 360 SER A CA 1
ATOM 2785 C C . SER A 1 360 ? -29.134 3.046 35.720 1.00 91.69 360 SER A C 1
ATOM 2787 O O . SER A 1 360 ? -28.574 2.163 36.370 1.00 91.69 360 SER A O 1
ATOM 2789 N N . GLY A 1 361 ? -29.596 4.167 36.286 1.00 89.31 361 GLY A N 1
ATOM 2790 C CA . GLY A 1 361 ? -29.340 4.548 37.677 1.00 89.31 361 GLY A CA 1
ATOM 2791 C C . GLY A 1 361 ? -27.858 4.826 37.962 1.00 89.31 361 GLY A C 1
ATOM 2792 O O . GLY A 1 361 ? -27.429 4.781 39.114 1.00 89.31 361 GLY A O 1
ATOM 2793 N N . ALA A 1 362 ? -27.054 5.061 36.918 1.00 91.31 362 ALA A N 1
ATOM 2794 C CA . ALA A 1 362 ? -25.626 5.343 37.033 1.00 91.31 362 ALA A CA 1
ATOM 2795 C C . ALA A 1 362 ? -25.373 6.835 36.817 1.00 91.31 362 ALA A C 1
ATOM 2797 O O . ALA A 1 362 ? -25.946 7.458 35.927 1.00 91.31 362 ALA A O 1
ATOM 2798 N N . ARG A 1 363 ? -24.454 7.414 37.586 1.00 92.25 363 ARG A N 1
ATOM 2799 C CA . ARG A 1 363 ? -24.004 8.791 37.390 1.00 92.25 363 ARG A CA 1
ATOM 2800 C C . ARG A 1 363 ? -22.938 8.819 36.301 1.00 92.25 363 ARG A C 1
ATOM 2802 O O . ARG A 1 363 ? -21.929 8.128 36.413 1.00 92.25 363 ARG A O 1
ATOM 2809 N N . MET A 1 364 ? -23.124 9.639 35.268 1.00 91.06 364 MET A N 1
ATOM 2810 C CA . MET A 1 364 ? -22.167 9.752 34.162 1.00 91.06 364 MET A CA 1
ATOM 2811 C C . MET A 1 364 ? -21.633 11.175 34.015 1.00 91.06 364 MET A C 1
ATOM 2813 O O . MET A 1 364 ? -22.393 12.142 34.016 1.00 91.06 364 MET A O 1
ATOM 2817 N N . VAL A 1 365 ? -20.323 11.319 33.833 1.00 92.00 365 VAL A N 1
ATOM 2818 C CA . VAL A 1 365 ? -19.669 12.618 33.636 1.00 92.00 365 VAL A CA 1
ATOM 2819 C C . VAL A 1 365 ? -18.727 12.536 32.441 1.00 92.00 365 VAL A C 1
ATOM 2821 O O . VAL A 1 365 ? -17.769 11.769 32.438 1.00 92.00 365 VAL A O 1
ATOM 2824 N N . ALA A 1 366 ? -18.990 13.338 31.408 1.00 90.75 366 ALA A N 1
ATOM 2825 C CA . ALA A 1 366 ? -18.136 13.428 30.226 1.00 90.75 366 ALA A CA 1
ATOM 2826 C C . ALA A 1 366 ? -17.130 14.585 30.360 1.00 90.75 366 ALA A C 1
ATOM 2828 O O . ALA A 1 366 ? -17.523 15.733 30.586 1.00 90.75 366 ALA A O 1
ATOM 2829 N N . SER A 1 367 ? -15.836 14.313 30.166 1.00 90.12 367 SER A N 1
ATOM 2830 C CA . SER A 1 367 ? -14.780 15.332 30.190 1.00 90.12 367 SER A CA 1
ATOM 2831 C C . SER A 1 367 ? -14.956 16.309 29.031 1.00 90.12 367 SER A C 1
ATOM 2833 O O . SER A 1 367 ? -15.213 15.886 27.905 1.00 90.12 367 SER A O 1
ATOM 2835 N N . LYS A 1 368 ? -14.823 17.624 29.259 1.00 84.81 368 LYS A N 1
ATOM 2836 C CA . LYS A 1 368 ? -14.890 18.641 28.183 1.00 84.81 368 LYS A CA 1
ATOM 2837 C C . LYS A 1 368 ? -13.662 18.599 27.274 1.00 84.81 368 LYS A C 1
ATOM 2839 O O . LYS A 1 368 ? -13.786 18.766 26.063 1.00 84.81 368 LYS A O 1
ATOM 2844 N N . GLU A 1 369 ? -12.507 18.323 27.861 1.00 84.88 369 GLU A N 1
ATOM 2845 C CA . GLU A 1 369 ? -11.218 18.303 27.181 1.00 84.88 369 GLU A CA 1
ATOM 2846 C C . GLU A 1 369 ? -10.902 16.928 26.587 1.00 84.88 369 GLU A C 1
ATOM 2848 O O . GLU A 1 369 ? -11.344 15.886 27.089 1.00 84.88 369 GLU A O 1
ATOM 2853 N N . MET A 1 370 ? -10.153 16.951 25.486 1.00 84.44 370 MET A N 1
ATOM 2854 C CA . MET A 1 370 ? -9.580 15.767 24.848 1.00 84.44 370 MET A CA 1
ATOM 2855 C C . MET A 1 370 ? -8.298 15.381 25.581 1.00 84.44 370 MET A C 1
ATOM 2857 O O . MET A 1 370 ? -7.559 16.252 26.037 1.00 84.44 370 MET A O 1
ATOM 2861 N N . LEU A 1 371 ? -8.024 14.081 25.671 1.00 82.94 371 LEU A N 1
ATOM 2862 C CA . LEU A 1 371 ? -6.804 13.598 26.305 1.00 82.94 371 LEU A CA 1
ATOM 2863 C C . LEU A 1 371 ? -5.559 14.065 25.534 1.00 82.94 371 LEU A C 1
ATOM 2865 O O . LEU A 1 371 ? -5.574 14.096 24.298 1.00 82.94 371 LEU A O 1
ATOM 2869 N N . PRO A 1 372 ? -4.458 14.399 26.233 1.00 71.12 372 PRO A N 1
ATOM 2870 C CA . PRO A 1 372 ? -3.227 14.822 25.582 1.00 71.12 372 PRO A CA 1
ATOM 2871 C C . PRO A 1 372 ? -2.757 13.743 24.599 1.00 71.12 372 PRO A C 1
ATOM 2873 O O . PRO A 1 372 ? -2.797 12.550 24.895 1.00 71.12 372 PRO A O 1
ATOM 2876 N N . GLN A 1 373 ? -2.340 14.173 23.403 1.00 74.50 373 GLN A N 1
ATOM 2877 C CA . GLN A 1 373 ? -1.883 13.303 22.305 1.00 74.50 373 GLN A CA 1
ATOM 2878 C C . GLN A 1 373 ? -2.945 12.340 21.729 1.00 74.50 373 GLN A C 1
ATOM 2880 O O . GLN A 1 373 ? -2.618 11.499 20.891 1.00 74.50 373 GLN A O 1
ATOM 2885 N N . SER A 1 374 ? -4.217 12.473 22.118 1.00 82.38 374 SER A N 1
ATOM 2886 C CA . SER A 1 374 ? -5.320 11.627 21.659 1.00 82.38 374 SER A CA 1
ATOM 2887 C C . SER A 1 374 ? -6.515 12.448 21.182 1.00 82.38 374 SER A C 1
ATOM 2889 O O . SER A 1 374 ? -6.686 13.613 21.527 1.00 82.38 374 SER A O 1
ATOM 2891 N N . THR A 1 375 ? -7.371 11.821 20.372 1.00 84.44 375 THR A N 1
ATOM 2892 C CA . THR A 1 375 ? -8.694 12.361 20.036 1.00 84.44 375 THR A CA 1
ATOM 2893 C C . THR A 1 375 ? -9.830 11.743 20.853 1.00 84.44 375 THR A C 1
ATOM 2895 O O . THR A 1 375 ? -10.998 11.846 20.471 1.00 84.44 375 THR A O 1
ATOM 2898 N N . GLU A 1 376 ? -9.499 11.051 21.939 1.00 89.75 376 GLU A N 1
ATOM 2899 C CA . GLU A 1 376 ? -10.452 10.447 22.866 1.00 89.75 376 GLU A CA 1
ATOM 2900 C C . GLU A 1 376 ? -10.723 11.382 24.053 1.00 89.75 376 GLU A C 1
ATOM 2902 O O . GLU A 1 376 ? -9.879 12.180 24.465 1.00 89.75 376 GLU A O 1
ATOM 2907 N N . ARG A 1 377 ? -11.942 11.295 24.575 1.00 92.12 377 ARG A N 1
ATOM 2908 C CA . ARG A 1 377 ? -12.429 11.963 25.780 1.00 92.12 377 ARG A CA 1
ATOM 2909 C C . ARG A 1 377 ? -12.820 10.891 26.787 1.00 92.12 377 ARG A C 1
ATOM 2911 O O . ARG A 1 377 ? -13.130 9.761 26.405 1.00 92.12 377 ARG A O 1
ATOM 2918 N N . ILE A 1 378 ? -12.798 11.254 28.063 1.00 93.25 378 ILE A N 1
ATOM 2919 C CA . ILE A 1 378 ? -13.178 10.347 29.140 1.00 93.25 378 ILE A CA 1
ATOM 2920 C C . ILE A 1 378 ? -14.666 10.521 29.424 1.00 93.25 378 ILE A C 1
ATOM 2922 O O . ILE A 1 378 ? -15.144 11.641 29.603 1.00 93.25 378 ILE A O 1
ATOM 2926 N N . VAL A 1 379 ? -15.385 9.407 29.507 1.00 94.56 379 VAL A N 1
ATOM 2927 C CA . VAL A 1 379 ? -16.698 9.343 30.148 1.00 94.56 379 VAL A CA 1
ATOM 2928 C C . VAL A 1 379 ? -16.560 8.501 31.402 1.00 94.56 379 VAL A C 1
ATOM 2930 O O . VAL A 1 379 ? -16.326 7.297 31.331 1.00 94.56 379 VAL A O 1
ATOM 2933 N N . GLU A 1 380 ? -16.662 9.151 32.552 1.00 94.00 380 GLU A N 1
ATOM 2934 C CA . GLU A 1 380 ? -16.670 8.487 33.846 1.00 94.00 380 GLU A CA 1
ATOM 2935 C C . GLU A 1 380 ? -18.090 8.023 34.168 1.00 94.00 380 GLU A C 1
ATOM 2937 O O . GLU A 1 380 ? -19.019 8.827 34.162 1.00 94.00 380 GLU A O 1
ATOM 2942 N N . VAL A 1 381 ? -18.255 6.727 34.423 1.00 94.19 381 VAL A N 1
ATOM 2943 C CA . VAL A 1 381 ? -19.528 6.089 34.778 1.00 94.19 381 VAL A CA 1
ATOM 2944 C C . VAL A 1 381 ? -19.400 5.553 36.199 1.00 94.19 381 VAL A C 1
ATOM 2946 O O . VAL A 1 381 ? -18.514 4.743 36.460 1.00 94.19 381 VAL A O 1
ATOM 2949 N N . GLN A 1 382 ? -20.250 6.018 37.113 1.00 92.12 382 GLN A N 1
ATOM 2950 C CA . GLN A 1 382 ? -20.232 5.685 38.539 1.00 92.12 382 GLN A CA 1
ATOM 2951 C C . GLN A 1 382 ? -21.564 5.049 38.961 1.00 92.12 382 GLN A C 1
ATOM 2953 O O . GLN A 1 382 ? -22.626 5.541 38.582 1.00 92.12 382 GLN A O 1
ATOM 2958 N N . GLY A 1 383 ? -21.537 3.985 39.762 1.00 91.12 383 GLY A N 1
ATOM 2959 C CA . GLY A 1 383 ? -22.758 3.305 40.212 1.00 91.12 383 GLY A CA 1
ATOM 2960 C C . GLY A 1 383 ? -22.503 1.937 40.847 1.00 91.12 383 GLY A C 1
ATOM 2961 O O . GLY A 1 383 ? -21.364 1.609 41.183 1.00 91.12 383 GLY A O 1
ATOM 2962 N N . SER A 1 384 ? -23.570 1.147 41.010 1.00 90.62 384 SER A N 1
ATOM 2963 C CA . SER A 1 384 ? -23.464 -0.286 41.325 1.00 90.62 384 SER A CA 1
ATOM 2964 C C . SER A 1 384 ? -23.004 -1.083 40.088 1.00 90.62 384 SER A C 1
ATOM 2966 O O . SER A 1 384 ? -23.136 -0.582 38.962 1.00 90.62 384 SER A O 1
ATOM 2968 N N . PRO A 1 385 ? -22.484 -2.315 40.243 1.00 89.69 385 PRO A N 1
ATOM 2969 C CA . PRO A 1 385 ? -22.080 -3.157 39.111 1.00 89.69 385 PRO A CA 1
ATOM 2970 C C . PRO A 1 385 ? -23.188 -3.341 38.058 1.00 89.69 385 PRO A C 1
ATOM 2972 O O . PRO A 1 385 ? -22.936 -3.255 36.854 1.00 89.69 385 PRO A O 1
ATOM 2975 N N . GLU A 1 386 ? -24.433 -3.504 38.505 1.00 90.50 386 GLU A N 1
ATOM 2976 C CA . GLU A 1 386 ? -25.620 -3.678 37.662 1.00 90.50 386 GLU A CA 1
ATOM 2977 C C . GLU A 1 386 ? -26.018 -2.373 36.964 1.00 90.50 386 GLU A C 1
ATOM 2979 O O . GLU A 1 386 ? -26.442 -2.384 35.806 1.00 90.50 386 GLU A O 1
ATOM 2984 N N . ALA A 1 387 ? -25.879 -1.233 37.648 1.00 92.38 387 ALA A N 1
ATOM 2985 C CA . ALA A 1 387 ? -26.149 0.082 37.074 1.00 92.38 387 ALA A CA 1
ATOM 2986 C C . ALA A 1 387 ? -25.140 0.430 35.969 1.00 92.38 387 ALA A C 1
ATOM 2988 O O . ALA A 1 387 ? -25.518 0.888 34.890 1.00 92.38 387 ALA A O 1
ATOM 2989 N N . ILE A 1 388 ? -23.852 0.163 36.203 1.00 91.81 388 ILE A N 1
ATOM 2990 C CA . ILE A 1 388 ? -22.794 0.437 35.224 1.00 91.81 388 ILE A CA 1
ATOM 2991 C C . ILE A 1 388 ? -22.907 -0.505 34.020 1.00 91.81 388 ILE A C 1
ATOM 2993 O O . ILE A 1 388 ? -22.732 -0.059 32.890 1.00 91.81 388 ILE A O 1
ATOM 2997 N N . SER A 1 389 ? -23.240 -1.783 34.233 1.00 92.50 389 SER A N 1
ATOM 2998 C CA . SER A 1 389 ? -23.459 -2.740 33.139 1.00 92.50 389 SER A CA 1
ATOM 2999 C C . SER A 1 389 ? -24.571 -2.271 32.191 1.00 92.50 389 SER A C 1
ATOM 3001 O O . SER A 1 389 ? -24.337 -2.177 30.985 1.00 92.50 389 SER A O 1
ATOM 3003 N N . ARG A 1 390 ? -25.723 -1.848 32.740 1.00 92.94 390 ARG A N 1
ATOM 3004 C CA . ARG A 1 390 ? -26.831 -1.264 31.962 1.00 92.94 390 ARG A CA 1
ATOM 3005 C C . ARG A 1 390 ? -26.426 0.022 31.236 1.00 92.94 390 ARG A C 1
ATOM 3007 O O . ARG A 1 390 ? -26.747 0.192 30.064 1.00 92.94 390 ARG A O 1
ATOM 3014 N N . ALA A 1 391 ? -25.670 0.905 31.892 1.00 94.12 391 ALA A N 1
ATOM 3015 C CA . ALA A 1 391 ? -25.173 2.134 31.266 1.00 94.12 391 ALA A CA 1
ATOM 3016 C C . ALA A 1 391 ? -24.246 1.838 30.075 1.00 94.12 391 ALA A C 1
ATOM 3018 O O . ALA A 1 391 ? -24.350 2.468 29.025 1.00 94.12 391 ALA A O 1
ATOM 3019 N N . ILE A 1 392 ? -23.337 0.870 30.224 1.00 93.75 392 ILE A N 1
ATOM 3020 C CA . ILE A 1 392 ? -22.389 0.477 29.175 1.00 93.75 392 ILE A CA 1
ATOM 3021 C C . ILE A 1 392 ? -23.108 -0.158 27.988 1.00 93.75 392 ILE A C 1
ATOM 3023 O O . ILE A 1 392 ? -22.710 0.097 26.853 1.00 93.75 392 ILE A O 1
ATOM 3027 N N . GLU A 1 393 ? -24.158 -0.940 28.228 1.00 93.31 393 GLU A N 1
ATOM 3028 C CA . GLU A 1 393 ? -24.984 -1.515 27.167 1.00 93.31 393 GLU A CA 1
ATOM 3029 C C . GLU A 1 393 ? -25.627 -0.418 26.300 1.00 93.31 393 GLU A C 1
ATOM 3031 O O . GLU A 1 393 ? -25.495 -0.433 25.076 1.00 93.31 393 GLU A O 1
ATOM 3036 N N . GLU A 1 394 ? -26.235 0.592 26.926 1.00 92.69 394 GLU A N 1
ATOM 3037 C CA . GLU A 1 394 ? -26.848 1.724 26.220 1.00 92.69 394 GLU A CA 1
ATOM 3038 C C . GLU A 1 394 ? -25.814 2.591 25.486 1.00 92.69 394 GLU A C 1
ATOM 3040 O O . GLU A 1 394 ? -26.031 3.003 24.342 1.00 92.69 394 GLU A O 1
ATOM 3045 N N . ILE A 1 395 ? -24.644 2.823 26.094 1.00 93.06 395 ILE A N 1
ATOM 3046 C CA . ILE A 1 395 ? -23.525 3.505 25.428 1.00 93.06 395 ILE A CA 1
ATOM 3047 C C . ILE A 1 395 ? -23.061 2.692 24.215 1.00 93.06 395 ILE A C 1
ATOM 3049 O O . ILE A 1 395 ? -22.843 3.258 23.147 1.00 93.06 395 ILE A O 1
ATOM 3053 N N . ALA A 1 396 ? -22.919 1.374 24.351 1.00 92.06 396 ALA A N 1
ATOM 3054 C CA . ALA A 1 396 ? -22.477 0.501 23.274 1.00 92.06 396 ALA A CA 1
ATOM 3055 C C . ALA A 1 396 ? -23.451 0.519 22.085 1.00 92.06 396 ALA A C 1
ATOM 3057 O O . ALA A 1 396 ? -22.987 0.628 20.950 1.00 92.06 396 ALA A O 1
ATOM 3058 N N . LYS A 1 397 ? -24.770 0.522 22.332 1.00 91.12 397 LYS A N 1
ATOM 3059 C CA . LYS A 1 397 ? -25.795 0.719 21.287 1.00 91.12 397 LYS A CA 1
ATOM 3060 C C . LYS A 1 397 ? -25.601 2.057 20.563 1.00 91.12 397 LYS A C 1
ATOM 3062 O O . LYS A 1 397 ? -25.456 2.077 19.343 1.00 91.12 397 LYS A O 1
ATOM 3067 N N . CYS A 1 398 ? -25.455 3.155 21.311 1.00 89.81 398 CYS A N 1
ATOM 3068 C CA . CYS A 1 398 ? -25.237 4.495 20.743 1.00 89.81 398 CYS A CA 1
ATOM 3069 C C . CYS A 1 398 ? -23.933 4.616 19.929 1.00 89.81 398 CYS A C 1
ATOM 3071 O O . CYS A 1 398 ? -23.829 5.441 19.020 1.00 89.81 398 CYS A O 1
ATOM 3073 N N . LEU A 1 399 ? -22.899 3.845 20.279 1.00 89.44 399 LEU A N 1
ATOM 3074 C CA . LEU A 1 399 ? -21.624 3.832 19.557 1.00 89.44 399 LEU A CA 1
ATOM 3075 C C . LEU A 1 399 ? -21.663 2.941 18.310 1.00 89.44 399 LEU A C 1
ATOM 3077 O O . LEU A 1 399 ? -20.915 3.200 17.367 1.00 89.44 399 LEU A O 1
ATOM 3081 N N . LEU A 1 400 ? -22.506 1.905 18.306 1.00 86.56 400 LEU A N 1
ATOM 3082 C CA . LEU A 1 400 ? -22.669 0.991 17.180 1.00 86.56 400 LEU A CA 1
ATOM 3083 C C . LEU A 1 400 ? -23.485 1.630 16.046 1.00 86.56 400 LEU A C 1
ATOM 3085 O O . LEU A 1 400 ? -23.093 1.514 14.886 1.00 86.56 400 LEU A O 1
ATOM 3089 N N . GLU A 1 401 ? -24.551 2.362 16.386 1.00 84.69 401 GLU A N 1
ATOM 3090 C CA . GLU A 1 401 ? -25.408 3.078 15.423 1.00 84.69 401 GLU A CA 1
ATOM 3091 C C . GLU A 1 401 ? -24.619 4.069 14.546 1.00 84.69 401 GLU A C 1
ATOM 3093 O O . GLU A 1 401 ? -24.878 4.194 13.352 1.00 84.69 401 GLU A O 1
ATOM 3098 N N . ASP A 1 402 ? -23.604 4.726 15.114 1.00 81.19 402 ASP A N 1
ATOM 3099 C CA . ASP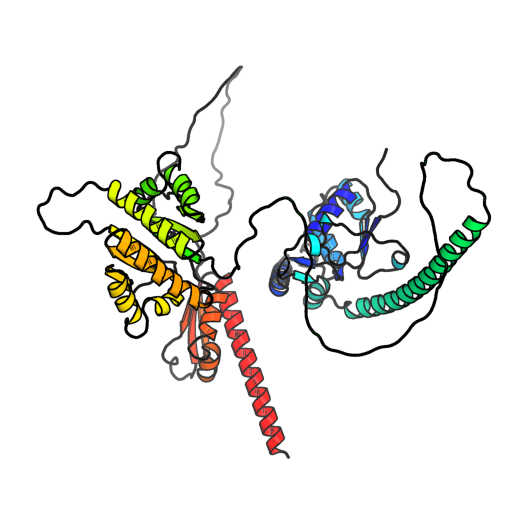 A 1 402 ? -22.806 5.773 14.460 1.00 81.19 402 ASP A CA 1
ATOM 3100 C C . ASP A 1 402 ? -21.315 5.393 14.315 1.00 81.19 402 ASP A C 1
ATOM 3102 O O . ASP A 1 402 ? -20.435 6.263 14.248 1.00 81.19 402 ASP A O 1
ATOM 3106 N N . TRP A 1 403 ? -20.994 4.093 14.239 1.00 78.38 403 TRP A N 1
ATOM 3107 C CA . TRP A 1 403 ? -19.603 3.604 14.246 1.00 78.38 403 TRP A CA 1
ATOM 3108 C C . TRP A 1 403 ? -18.728 4.217 13.133 1.00 78.38 403 TRP A C 1
ATOM 3110 O O . TRP A 1 403 ? -17.522 4.417 13.320 1.00 78.38 403 TRP A O 1
ATOM 3120 N N . GLU A 1 404 ? -19.326 4.581 11.993 1.00 73.00 404 GLU A N 1
ATOM 3121 C CA . GLU A 1 404 ? -18.641 5.193 10.848 1.00 73.00 404 GLU A CA 1
ATOM 3122 C C . GLU A 1 404 ? -17.988 6.538 11.199 1.00 73.00 404 GLU A C 1
ATOM 3124 O O . GLU A 1 404 ? -16.904 6.861 10.702 1.00 73.00 404 GLU A O 1
ATOM 3129 N N . ARG A 1 405 ? -18.582 7.308 12.122 1.00 72.62 405 ARG A N 1
ATOM 3130 C CA . ARG A 1 405 ? -18.029 8.595 12.591 1.00 72.62 405 ARG A CA 1
ATOM 3131 C C . ARG A 1 405 ? -16.782 8.411 13.460 1.00 72.62 405 ARG A C 1
ATOM 3133 O O . ARG A 1 405 ? -15.973 9.333 13.605 1.00 72.62 405 ARG A O 1
ATOM 3140 N N . GLY A 1 406 ? -16.603 7.208 14.005 1.00 60.75 406 GLY A N 1
ATOM 3141 C CA . GLY A 1 406 ? -15.411 6.768 14.725 1.00 60.75 406 GLY A CA 1
ATOM 3142 C C . GLY A 1 406 ? -14.231 6.396 13.819 1.00 60.75 406 GLY A C 1
ATOM 3143 O O . GLY A 1 406 ? -13.152 6.077 14.323 1.00 60.75 406 GLY A O 1
ATOM 3144 N N . ALA A 1 407 ? -14.382 6.435 12.490 1.00 61.44 407 ALA A N 1
ATOM 3145 C CA . ALA A 1 407 ? -13.300 6.121 11.564 1.00 61.44 407 ALA A CA 1
ATOM 3146 C C . ALA A 1 407 ? -12.224 7.230 11.548 1.00 61.44 407 ALA A C 1
ATOM 3148 O O . ALA A 1 407 ? -12.437 8.331 11.043 1.00 61.44 407 ALA A O 1
ATOM 3149 N N . GLY A 1 408 ? -11.021 6.921 12.049 1.00 63.91 408 GLY A N 1
ATOM 3150 C CA . GLY A 1 408 ? -9.864 7.835 12.031 1.00 63.91 408 GLY A CA 1
ATOM 3151 C C . GLY A 1 408 ? -9.472 8.425 13.386 1.00 63.91 408 GLY A C 1
ATOM 3152 O O . GLY A 1 408 ? -8.786 9.443 13.433 1.00 63.91 408 GLY A O 1
ATOM 3153 N N . THR A 1 409 ? -9.893 7.792 14.476 1.00 72.88 409 THR A N 1
ATOM 3154 C CA . THR A 1 409 ? -9.611 8.217 15.847 1.00 72.88 409 THR A CA 1
ATOM 3155 C C . THR A 1 409 ? -8.177 7.893 16.252 1.00 72.88 409 THR A C 1
ATOM 3157 O O . THR A 1 409 ? -7.678 6.786 16.043 1.00 72.88 409 THR A O 1
ATOM 3160 N N . VAL A 1 410 ? -7.486 8.882 16.822 1.00 79.06 410 VAL A N 1
ATOM 3161 C CA . VAL A 1 410 ? -6.172 8.694 17.439 1.00 79.06 410 VAL A CA 1
ATOM 3162 C C . VAL A 1 410 ? -6.395 8.193 18.859 1.00 79.06 410 VAL A C 1
ATOM 3164 O O . VAL A 1 410 ? -6.819 8.942 19.741 1.00 79.06 410 VAL A O 1
ATOM 3167 N N . GLN A 1 411 ? -6.132 6.907 19.051 1.00 84.00 411 GLN A N 1
ATOM 3168 C CA . GLN A 1 411 ? -6.284 6.203 20.317 1.00 84.00 411 GLN A CA 1
ATOM 3169 C C . GLN A 1 411 ? -5.317 6.733 21.380 1.00 84.00 411 GLN A C 1
ATOM 3171 O O . GLN A 1 411 ? -4.132 6.913 21.103 1.00 84.00 411 GLN A O 1
ATOM 3176 N N . PHE A 1 412 ? -5.809 6.959 22.598 1.00 84.06 412 PHE A N 1
ATOM 3177 C CA . PHE A 1 412 ? -4.977 7.324 23.738 1.00 84.06 412 PHE A CA 1
ATOM 3178 C C . PHE A 1 412 ? -4.038 6.179 24.101 1.00 84.06 412 PHE A C 1
ATOM 3180 O O . PHE A 1 412 ? -4.465 5.026 24.220 1.00 84.06 412 PHE A O 1
ATOM 3187 N N . GLN A 1 413 ? -2.762 6.504 24.292 1.00 77.56 413 GLN A N 1
ATOM 3188 C CA . GLN A 1 413 ? -1.756 5.583 24.791 1.00 77.56 413 GLN A CA 1
ATOM 3189 C C . GLN A 1 413 ? -1.129 6.208 26.041 1.00 77.56 413 GLN A C 1
ATOM 3191 O O . GLN A 1 413 ? -0.426 7.211 25.917 1.00 77.56 413 GLN A O 1
ATOM 3196 N N . PRO A 1 414 ? -1.355 5.644 27.239 1.00 67.00 414 PRO A N 1
ATOM 3197 C CA . PRO A 1 414 ? -0.723 6.155 28.445 1.00 67.00 414 PRO A CA 1
ATOM 3198 C C . PRO A 1 414 ? 0.801 6.005 28.309 1.00 67.00 414 PRO A C 1
ATOM 3200 O O . PRO A 1 414 ? 1.282 4.899 28.062 1.00 67.00 414 PRO A O 1
ATOM 3203 N N . GLY A 1 415 ? 1.551 7.111 28.426 1.00 58.84 415 GLY A N 1
ATOM 3204 C CA . GLY A 1 415 ? 3.007 7.083 28.629 1.00 58.84 415 GLY A CA 1
ATOM 3205 C C . GLY A 1 415 ? 3.951 7.441 27.474 1.00 58.84 415 GLY A C 1
ATOM 3206 O O . GLY A 1 415 ? 5.017 6.835 27.398 1.00 58.84 415 GLY A O 1
ATOM 3207 N N . VAL A 1 416 ? 3.648 8.417 26.607 1.00 46.75 416 VAL A N 1
ATOM 3208 C CA . VAL A 1 416 ? 4.668 8.969 25.680 1.00 46.75 416 VAL A CA 1
ATOM 3209 C C . VAL A 1 416 ? 4.591 10.499 25.566 1.00 46.75 416 VAL A C 1
ATOM 3211 O O . VAL A 1 416 ? 4.570 11.053 24.472 1.00 46.75 416 VAL A O 1
ATOM 3214 N N . GLY A 1 417 ? 4.554 11.203 26.698 1.00 37.69 417 GLY A N 1
ATOM 3215 C CA . GLY A 1 417 ? 4.585 12.668 26.750 1.00 37.69 417 GLY A CA 1
ATOM 3216 C C . GLY A 1 417 ? 5.545 13.163 27.825 1.00 37.69 417 GLY A C 1
ATOM 3217 O O . GLY A 1 417 ? 5.162 13.219 28.980 1.00 37.69 417 GLY A O 1
ATOM 3218 N N . GLU A 1 418 ? 6.784 13.426 27.401 1.00 37.03 418 GLU A N 1
ATOM 3219 C CA . GLU A 1 418 ? 7.676 14.508 27.855 1.00 37.03 418 GLU A CA 1
ATOM 3220 C C . GLU A 1 418 ? 7.823 14.750 29.371 1.00 37.03 418 GLU A C 1
ATOM 3222 O O . GLU A 1 418 ? 6.951 15.339 29.986 1.00 37.03 418 GLU A O 1
ATOM 3227 N N . GLU A 1 419 ? 8.952 14.295 29.939 1.00 32.94 419 GLU A N 1
ATOM 3228 C CA . GLU A 1 419 ? 9.749 14.929 31.017 1.00 32.94 419 GLU A CA 1
ATOM 3229 C C . GLU A 1 419 ? 10.640 13.863 31.684 1.00 32.94 419 GLU A C 1
ATOM 3231 O O . GLU A 1 419 ? 10.179 13.050 32.485 1.00 32.94 419 GLU A O 1
ATOM 3236 N N . ARG A 1 420 ? 11.930 13.844 31.322 1.00 31.84 420 ARG A N 1
ATOM 3237 C CA . ARG A 1 420 ? 13.066 13.561 32.224 1.00 31.84 420 ARG A CA 1
ATOM 3238 C C . ARG A 1 420 ? 14.373 13.746 31.463 1.00 31.84 420 ARG A C 1
ATOM 3240 O O . ARG A 1 420 ? 14.948 12.825 30.883 1.00 31.84 420 ARG A O 1
ATOM 3247 N N . LEU A 1 421 ? 14.822 14.995 31.486 1.00 36.22 421 LEU A N 1
ATOM 3248 C CA . LEU A 1 421 ? 16.227 15.348 31.402 1.00 36.22 421 LEU A CA 1
ATOM 3249 C C . LEU A 1 421 ? 16.942 14.730 32.619 1.00 36.22 421 LEU A C 1
ATOM 3251 O O . LEU A 1 421 ? 16.482 14.882 33.747 1.00 36.22 421 LEU A O 1
ATOM 3255 N N . GLY A 1 422 ? 18.082 14.083 32.392 1.00 31.09 422 GLY A N 1
ATOM 3256 C CA . GLY A 1 422 ? 19.111 13.934 33.419 1.00 31.09 422 GLY A CA 1
ATOM 3257 C C . GLY A 1 422 ? 19.073 12.677 34.298 1.00 31.09 422 GLY A C 1
ATOM 3258 O O . GLY A 1 422 ? 18.291 12.548 35.230 1.00 31.09 422 GLY A O 1
ATOM 3259 N N . SER A 1 423 ? 20.125 11.877 34.112 1.00 35.25 423 SER A N 1
ATOM 3260 C CA . SER A 1 423 ? 20.858 11.142 35.153 1.00 35.25 423 SER A CA 1
ATOM 3261 C C . SER A 1 423 ? 20.523 9.665 35.428 1.00 35.25 423 SER A C 1
ATOM 3263 O O . SER A 1 423 ? 19.441 9.294 35.865 1.00 35.25 423 SER A O 1
ATOM 3265 N N . ARG A 1 424 ? 21.613 8.883 35.316 1.00 29.97 424 ARG A N 1
ATOM 3266 C CA . ARG A 1 424 ? 21.919 7.530 35.833 1.00 29.97 424 ARG A CA 1
ATOM 3267 C C . ARG A 1 424 ? 21.464 6.360 34.952 1.00 29.97 424 ARG A C 1
ATOM 3269 O O . ARG A 1 424 ? 20.294 6.040 34.841 1.00 29.97 424 ARG A O 1
ATOM 3276 N N . ARG A 1 425 ? 22.378 5.841 34.123 1.00 32.50 425 ARG A N 1
ATOM 3277 C CA . ARG A 1 425 ? 23.456 4.861 34.422 1.00 32.50 425 ARG A CA 1
ATOM 3278 C C . ARG A 1 425 ? 22.923 3.431 34.578 1.00 32.50 425 ARG A C 1
ATOM 3280 O O . ARG A 1 425 ? 22.328 3.081 35.582 1.00 32.50 425 ARG A O 1
ATOM 3287 N N . SER A 1 426 ? 23.218 2.660 33.531 1.00 36.16 426 SER A N 1
ATOM 3288 C CA . SER A 1 426 ? 23.541 1.230 33.462 1.00 36.16 426 SER A CA 1
ATOM 3289 C C . SER A 1 426 ? 23.496 0.421 34.765 1.00 36.16 426 SER A C 1
ATOM 3291 O O . SER A 1 426 ? 24.285 0.681 35.669 1.00 36.16 426 SER A O 1
ATOM 3293 N N . ALA A 1 427 ? 22.678 -0.634 34.775 1.00 31.12 427 ALA A N 1
ATOM 3294 C CA . ALA A 1 427 ? 22.963 -1.896 35.458 1.00 31.12 427 ALA A CA 1
ATOM 3295 C C . ALA A 1 427 ? 21.991 -2.973 34.948 1.00 31.12 427 ALA A C 1
ATOM 3297 O O . ALA A 1 427 ? 20.869 -3.072 35.422 1.00 31.12 427 ALA A O 1
ATOM 3298 N N . ASN A 1 428 ? 22.415 -3.780 33.975 1.00 29.86 428 ASN A N 1
ATOM 3299 C CA . ASN A 1 428 ? 21.867 -5.125 33.814 1.00 29.86 428 ASN A CA 1
ATOM 3300 C C . ASN A 1 428 ? 23.046 -6.069 33.588 1.00 29.86 428 ASN A C 1
ATOM 3302 O O . ASN A 1 428 ? 23.523 -6.255 32.469 1.00 29.86 428 ASN A O 1
ATOM 3306 N N . GLY A 1 429 ? 23.544 -6.599 34.702 1.00 26.56 429 GLY A N 1
ATOM 3307 C CA . GLY A 1 429 ? 24.410 -7.762 34.752 1.00 26.56 429 GLY A CA 1
ATOM 3308 C C . GLY A 1 429 ? 23.668 -8.920 35.418 1.00 26.56 429 GLY A C 1
ATOM 3309 O O . GLY A 1 429 ? 23.188 -8.749 36.530 1.00 26.56 429 GLY A O 1
ATOM 3310 N N . PHE A 1 430 ? 23.642 -10.050 34.699 1.00 30.73 430 PHE A N 1
ATOM 3311 C CA . PHE A 1 430 ? 23.719 -11.455 35.145 1.00 30.73 430 PHE A CA 1
ATOM 3312 C C . PHE A 1 430 ? 22.647 -12.008 36.108 1.00 30.73 430 PHE A C 1
ATOM 3314 O O . PHE A 1 430 ? 22.276 -11.399 37.096 1.00 30.73 430 PHE A O 1
ATOM 3321 N N . SER A 1 431 ? 22.089 -13.198 35.872 1.00 31.44 431 SER A N 1
ATOM 3322 C CA . SER A 1 431 ? 22.732 -14.532 35.821 1.00 31.44 431 SER A CA 1
ATOM 3323 C C . SER A 1 431 ? 21.707 -15.569 35.292 1.00 31.44 431 SER A C 1
ATOM 3325 O O . SER A 1 431 ? 20.521 -15.258 35.256 1.00 31.44 431 SER A O 1
ATOM 3327 N N . GLY A 1 432 ? 22.008 -16.794 34.841 1.00 27.53 432 GLY A N 1
ATOM 3328 C CA . GLY A 1 432 ? 23.204 -17.651 34.731 1.00 27.53 432 GLY A CA 1
ATOM 3329 C C . GLY A 1 432 ? 22.818 -18.892 33.876 1.00 27.53 432 GLY A C 1
ATOM 3330 O O . GLY A 1 432 ? 21.671 -18.995 33.454 1.00 27.53 432 GLY A O 1
ATOM 3331 N N . GLY A 1 433 ? 23.667 -19.864 33.534 1.00 27.33 433 GLY A N 1
ATOM 3332 C CA . GLY A 1 433 ? 25.075 -20.099 33.825 1.00 27.33 433 GLY A CA 1
ATOM 3333 C C . GLY A 1 433 ? 25.592 -21.389 33.151 1.00 27.33 433 GLY A C 1
ATOM 3334 O O . GLY A 1 433 ? 24.850 -22.078 32.456 1.00 27.33 433 GLY A O 1
ATOM 3335 N N . LEU A 1 434 ? 26.858 -21.684 33.472 1.00 29.94 434 LEU A N 1
ATOM 3336 C CA . LEU A 1 434 ? 27.539 -22.987 33.551 1.00 29.94 434 LEU A CA 1
ATOM 3337 C C . LEU A 1 434 ? 28.548 -23.424 32.448 1.00 29.94 434 LEU A C 1
ATOM 3339 O O . LEU A 1 434 ? 28.202 -23.746 31.318 1.00 29.94 434 LEU A O 1
ATOM 3343 N N . ASN A 1 435 ? 29.789 -23.566 32.948 1.00 30.78 435 ASN A N 1
ATOM 3344 C CA . ASN A 1 435 ? 30.883 -24.504 32.642 1.00 30.78 435 ASN A CA 1
ATOM 3345 C C . ASN A 1 435 ? 31.973 -24.232 31.574 1.00 30.78 435 ASN A C 1
ATOM 3347 O O . ASN A 1 435 ? 31.834 -24.549 30.401 1.00 30.78 435 ASN A O 1
ATOM 3351 N N . THR A 1 436 ? 33.157 -23.882 32.115 1.00 31.27 436 THR A N 1
ATOM 3352 C CA . THR A 1 436 ? 34.375 -24.735 32.149 1.00 31.27 436 THR A CA 1
ATOM 3353 C C . THR A 1 436 ? 35.528 -24.448 31.166 1.00 31.27 436 THR A C 1
ATOM 3355 O O . THR A 1 436 ? 35.432 -24.688 29.972 1.00 31.27 436 THR A O 1
ATOM 3358 N N . ARG A 1 437 ? 36.684 -24.151 31.801 1.00 29.50 437 ARG A N 1
ATOM 3359 C CA . ARG A 1 437 ? 38.105 -24.445 31.471 1.00 29.50 437 ARG A CA 1
ATOM 3360 C C . ARG A 1 437 ? 38.955 -23.488 30.608 1.00 29.50 437 ARG A C 1
ATOM 3362 O O . ARG A 1 437 ? 38.767 -23.404 29.406 1.00 29.50 437 ARG A O 1
ATOM 3369 N N . ARG A 1 438 ? 40.056 -23.070 31.278 1.00 29.28 438 ARG A N 1
ATOM 3370 C CA . ARG A 1 438 ? 41.491 -23.058 30.866 1.00 29.28 438 ARG A CA 1
ATOM 3371 C C . ARG A 1 438 ? 41.879 -22.049 29.768 1.00 29.28 438 ARG A C 1
ATOM 3373 O O . ARG A 1 438 ? 41.132 -21.855 28.834 1.00 29.28 438 ARG A O 1
ATOM 3380 N N . SER A 1 439 ? 43.052 -21.415 29.743 1.00 31.22 439 SER A N 1
ATOM 3381 C CA . SER A 1 439 ? 44.305 -21.440 30.520 1.00 31.22 439 SER A CA 1
ATOM 3382 C C . SER A 1 439 ? 45.228 -20.366 29.900 1.00 31.22 439 SER A C 1
ATOM 3384 O O . SER A 1 439 ? 45.111 -20.171 28.695 1.00 31.22 439 SER A O 1
ATOM 3386 N N . THR A 1 440 ? 46.156 -19.785 30.691 1.00 30.12 440 THR A N 1
ATOM 3387 C CA . THR A 1 440 ? 47.519 -19.272 30.322 1.00 30.12 440 THR A CA 1
ATOM 3388 C C . THR A 1 440 ? 47.651 -18.242 29.178 1.00 30.12 440 THR A C 1
ATOM 3390 O O . THR A 1 440 ? 47.133 -18.461 28.099 1.00 30.12 440 THR A O 1
ATOM 3393 N N . GLY A 1 441 ? 48.390 -17.132 29.246 1.00 30.97 441 GLY A N 1
ATOM 3394 C CA . GLY A 1 441 ? 49.403 -16.596 30.157 1.00 30.97 441 GLY A CA 1
ATOM 3395 C C . GLY A 1 441 ? 50.098 -15.384 29.482 1.00 30.97 441 GLY A C 1
ATOM 3396 O O . GLY A 1 441 ? 49.877 -15.132 28.301 1.00 30.97 441 GLY A O 1
ATOM 3397 N N . ASP A 1 442 ? 50.929 -14.690 30.266 1.00 30.89 442 ASP A N 1
ATOM 3398 C CA . ASP A 1 442 ? 52.094 -13.847 29.913 1.00 30.89 442 ASP A CA 1
ATOM 3399 C C . ASP A 1 442 ? 52.023 -12.361 29.454 1.00 30.89 442 ASP A C 1
ATOM 3401 O O . ASP A 1 442 ? 51.684 -12.017 28.327 1.00 30.89 442 ASP A O 1
ATOM 3405 N N . VAL A 1 443 ? 52.465 -11.523 30.416 1.00 36.62 443 VAL A N 1
ATOM 3406 C CA . VAL A 1 443 ? 53.376 -10.342 30.473 1.00 36.62 443 VAL A CA 1
ATOM 3407 C C . VAL A 1 443 ? 53.424 -9.188 29.435 1.00 36.62 443 VAL A C 1
ATOM 3409 O O . VAL A 1 443 ? 53.176 -9.365 28.248 1.00 36.62 443 VAL A O 1
ATOM 3412 N N . PRO A 1 444 ? 53.803 -7.959 29.889 1.00 49.56 444 PRO A N 1
ATOM 3413 C CA . PRO A 1 444 ? 53.471 -6.686 29.240 1.00 49.56 444 PRO A CA 1
ATOM 3414 C C . PRO A 1 444 ? 54.679 -5.934 28.641 1.00 49.56 444 PRO A C 1
ATOM 3416 O O . PRO A 1 444 ? 55.810 -6.078 29.104 1.00 49.56 444 PRO A O 1
ATOM 3419 N N . ARG A 1 445 ? 54.441 -5.004 27.699 1.00 32.88 445 ARG A N 1
ATOM 3420 C CA . ARG A 1 445 ? 55.407 -3.936 27.365 1.00 32.88 445 ARG A CA 1
ATOM 3421 C C . ARG A 1 445 ? 54.755 -2.581 27.053 1.00 32.88 445 ARG A C 1
ATOM 3423 O O . ARG A 1 445 ? 53.686 -2.494 26.462 1.00 32.88 445 ARG A O 1
ATOM 3430 N N . ARG A 1 446 ? 55.460 -1.552 27.537 1.00 32.09 446 ARG A N 1
ATOM 3431 C CA . ARG A 1 446 ? 55.180 -0.108 27.629 1.00 32.09 446 ARG A CA 1
ATOM 3432 C C . ARG A 1 446 ? 55.393 0.673 26.321 1.00 32.09 446 ARG A C 1
ATOM 3434 O O . ARG A 1 446 ? 56.285 0.335 25.553 1.00 32.09 446 ARG A O 1
ATOM 3441 N N . GLY A 1 447 ? 54.722 1.833 26.261 1.00 30.50 447 GLY A N 1
ATOM 3442 C CA . GLY A 1 447 ? 55.101 3.060 25.529 1.00 30.50 447 GLY A CA 1
ATOM 3443 C C . GLY A 1 447 ? 54.247 3.310 24.280 1.00 30.50 447 GLY A C 1
ATOM 3444 O O . GLY A 1 447 ? 54.022 2.382 23.523 1.00 30.50 447 GLY A O 1
ATOM 3445 N N . SER A 1 448 ? 53.727 4.495 23.954 1.00 31.70 448 SER A N 1
ATOM 3446 C CA . SER A 1 448 ? 53.744 5.845 24.537 1.00 31.70 448 SER A CA 1
ATOM 3447 C C . SER A 1 448 ? 52.868 6.744 23.634 1.00 31.70 448 SER A C 1
ATOM 3449 O O . SER A 1 448 ? 52.874 6.556 22.420 1.00 31.70 448 SER A O 1
ATOM 3451 N N . SER A 1 449 ? 52.219 7.751 24.232 1.00 29.84 449 SER A N 1
ATOM 3452 C CA . SER A 1 449 ? 51.665 8.988 23.626 1.00 29.84 449 SER A CA 1
ATOM 3453 C C . SER A 1 449 ? 50.179 9.053 23.181 1.00 29.84 449 SER A C 1
ATOM 3455 O O . SER A 1 449 ? 49.604 8.043 22.779 1.00 29.84 449 SER A O 1
ATOM 3457 N N . PRO A 1 450 ? 49.538 10.248 23.298 1.00 38.12 450 PRO A N 1
ATOM 3458 C CA . PRO A 1 450 ? 48.084 10.462 23.394 1.00 38.12 450 PRO A CA 1
ATOM 3459 C C . PRO A 1 450 ? 47.509 11.232 22.168 1.00 38.12 450 PRO A C 1
ATOM 3461 O O . PRO A 1 450 ? 48.172 11.332 21.143 1.00 38.12 450 PRO A O 1
ATOM 3464 N N . PRO A 1 451 ? 46.321 11.861 22.270 1.00 34.47 451 PRO A N 1
ATOM 3465 C CA . PRO A 1 451 ? 44.987 11.331 22.005 1.00 34.47 451 PRO A CA 1
ATOM 3466 C C . PRO A 1 451 ? 44.480 11.647 20.577 1.00 34.47 451 PRO A C 1
ATOM 3468 O O . PRO A 1 451 ? 44.813 12.667 19.983 1.00 34.47 451 PRO A O 1
ATOM 3471 N N . SER A 1 452 ? 43.576 10.822 20.041 1.00 29.06 452 SER A N 1
ATOM 3472 C CA . SER A 1 452 ? 42.757 11.177 18.869 1.00 29.06 452 SER A CA 1
ATOM 3473 C C . SER A 1 452 ? 41.276 10.966 19.195 1.00 29.06 452 SER A C 1
ATOM 3475 O O . SER A 1 452 ? 40.874 9.833 19.476 1.00 29.06 452 SER A O 1
ATOM 3477 N N . PRO A 1 453 ? 40.446 12.025 19.197 1.00 38.38 453 PRO A N 1
ATOM 3478 C CA . PRO A 1 453 ? 39.020 11.896 19.429 1.00 38.38 453 PRO A CA 1
ATOM 3479 C C . PRO A 1 453 ? 38.300 11.371 18.180 1.00 38.38 453 PRO A C 1
ATOM 3481 O O . PRO A 1 453 ? 38.355 11.942 17.099 1.00 38.38 453 PRO A O 1
ATOM 3484 N N . HIS A 1 454 ? 37.610 10.259 18.410 1.00 32.28 454 HIS A N 1
ATOM 3485 C CA . HIS A 1 454 ? 36.276 9.912 17.922 1.00 32.28 454 HIS A CA 1
ATOM 3486 C C . HIS A 1 454 ? 35.908 10.141 16.445 1.00 32.28 454 HIS A C 1
ATOM 3488 O O . HIS A 1 454 ? 35.581 11.230 15.985 1.00 32.28 454 HIS A O 1
ATOM 3494 N N . SER A 1 455 ? 35.739 9.000 15.777 1.00 34.31 455 SER A N 1
ATOM 3495 C CA . SER A 1 455 ? 34.681 8.707 14.809 1.00 34.31 455 SER A CA 1
ATOM 3496 C C . SER A 1 455 ? 33.375 9.485 15.058 1.00 34.31 455 SER A C 1
ATOM 3498 O O . SER A 1 455 ? 32.829 9.395 16.160 1.00 34.31 455 SER A O 1
ATOM 3500 N N . PRO A 1 456 ? 32.758 10.121 14.046 1.00 35.38 456 PRO A N 1
ATOM 3501 C CA . PRO A 1 456 ? 31.369 10.527 14.156 1.00 35.38 456 PRO A CA 1
ATOM 3502 C C . PRO A 1 456 ? 30.469 9.344 13.783 1.00 35.38 456 PRO A C 1
ATOM 3504 O O . PRO A 1 456 ? 30.176 9.071 12.616 1.00 35.38 456 PRO A O 1
ATOM 3507 N N . SER A 1 457 ? 30.013 8.632 14.811 1.00 28.28 457 SER A N 1
ATOM 3508 C CA . SER A 1 457 ? 28.780 7.857 14.764 1.00 28.28 457 SER A CA 1
ATOM 3509 C C . SER A 1 457 ? 27.580 8.806 14.778 1.00 28.28 457 SER A C 1
ATOM 3511 O O . SER A 1 457 ? 27.410 9.577 15.715 1.00 28.28 457 SER A O 1
ATOM 3513 N N . MET A 1 458 ? 26.749 8.699 13.742 1.00 38.62 458 MET A N 1
ATOM 3514 C CA . MET A 1 458 ? 25.281 8.792 13.767 1.00 38.62 458 MET A CA 1
ATOM 3515 C C . MET A 1 458 ? 24.648 9.505 14.977 1.00 38.62 458 MET A C 1
ATOM 3517 O O . MET A 1 458 ? 24.177 8.869 15.917 1.00 38.62 458 MET A O 1
ATOM 3521 N N . THR A 1 459 ? 24.526 10.825 14.880 1.00 27.42 459 THR A N 1
ATOM 3522 C CA . THR A 1 459 ? 23.620 11.647 15.689 1.00 27.42 459 THR A CA 1
ATOM 3523 C C . THR A 1 459 ? 22.282 11.760 14.950 1.00 27.42 459 THR A C 1
ATOM 3525 O O . THR A 1 459 ? 22.178 12.477 13.956 1.00 27.42 459 THR A O 1
ATOM 3528 N N . GLN A 1 460 ? 21.245 11.039 15.395 1.00 36.09 460 GLN A N 1
ATOM 3529 C CA . GLN A 1 460 ? 19.862 11.392 15.052 1.00 36.09 460 GLN A CA 1
ATOM 3530 C C . GLN A 1 460 ? 19.330 12.352 16.113 1.00 36.09 460 GLN A C 1
ATOM 3532 O O . GLN A 1 460 ? 19.275 12.042 17.299 1.00 36.09 460 GLN A O 1
ATOM 3537 N N . SER A 1 461 ? 19.007 13.542 15.627 1.00 31.03 461 SER A N 1
ATOM 3538 C CA . SER A 1 461 ? 18.441 14.699 16.305 1.00 31.03 461 SER A CA 1
ATOM 3539 C C . SER A 1 461 ? 17.028 14.438 16.863 1.00 31.03 461 SER A C 1
ATOM 3541 O O . SER A 1 461 ? 16.344 13.519 16.401 1.00 31.03 461 SER A O 1
ATOM 3543 N N . PRO A 1 462 ? 16.569 15.254 17.835 1.00 42.16 462 PRO A N 1
ATOM 3544 C CA . PRO A 1 462 ? 15.225 15.163 18.407 1.00 42.16 462 PRO A CA 1
ATOM 3545 C C . PRO A 1 462 ? 14.163 15.425 17.330 1.00 42.16 462 PRO A C 1
ATOM 3547 O O . PRO A 1 462 ? 14.463 16.002 16.283 1.00 42.16 462 PRO A O 1
ATOM 3550 N N . ALA A 1 463 ? 12.928 14.970 17.567 1.00 55.47 463 ALA A N 1
ATOM 3551 C CA . ALA A 1 463 ? 11.810 15.064 16.629 1.00 55.47 463 ALA A CA 1
ATOM 3552 C C . ALA A 1 463 ? 11.734 16.458 15.975 1.00 55.47 463 ALA A C 1
ATOM 3554 O O . ALA A 1 463 ? 11.363 17.441 16.608 1.00 55.47 463 ALA A O 1
ATOM 3555 N N . ASN A 1 464 ? 12.125 16.533 14.700 1.00 69.94 464 ASN A N 1
ATOM 3556 C CA . ASN A 1 464 ? 12.196 17.767 13.926 1.00 69.94 464 ASN A CA 1
ATOM 3557 C C . ASN A 1 464 ? 10.756 18.226 13.635 1.00 69.94 464 ASN A C 1
ATOM 3559 O O . ASN A 1 464 ? 10.175 17.841 12.626 1.00 69.94 464 ASN A O 1
ATOM 3563 N N . LEU A 1 465 ? 10.128 18.935 14.571 1.00 74.69 465 LEU A N 1
ATOM 3564 C CA . LEU A 1 465 ? 8.854 19.621 14.376 1.00 74.69 465 LEU A CA 1
ATOM 3565 C C . LEU A 1 465 ? 9.174 20.981 13.761 1.00 74.69 465 LEU A C 1
ATOM 3567 O O . LEU A 1 465 ? 9.854 21.804 14.365 1.00 74.69 465 LEU A O 1
ATOM 3571 N N . ARG A 1 466 ? 8.719 21.200 12.530 1.00 79.94 466 ARG A N 1
ATOM 3572 C CA . ARG A 1 466 ? 8.935 22.435 11.784 1.00 79.94 466 ARG A CA 1
ATOM 3573 C C . ARG A 1 466 ? 7.624 23.206 11.718 1.00 79.94 466 ARG A C 1
ATOM 3575 O O . ARG A 1 466 ? 6.563 22.616 11.514 1.00 79.94 466 ARG A O 1
ATOM 3582 N N . THR A 1 467 ? 7.708 24.521 11.840 1.00 85.25 467 THR A N 1
ATOM 3583 C CA . THR A 1 467 ? 6.597 25.430 11.547 1.00 85.25 467 THR A CA 1
ATOM 3584 C C . THR A 1 467 ? 6.795 26.001 10.148 1.00 85.25 467 THR A C 1
ATOM 3586 O O . THR A 1 467 ? 7.909 26.375 9.777 1.00 85.25 467 THR A O 1
ATOM 3589 N N . GLN A 1 468 ? 5.740 26.010 9.342 1.00 84.88 468 GLN A N 1
ATOM 3590 C CA . GLN A 1 468 ? 5.717 26.583 7.999 1.00 84.88 468 GLN A CA 1
ATOM 3591 C C . GLN A 1 468 ? 4.482 27.465 7.853 1.00 84.88 468 GLN A C 1
ATOM 3593 O O . GLN A 1 468 ? 3.377 27.030 8.171 1.00 84.88 468 GLN A O 1
ATOM 3598 N N . ASN A 1 469 ? 4.676 28.684 7.357 1.00 88.56 469 ASN A N 1
ATOM 3599 C CA . ASN A 1 469 ? 3.609 29.659 7.163 1.00 88.56 469 ASN A CA 1
ATOM 3600 C C . ASN A 1 469 ? 3.381 29.860 5.665 1.00 88.56 469 ASN A C 1
ATOM 3602 O O . ASN A 1 469 ? 4.350 29.954 4.912 1.00 88.56 469 ASN A O 1
ATOM 3606 N N . ILE A 1 470 ? 2.120 29.928 5.248 1.00 89.81 470 ILE A N 1
ATOM 3607 C CA . ILE A 1 470 ? 1.731 30.258 3.872 1.00 89.81 470 ILE A CA 1
ATOM 3608 C C . ILE A 1 470 ? 0.621 31.305 3.876 1.00 89.81 470 ILE A C 1
ATOM 3610 O O . ILE A 1 470 ? -0.170 31.376 4.820 1.00 89.81 470 ILE A O 1
ATOM 3614 N N . LEU A 1 471 ? 0.563 32.091 2.808 1.00 87.25 471 LEU A N 1
ATOM 3615 C CA . LEU A 1 471 ? -0.460 33.101 2.578 1.00 87.25 471 LEU A CA 1
ATOM 3616 C C . LEU A 1 471 ? -1.384 32.619 1.461 1.00 87.25 471 LEU A C 1
ATOM 3618 O O . LEU A 1 471 ? -0.919 32.085 0.452 1.00 87.25 471 LEU A O 1
ATOM 3622 N N . ILE A 1 472 ? -2.693 32.727 1.685 1.00 88.50 472 ILE A N 1
ATOM 3623 C CA . ILE A 1 472 ? -3.718 32.302 0.732 1.00 88.50 472 ILE A CA 1
ATOM 3624 C C . ILE A 1 472 ? -4.759 33.421 0.596 1.00 88.50 472 ILE A C 1
ATOM 3626 O O . ILE A 1 472 ? -5.309 33.835 1.620 1.00 88.50 472 ILE A O 1
ATOM 3630 N N . PRO A 1 473 ? -5.080 33.877 -0.627 1.00 85.62 473 PRO A N 1
ATOM 3631 C CA . PRO A 1 473 ? -6.139 34.856 -0.878 1.00 85.62 473 PRO A CA 1
ATOM 3632 C C . PRO A 1 473 ? -7.471 34.498 -0.204 1.00 85.62 473 PRO A C 1
ATOM 3634 O O . PRO A 1 473 ? -7.907 33.341 -0.223 1.00 85.62 473 PRO A O 1
ATOM 3637 N N . ALA A 1 474 ? -8.113 35.480 0.439 1.00 80.00 474 ALA A N 1
ATOM 3638 C CA . ALA A 1 474 ? -9.289 35.261 1.287 1.00 80.00 474 ALA A CA 1
ATOM 3639 C C . ALA A 1 474 ? -10.487 34.659 0.531 1.00 80.00 474 ALA A C 1
ATOM 3641 O O . ALA A 1 474 ? -11.249 33.880 1.109 1.00 80.00 474 ALA A O 1
ATOM 3642 N N . ASP A 1 475 ? -10.617 34.963 -0.757 1.00 82.69 475 ASP A N 1
ATOM 3643 C CA . ASP A 1 475 ? -11.647 34.446 -1.659 1.00 82.69 475 ASP A CA 1
ATOM 3644 C C . ASP A 1 475 ? -11.488 32.941 -1.957 1.00 82.69 475 ASP A C 1
ATOM 3646 O O . ASP A 1 475 ? -12.465 32.266 -2.294 1.00 82.69 475 ASP A O 1
ATOM 3650 N N . MET A 1 476 ? -10.280 32.392 -1.793 1.00 82.69 476 MET A N 1
ATOM 3651 C CA . MET A 1 476 ? -9.975 30.968 -1.969 1.00 82.69 476 MET A CA 1
ATOM 3652 C C . MET A 1 476 ? -9.946 30.186 -0.648 1.00 82.69 476 MET A C 1
ATOM 3654 O O . MET A 1 476 ? -9.951 28.958 -0.641 1.00 82.69 476 MET A O 1
ATOM 3658 N N . VAL A 1 477 ? -9.982 30.849 0.509 1.00 84.94 477 VAL A N 1
ATOM 3659 C CA . VAL A 1 477 ? -9.971 30.149 1.807 1.00 84.94 477 VAL A CA 1
ATOM 3660 C C . VAL A 1 477 ? -11.240 29.326 2.036 1.00 84.94 477 VAL A C 1
ATOM 3662 O O . VAL A 1 477 ? -11.175 28.231 2.604 1.00 84.94 477 VAL A O 1
ATOM 3665 N N . GLY A 1 478 ? -12.390 29.804 1.555 1.00 84.56 478 GLY A N 1
ATOM 3666 C CA . GLY A 1 478 ? -13.668 29.105 1.705 1.00 84.56 478 GLY A CA 1
ATOM 3667 C C . GLY A 1 478 ? -13.666 27.695 1.099 1.00 84.56 478 GLY A C 1
ATOM 3668 O O . GLY A 1 478 ? -14.166 26.759 1.728 1.00 84.56 478 GLY A O 1
ATOM 3669 N N . CYS A 1 479 ? -13.048 27.505 -0.073 1.00 84.69 479 CYS A N 1
ATOM 3670 C CA . CYS A 1 479 ? -12.992 26.195 -0.735 1.00 84.69 479 CYS A CA 1
ATOM 3671 C C . CYS A 1 479 ? -12.029 25.221 -0.033 1.00 84.69 479 CYS A C 1
ATOM 3673 O O . CYS A 1 479 ? -12.303 24.022 0.035 1.00 84.69 479 CYS A O 1
ATOM 3675 N N . ILE A 1 480 ? -10.943 25.736 0.553 1.00 87.56 480 ILE A N 1
ATOM 3676 C CA . ILE A 1 480 ? -9.979 24.946 1.329 1.00 87.56 480 ILE A CA 1
ATOM 3677 C C . ILE A 1 480 ? -10.598 24.455 2.637 1.00 87.56 480 ILE A C 1
ATOM 3679 O O . ILE A 1 480 ? -10.372 23.315 3.048 1.00 87.56 480 ILE A O 1
ATOM 3683 N N . ILE A 1 481 ? -11.376 25.310 3.304 1.00 88.31 481 ILE A N 1
ATOM 3684 C CA . ILE A 1 481 ? -12.099 24.946 4.525 1.00 88.31 481 ILE A CA 1
ATOM 3685 C C . ILE A 1 481 ? -13.202 23.932 4.193 1.00 88.31 481 ILE A C 1
ATOM 3687 O O . ILE A 1 481 ? -13.317 22.899 4.863 1.00 88.31 481 ILE A O 1
ATOM 3691 N N . GLY A 1 482 ? -13.951 24.179 3.116 1.00 85.62 482 GLY A N 1
ATOM 3692 C CA . GLY A 1 482 ? -15.093 23.373 2.694 1.00 85.62 482 GLY A CA 1
ATOM 3693 C C . GLY A 1 482 ? -16.331 23.594 3.572 1.00 85.62 482 GLY A C 1
ATOM 3694 O O . GLY A 1 482 ? -16.266 24.211 4.638 1.00 85.62 482 GLY A O 1
ATOM 3695 N N . ARG A 1 483 ? -17.484 23.059 3.146 1.00 83.62 483 ARG A N 1
ATOM 3696 C CA . ARG A 1 483 ? -18.745 23.140 3.911 1.00 83.62 483 ARG A CA 1
ATOM 3697 C C . ARG A 1 483 ? -18.545 22.558 5.318 1.00 83.62 483 ARG A C 1
ATOM 3699 O O . ARG A 1 483 ? -18.053 21.434 5.450 1.00 83.62 483 ARG A O 1
ATOM 3706 N N . ASN A 1 484 ? -18.854 23.348 6.350 1.00 80.75 484 ASN A N 1
ATOM 3707 C CA . ASN A 1 484 ? -18.652 23.026 7.773 1.00 80.75 484 ASN A CA 1
ATOM 3708 C C . ASN A 1 484 ? -17.206 22.647 8.168 1.00 80.75 484 ASN A C 1
ATOM 3710 O O . ASN A 1 484 ? -17.002 21.947 9.156 1.00 80.75 484 ASN A O 1
ATOM 3714 N N . GLY A 1 485 ? -16.184 23.065 7.411 1.00 84.00 485 GLY A N 1
ATOM 3715 C CA . GLY A 1 485 ? -14.790 22.720 7.723 1.00 84.00 485 GLY A CA 1
ATOM 3716 C C . GLY A 1 485 ? -14.402 21.272 7.406 1.00 84.00 485 GLY A C 1
ATOM 3717 O O . GLY A 1 485 ? -13.337 20.809 7.825 1.00 84.00 485 GLY A O 1
ATOM 3718 N N . SER A 1 486 ? -15.246 20.542 6.672 1.00 86.69 486 SER A N 1
ATOM 3719 C CA . SER A 1 486 ? -15.020 19.137 6.306 1.00 86.69 486 SER A CA 1
ATOM 3720 C C . SER A 1 486 ? -13.712 18.933 5.538 1.00 86.69 486 SER A C 1
ATOM 3722 O O . SER A 1 486 ? -12.964 17.993 5.822 1.00 86.69 486 SER A O 1
ATOM 3724 N N . LYS A 1 487 ? -13.386 19.843 4.613 1.00 86.06 487 LYS A N 1
ATOM 3725 C CA . LYS A 1 487 ? -12.233 19.695 3.724 1.00 86.06 487 LYS A CA 1
ATOM 3726 C C . LYS A 1 487 ? -10.916 19.985 4.431 1.00 86.06 487 LYS A C 1
ATOM 3728 O O . LYS A 1 487 ? -10.002 19.167 4.363 1.00 86.06 487 LYS A O 1
ATOM 3733 N N . ILE A 1 488 ? -10.832 21.062 5.210 1.00 90.44 488 ILE A N 1
ATOM 3734 C CA . ILE A 1 488 ? -9.630 21.333 6.014 1.00 90.44 488 ILE A CA 1
ATOM 3735 C C . ILE A 1 488 ? -9.404 20.250 7.075 1.00 90.44 488 ILE A C 1
ATOM 3737 O O . ILE A 1 488 ? -8.263 19.879 7.352 1.00 90.44 488 ILE A O 1
ATOM 3741 N N . THR A 1 489 ? -10.478 19.693 7.636 1.00 88.44 489 THR A N 1
ATOM 3742 C CA . THR A 1 489 ? -10.390 18.569 8.578 1.00 88.44 489 THR A CA 1
ATOM 3743 C C . THR A 1 489 ? -9.827 17.324 7.894 1.00 88.44 489 THR A C 1
ATOM 3745 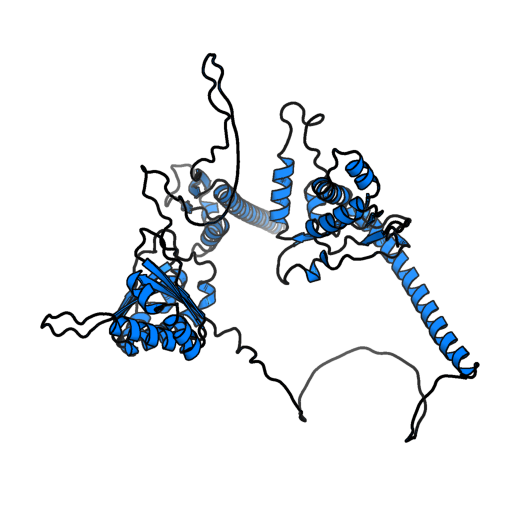O O . THR A 1 489 ? -8.937 16.667 8.437 1.00 88.44 489 THR A O 1
ATOM 3748 N N . GLU A 1 490 ? -10.263 17.038 6.665 1.00 88.44 490 GLU A N 1
ATOM 3749 C CA . GLU A 1 490 ? -9.682 15.980 5.841 1.00 88.44 490 GLU A CA 1
ATOM 3750 C C . GLU A 1 490 ? -8.192 16.228 5.553 1.00 88.44 490 GLU A C 1
ATOM 3752 O O . GLU A 1 490 ? -7.384 15.308 5.692 1.00 88.44 490 GLU A O 1
ATOM 3757 N N . ILE A 1 491 ? -7.807 17.460 5.214 1.00 91.00 491 ILE A N 1
ATOM 3758 C CA . ILE A 1 491 ? -6.413 17.827 4.932 1.00 91.00 491 ILE A CA 1
ATOM 3759 C C . ILE A 1 491 ? -5.532 17.647 6.173 1.00 91.00 491 ILE A C 1
ATOM 3761 O O . ILE A 1 491 ? -4.464 17.046 6.067 1.00 91.00 491 ILE A O 1
ATOM 3765 N N . ARG A 1 492 ? -5.987 18.086 7.354 1.00 90.88 492 ARG A N 1
ATOM 3766 C CA . ARG A 1 492 ? -5.301 17.864 8.643 1.00 90.88 492 ARG A CA 1
ATOM 3767 C C . ARG A 1 492 ? -5.132 16.371 8.941 1.00 90.88 492 ARG A C 1
ATOM 3769 O O . ARG A 1 492 ? -4.042 15.932 9.300 1.00 90.88 492 ARG A O 1
ATOM 3776 N N . ARG A 1 493 ? -6.183 15.571 8.728 1.00 86.38 493 ARG A N 1
ATOM 3777 C CA . ARG A 1 493 ? -6.161 14.109 8.920 1.00 86.38 493 ARG A CA 1
ATOM 3778 C C . ARG A 1 493 ? -5.176 13.423 7.980 1.00 86.38 493 ARG A C 1
ATOM 3780 O O . ARG A 1 493 ? -4.451 12.517 8.381 1.00 86.38 493 ARG A O 1
ATOM 3787 N N . LEU A 1 494 ? -5.173 13.820 6.710 1.00 89.44 494 LEU A N 1
ATOM 3788 C CA . LEU A 1 494 ? -4.301 13.219 5.713 1.00 89.44 494 LEU A CA 1
ATOM 3789 C C . LEU A 1 494 ? -2.850 13.653 5.916 1.00 89.44 494 LEU A C 1
ATOM 3791 O O . LEU A 1 494 ? -1.967 12.812 5.753 1.00 89.44 494 LEU A O 1
ATOM 3795 N N . SER A 1 495 ? -2.585 14.912 6.259 1.00 89.94 495 SER A N 1
ATOM 3796 C CA . SER A 1 495 ? -1.224 15.418 6.438 1.00 89.94 495 SER A CA 1
ATOM 3797 C C . SER A 1 495 ? -0.582 14.971 7.748 1.00 89.94 495 SER A C 1
ATOM 3799 O O . SER A 1 495 ? 0.607 14.667 7.756 1.00 89.94 495 SER A O 1
ATOM 3801 N N . GLY A 1 496 ? -1.363 14.869 8.827 1.00 84.62 496 GLY A N 1
ATOM 3802 C CA . GLY A 1 496 ? -0.838 14.662 10.177 1.00 84.62 496 GLY A CA 1
ATOM 3803 C C . GLY A 1 496 ? -0.153 15.906 10.756 1.00 84.62 496 GLY A C 1
ATOM 3804 O O . GLY A 1 496 ? 0.497 15.801 11.792 1.00 84.62 496 GLY A O 1
ATOM 3805 N N . SER A 1 497 ? -0.283 17.065 10.099 1.00 88.06 497 SER A N 1
ATOM 3806 C CA . SER A 1 497 ? 0.189 18.358 10.604 1.00 88.06 497 SER A CA 1
ATOM 3807 C C . SER A 1 497 ? -0.949 19.147 11.239 1.00 88.06 497 SER A C 1
ATOM 3809 O O . SER A 1 497 ? -2.096 19.116 10.785 1.00 88.06 497 SER A O 1
ATOM 3811 N N . LYS A 1 498 ? -0.616 19.921 12.270 1.00 87.81 498 LYS A N 1
ATOM 3812 C CA . LYS A 1 498 ? -1.509 20.903 12.881 1.00 87.81 498 LYS A CA 1
ATOM 3813 C C . LYS A 1 498 ? -1.562 22.137 11.983 1.00 87.81 498 LYS A C 1
ATOM 3815 O O . LYS A 1 498 ? -0.545 22.785 11.781 1.00 87.81 498 LYS A O 1
ATOM 3820 N N . ILE A 1 499 ? -2.738 22.459 11.448 1.00 91.19 499 ILE A N 1
ATOM 3821 C CA . ILE A 1 499 ? -2.938 23.609 10.550 1.00 91.19 499 ILE A CA 1
ATOM 3822 C C . ILE A 1 499 ? -3.830 24.629 11.258 1.00 91.19 499 ILE A C 1
ATOM 3824 O O . ILE A 1 499 ? -4.997 24.328 11.510 1.00 91.19 499 ILE A O 1
ATOM 3828 N N . SER A 1 500 ? -3.303 25.810 11.572 1.00 86.38 500 SER A N 1
ATOM 3829 C CA . SER A 1 500 ? -4.042 26.954 12.124 1.00 86.38 500 SER A CA 1
ATOM 3830 C C . SER A 1 500 ? -4.324 27.984 11.031 1.00 86.38 500 SER A C 1
ATOM 3832 O O . SER A 1 500 ? -3.492 28.169 10.148 1.00 86.38 500 SER A O 1
ATOM 3834 N N . ILE A 1 501 ? -5.486 28.634 11.084 1.00 90.25 501 ILE A N 1
ATOM 3835 C CA . ILE A 1 501 ? -5.925 29.643 10.108 1.00 90.25 501 ILE A CA 1
ATOM 3836 C C . ILE A 1 501 ? -6.233 30.924 10.879 1.00 90.25 501 ILE A C 1
ATOM 3838 O O . ILE A 1 501 ? -6.983 30.877 11.857 1.00 90.25 501 ILE A O 1
ATOM 3842 N N . ALA A 1 502 ? -5.672 32.054 10.452 1.00 82.00 502 ALA A N 1
ATOM 3843 C CA . ALA A 1 502 ? -5.964 33.348 11.060 1.00 82.00 502 ALA A CA 1
ATOM 3844 C C . ALA A 1 502 ? -7.450 33.741 10.879 1.00 82.00 502 ALA A C 1
ATOM 3846 O O . ALA A 1 502 ? -8.040 33.561 9.807 1.00 82.00 502 ALA A O 1
ATOM 3847 N N . LYS A 1 503 ? -8.072 34.274 11.946 1.00 70.12 503 LYS A N 1
ATOM 3848 C CA . LYS A 1 503 ? -9.494 34.681 11.950 1.00 70.12 503 LYS A CA 1
ATOM 3849 C C . LYS A 1 503 ? -9.763 35.886 11.041 1.00 70.12 503 LYS A C 1
ATOM 3851 O O . LYS A 1 503 ? -10.799 35.895 10.375 1.00 70.12 503 LYS A O 1
ATOM 3856 N N . ALA A 1 504 ? -8.828 36.831 10.969 1.00 66.50 504 ALA A N 1
ATOM 3857 C CA . ALA A 1 504 ? -8.873 37.998 10.090 1.00 66.50 504 ALA A CA 1
ATOM 3858 C C . ALA A 1 504 ? -7.826 37.880 8.958 1.00 66.50 504 ALA A C 1
ATOM 3860 O O . ALA A 1 504 ? -6.817 37.191 9.150 1.00 66.50 504 ALA A O 1
ATOM 3861 N N . PRO A 1 505 ? -8.063 38.491 7.779 1.00 66.31 505 PRO A N 1
ATOM 3862 C CA . PRO A 1 505 ? -7.017 38.728 6.780 1.00 66.31 505 PRO A CA 1
ATOM 3863 C C . PRO A 1 505 ? -5.848 39.498 7.405 1.00 66.31 505 PRO A C 1
ATOM 3865 O O . PRO A 1 505 ? -6.064 40.300 8.312 1.00 66.31 505 PRO A O 1
ATOM 3868 N N . HIS A 1 506 ? -4.628 39.237 6.946 1.00 57.12 506 HIS A N 1
ATOM 3869 C CA . HIS A 1 506 ? -3.474 40.046 7.332 1.00 57.12 506 HIS A CA 1
ATOM 3870 C C . HIS A 1 506 ? -3.524 41.387 6.577 1.00 57.12 506 HIS A C 1
ATOM 3872 O O . HIS A 1 506 ? -4.069 41.440 5.471 1.00 57.12 506 HIS A O 1
ATOM 3878 N N . ASP A 1 507 ? -3.027 42.452 7.208 1.00 48.59 507 ASP A N 1
ATOM 3879 C CA . ASP A 1 507 ? -3.240 43.864 6.858 1.00 48.59 507 ASP A CA 1
ATOM 3880 C C . ASP A 1 507 ? -3.209 44.165 5.347 1.00 48.59 507 ASP A C 1
ATOM 3882 O O . ASP A 1 507 ? -2.301 43.735 4.640 1.00 48.59 507 ASP A O 1
ATOM 3886 N N . ASN A 1 508 ? -4.226 44.899 4.869 1.00 57.38 508 ASN A N 1
ATOM 3887 C CA . ASN A 1 508 ? -4.423 45.509 3.536 1.00 57.38 508 ASN A CA 1
ATOM 3888 C C . ASN A 1 508 ? -4.144 44.679 2.256 1.00 57.38 508 ASN A C 1
ATOM 3890 O O . ASN A 1 508 ? -4.399 45.178 1.165 1.00 57.38 508 ASN A O 1
ATOM 3894 N N . SER A 1 509 ? -3.702 43.418 2.344 1.00 60.88 509 SER A N 1
ATOM 3895 C CA . SER A 1 509 ? -3.316 42.594 1.184 1.00 60.88 509 SER A CA 1
ATOM 3896 C C . SER A 1 509 ? -4.384 41.581 0.749 1.00 60.88 509 SER A C 1
ATOM 3898 O O . SER A 1 509 ? -4.220 40.917 -0.271 1.00 60.88 509 SER A O 1
ATOM 3900 N N . GLY A 1 510 ? -5.466 41.407 1.515 1.00 68.50 510 GLY A N 1
ATOM 3901 C CA . GLY A 1 510 ? -6.538 40.457 1.175 1.00 68.50 510 GLY A CA 1
ATOM 3902 C C . GLY A 1 510 ? -6.163 38.969 1.311 1.00 68.50 510 GLY A C 1
ATOM 3903 O O . GLY A 1 510 ? -6.955 38.100 0.944 1.00 68.50 510 GLY A O 1
ATOM 3904 N N . GLU A 1 511 ? -4.994 38.646 1.874 1.00 81.94 511 GLU A N 1
ATOM 3905 C CA . GLU A 1 511 ? -4.514 37.277 2.093 1.00 81.94 511 GLU A CA 1
ATOM 3906 C C . GLU A 1 511 ? -4.685 36.839 3.559 1.00 81.94 511 GLU A C 1
ATOM 3908 O O . GLU A 1 511 ? -4.525 37.613 4.505 1.00 81.94 511 GLU A O 1
ATOM 3913 N N . ARG A 1 512 ? -5.022 35.565 3.776 1.00 84.56 512 ARG A N 1
ATOM 3914 C CA . ARG A 1 512 ? -5.132 34.939 5.100 1.00 84.56 512 ARG A CA 1
ATOM 3915 C C . ARG A 1 512 ? -3.953 34.004 5.338 1.00 84.56 512 ARG A C 1
ATOM 3917 O O . ARG A 1 512 ? -3.638 33.153 4.505 1.00 84.56 512 ARG A O 1
ATOM 3924 N N . MET A 1 513 ? -3.343 34.122 6.515 1.00 85.38 513 MET A N 1
ATOM 3925 C CA . MET A 1 513 ? -2.198 33.302 6.908 1.00 85.38 513 MET A CA 1
ATOM 3926 C C . MET A 1 513 ? -2.628 31.934 7.449 1.00 85.38 513 MET A C 1
ATOM 3928 O O . MET A 1 513 ? -3.516 31.821 8.301 1.00 85.38 513 MET A O 1
ATOM 3932 N N . PHE A 1 514 ? -1.945 30.896 6.973 1.00 91.75 514 PHE A N 1
ATOM 3933 C CA . PHE A 1 514 ? -2.045 29.525 7.454 1.00 91.75 514 PHE A CA 1
ATOM 3934 C C . PHE A 1 514 ? -0.718 29.127 8.096 1.00 91.75 514 PHE A C 1
ATOM 3936 O O . PHE A 1 514 ? 0.339 29.237 7.476 1.00 91.75 514 PHE A O 1
ATOM 3943 N N . THR A 1 515 ? -0.779 28.606 9.318 1.00 89.44 515 THR A N 1
ATOM 3944 C CA . THR A 1 515 ? 0.382 28.113 10.069 1.00 89.44 515 THR A CA 1
ATOM 3945 C C . THR A 1 515 ? 0.307 26.596 10.174 1.00 89.44 515 THR A C 1
ATOM 3947 O O . THR A 1 515 ? -0.628 26.054 10.763 1.00 89.44 515 THR A O 1
ATOM 3950 N N . ILE A 1 516 ? 1.292 25.901 9.611 1.00 93.00 516 ILE A N 1
ATOM 3951 C CA . ILE A 1 516 ? 1.387 24.441 9.549 1.00 93.00 516 ILE A CA 1
ATOM 3952 C C . ILE A 1 516 ? 2.526 23.991 10.467 1.00 93.00 516 ILE A C 1
ATOM 3954 O O . ILE A 1 516 ? 3.688 24.308 10.228 1.00 93.00 516 ILE A O 1
ATOM 3958 N N . ILE A 1 517 ? 2.200 23.237 11.512 1.00 88.88 517 ILE A N 1
ATOM 3959 C CA . ILE A 1 517 ? 3.147 22.744 12.515 1.00 88.88 517 ILE A CA 1
ATOM 3960 C C . ILE A 1 517 ? 3.126 21.218 12.493 1.00 88.88 517 ILE A C 1
ATOM 3962 O O . ILE A 1 517 ? 2.074 20.597 12.660 1.00 88.88 517 ILE A O 1
ATOM 3966 N N . GLY A 1 518 ? 4.283 20.600 12.296 1.00 90.31 518 GLY A N 1
ATOM 3967 C CA . GLY A 1 518 ? 4.393 19.150 12.183 1.00 90.31 518 GLY A CA 1
ATOM 3968 C C . GLY A 1 518 ? 5.778 18.712 11.727 1.00 90.31 518 GLY A C 1
ATOM 3969 O O . GLY A 1 518 ? 6.694 19.517 11.585 1.00 90.31 518 GLY A O 1
ATOM 3970 N N . THR A 1 519 ? 5.958 17.411 11.508 1.00 90.38 519 THR A N 1
ATOM 3971 C CA . THR A 1 519 ? 7.221 16.903 10.944 1.00 90.38 519 THR A CA 1
ATOM 3972 C C . THR A 1 519 ? 7.413 17.412 9.506 1.00 90.38 519 THR A C 1
ATOM 3974 O O . THR A 1 519 ? 6.415 17.637 8.820 1.00 90.38 519 THR A O 1
ATOM 3977 N N . PRO A 1 520 ? 8.650 17.546 8.983 1.00 88.25 520 PRO A N 1
ATOM 3978 C CA . PRO A 1 520 ? 8.899 17.975 7.608 1.00 88.25 520 PRO A CA 1
ATOM 3979 C C . PRO A 1 520 ? 8.067 17.216 6.568 1.00 88.25 520 PRO A C 1
ATOM 3981 O O . PRO A 1 520 ? 7.493 17.829 5.676 1.00 88.25 520 PRO A O 1
ATOM 3984 N N . ALA A 1 521 ? 7.927 15.897 6.737 1.00 87.56 521 ALA A N 1
ATOM 3985 C CA . ALA A 1 521 ? 7.127 15.054 5.851 1.00 87.56 521 ALA A CA 1
ATOM 3986 C C . ALA A 1 521 ? 5.612 15.297 5.985 1.00 87.56 521 ALA A C 1
ATOM 3988 O O . ALA A 1 521 ? 4.880 15.197 5.000 1.00 87.56 521 ALA A O 1
ATOM 3989 N N . ALA A 1 522 ? 5.129 15.601 7.193 1.00 89.12 522 ALA A N 1
ATOM 3990 C CA . ALA A 1 522 ? 3.728 15.936 7.428 1.00 89.12 522 ALA A CA 1
ATOM 3991 C C . ALA A 1 522 ? 3.391 17.319 6.849 1.00 89.12 522 ALA A C 1
ATOM 3993 O O . ALA A 1 522 ? 2.377 17.470 6.167 1.00 89.12 522 ALA A O 1
ATOM 3994 N N . ASN A 1 523 ? 4.279 18.301 7.029 1.00 91.69 523 ASN A N 1
ATOM 3995 C CA . ASN A 1 523 ? 4.077 19.652 6.514 1.00 91.69 523 ASN A CA 1
ATOM 3996 C C . ASN A 1 523 ? 4.119 19.690 4.987 1.00 91.69 523 ASN A C 1
ATOM 3998 O O . ASN A 1 523 ? 3.255 20.308 4.377 1.00 91.69 523 ASN A O 1
ATOM 4002 N N . GLU A 1 524 ? 5.047 18.962 4.361 1.00 92.12 524 GLU A N 1
ATOM 4003 C CA . GLU A 1 524 ? 5.093 18.817 2.901 1.00 92.12 524 GLU A CA 1
ATOM 4004 C C . GLU A 1 524 ? 3.791 18.199 2.364 1.00 92.12 524 GLU A C 1
ATOM 4006 O O . GLU A 1 524 ? 3.228 18.651 1.366 1.00 92.12 524 GLU A O 1
ATOM 4011 N N . LYS A 1 525 ? 3.245 17.207 3.077 1.00 91.50 525 LYS A N 1
ATOM 4012 C CA . LYS A 1 525 ? 1.961 16.591 2.734 1.00 91.50 525 LYS A CA 1
ATOM 4013 C C . LYS A 1 525 ? 0.775 17.539 2.947 1.00 91.50 525 LYS A C 1
ATOM 4015 O O . LYS A 1 525 ? -0.166 17.497 2.158 1.00 91.50 525 LYS A O 1
ATOM 4020 N N . ALA A 1 526 ? 0.802 18.373 3.987 1.00 91.19 526 ALA A N 1
ATOM 4021 C CA . ALA A 1 526 ? -0.206 19.406 4.227 1.00 91.19 526 ALA A CA 1
ATOM 4022 C C . ALA A 1 526 ? -0.201 20.447 3.108 1.00 91.19 526 ALA A C 1
ATOM 4024 O O . ALA A 1 526 ? -1.252 20.721 2.537 1.00 91.19 526 ALA A O 1
ATOM 4025 N N . LEU A 1 527 ? 0.982 20.955 2.753 1.00 92.44 527 LEU A N 1
ATOM 4026 C CA . LEU A 1 527 ? 1.169 21.913 1.668 1.00 92.44 527 LEU A CA 1
ATOM 4027 C C . LEU A 1 527 ? 0.641 21.367 0.345 1.00 92.44 527 LEU A C 1
ATOM 4029 O O . LEU A 1 527 ? -0.145 22.035 -0.316 1.00 92.44 527 LEU A O 1
ATOM 4033 N N . PHE A 1 528 ? 0.999 20.130 -0.006 1.00 92.56 528 PHE A N 1
ATOM 4034 C CA . PHE A 1 528 ? 0.526 19.506 -1.240 1.00 92.56 528 PHE A CA 1
ATOM 4035 C C . PHE A 1 528 ? -1.006 19.450 -1.320 1.00 92.56 528 PHE A C 1
ATOM 4037 O O . PHE A 1 528 ? -1.589 19.766 -2.351 1.00 92.56 528 PHE A O 1
ATOM 4044 N N . LEU A 1 529 ? -1.670 19.061 -0.231 1.00 92.19 529 LEU A N 1
ATOM 4045 C CA . LEU A 1 529 ? -3.129 18.955 -0.200 1.00 92.19 529 LEU A CA 1
ATOM 4046 C C . LEU A 1 529 ? -3.822 20.323 -0.248 1.00 92.19 529 LEU A C 1
ATOM 4048 O O . LEU A 1 529 ? -4.881 20.433 -0.860 1.00 92.19 529 LEU A O 1
ATOM 4052 N N . LEU A 1 530 ? -3.227 21.345 0.372 1.00 91.50 530 LEU A N 1
ATOM 4053 C CA . LEU A 1 530 ? -3.724 22.721 0.315 1.00 91.50 530 LEU A CA 1
ATOM 4054 C C . LEU A 1 530 ? -3.588 23.293 -1.104 1.00 91.50 530 LEU A C 1
ATOM 4056 O O . LEU A 1 530 ? -4.571 23.790 -1.648 1.00 91.50 530 LEU A O 1
ATOM 4060 N N . TYR A 1 531 ? -2.418 23.150 -1.736 1.00 91.25 531 TYR A N 1
ATOM 4061 C CA . TYR A 1 531 ? -2.189 23.635 -3.102 1.00 91.25 531 TYR A CA 1
ATOM 4062 C C . TYR A 1 531 ? -3.008 22.884 -4.152 1.00 91.25 531 TYR A C 1
ATOM 4064 O O . TYR A 1 531 ? -3.581 23.514 -5.030 1.00 91.25 531 TYR A O 1
ATOM 4072 N N . ASN A 1 532 ? -3.147 21.563 -4.037 1.00 90.62 532 ASN A N 1
ATOM 4073 C CA . ASN A 1 532 ? -3.965 20.791 -4.973 1.00 90.62 532 ASN A CA 1
ATOM 4074 C C . ASN A 1 532 ? -5.454 21.176 -4.891 1.00 90.62 532 ASN A C 1
ATOM 4076 O O . ASN A 1 532 ? -6.167 21.130 -5.889 1.00 90.62 532 ASN A O 1
ATOM 4080 N N . GLN A 1 533 ? -5.942 21.550 -3.701 1.00 87.06 533 GLN A N 1
ATOM 4081 C CA . GLN A 1 533 ? -7.313 22.039 -3.543 1.00 87.06 533 GLN A CA 1
ATOM 4082 C C . GLN A 1 533 ? -7.486 23.449 -4.123 1.00 87.06 533 GLN A C 1
ATOM 4084 O O . GLN A 1 533 ? -8.524 23.733 -4.717 1.00 87.06 533 GLN A O 1
ATOM 4089 N N . LEU A 1 534 ? -6.471 24.304 -3.974 1.00 87.00 534 LEU A N 1
ATOM 4090 C CA . LEU A 1 534 ? -6.428 25.631 -4.588 1.00 87.00 534 LEU A CA 1
ATOM 4091 C C . LEU A 1 534 ? -6.431 25.561 -6.116 1.00 87.00 534 LEU A C 1
ATOM 4093 O O . LEU A 1 534 ? -7.209 26.256 -6.759 1.00 87.00 534 LEU A O 1
ATOM 4097 N N . GLU A 1 535 ? -5.591 24.704 -6.691 1.00 86.00 535 GLU A N 1
ATOM 4098 C CA . GLU A 1 535 ? -5.452 24.547 -8.141 1.00 86.00 535 GLU A CA 1
ATOM 4099 C C . GLU A 1 535 ? -6.743 24.015 -8.772 1.00 86.00 535 GLU A C 1
ATOM 4101 O O . GLU A 1 535 ? -7.245 24.597 -9.730 1.00 86.00 535 GLU A O 1
ATOM 4106 N N . SER A 1 536 ? -7.360 23.003 -8.154 1.00 84.62 536 SER A N 1
ATOM 4107 C CA . SER A 1 536 ? -8.649 22.474 -8.607 1.00 84.62 536 SER A CA 1
ATOM 4108 C C . SER A 1 536 ? -9.775 23.515 -8.553 1.00 84.62 536 SER A C 1
ATOM 4110 O O . SER A 1 536 ? -10.640 23.520 -9.428 1.00 84.62 536 SER A O 1
ATOM 4112 N N . GLU A 1 537 ? -9.783 24.407 -7.555 1.00 83.69 537 GLU A N 1
ATOM 4113 C CA . GLU A 1 537 ? -10.771 25.492 -7.502 1.00 83.69 537 GLU A CA 1
ATOM 4114 C C . GLU A 1 537 ? -10.474 26.583 -8.540 1.00 83.69 537 GLU A C 1
ATOM 4116 O O . GLU A 1 537 ? -11.405 27.123 -9.138 1.00 83.69 537 GLU A O 1
ATOM 4121 N N . LYS A 1 538 ? -9.195 26.876 -8.799 1.00 83.88 538 LYS A N 1
ATOM 4122 C CA . LYS A 1 538 ? -8.775 27.841 -9.821 1.00 83.88 538 LYS A CA 1
ATOM 4123 C C . LYS A 1 538 ? -9.183 27.384 -11.225 1.00 83.88 538 LYS A C 1
ATOM 4125 O O . LYS A 1 538 ? -9.774 28.169 -11.960 1.00 83.88 538 LYS A O 1
ATOM 4130 N N . GLU A 1 539 ? -8.959 26.115 -11.568 1.00 82.94 539 GLU A N 1
ATOM 4131 C CA . GLU A 1 539 ? -9.405 25.529 -12.843 1.00 82.94 539 GLU A CA 1
ATOM 4132 C C . GLU A 1 539 ? -10.929 25.593 -13.004 1.00 82.94 539 GLU A C 1
ATOM 4134 O O . GLU A 1 539 ? -11.439 25.928 -14.072 1.00 82.94 539 GLU A O 1
ATOM 4139 N N . ARG A 1 540 ? -11.676 25.343 -11.923 1.00 83.50 540 ARG A N 1
ATOM 4140 C CA . ARG A 1 540 ? -13.143 25.401 -11.931 1.00 83.50 540 ARG A CA 1
ATOM 4141 C C . ARG A 1 540 ? -13.682 26.816 -12.168 1.00 83.50 540 ARG A C 1
ATOM 4143 O O . ARG A 1 540 ? -14.744 26.957 -12.772 1.00 83.50 540 ARG A O 1
ATOM 4150 N N . ARG A 1 541 ? -12.989 27.851 -11.678 1.00 81.50 541 ARG A N 1
ATOM 4151 C CA . ARG A 1 541 ? -13.356 29.258 -11.924 1.00 81.50 541 ARG A CA 1
ATOM 4152 C C . ARG A 1 541 ? -13.046 29.680 -13.358 1.00 81.50 541 ARG A C 1
ATOM 4154 O O . ARG A 1 541 ? -13.940 30.203 -14.009 1.00 81.50 541 ARG A O 1
ATOM 4161 N N . ILE A 1 542 ? -11.866 29.332 -13.876 1.00 80.50 542 ILE A N 1
ATOM 4162 C CA . ILE A 1 542 ? -11.486 29.610 -15.274 1.00 80.50 542 ILE A CA 1
ATOM 4163 C C . ILE A 1 542 ? -12.467 28.942 -16.248 1.00 80.50 542 ILE A C 1
ATOM 4165 O O . ILE A 1 542 ? -12.916 29.571 -17.200 1.00 80.50 542 ILE A O 1
ATOM 4169 N N . GLY A 1 543 ? -12.866 27.692 -15.981 1.00 75.50 543 GLY A N 1
ATOM 4170 C CA . GLY A 1 543 ? -13.858 27.000 -16.808 1.00 75.50 543 GLY A CA 1
ATOM 4171 C C . GLY A 1 543 ? -15.233 27.678 -16.812 1.00 75.50 543 GLY A C 1
ATOM 4172 O O . GLY A 1 543 ? -15.894 27.701 -17.841 1.00 75.50 543 GLY A O 1
ATOM 4173 N N . ARG A 1 544 ? -15.656 28.280 -15.691 1.00 78.00 544 ARG A N 1
ATOM 4174 C CA . ARG A 1 544 ? -16.918 29.039 -15.619 1.00 78.00 544 ARG A CA 1
ATOM 4175 C C . ARG A 1 544 ? -16.846 30.379 -16.343 1.00 78.00 544 ARG A C 1
ATOM 4177 O O . ARG A 1 544 ? -17.824 30.762 -16.969 1.00 78.00 544 ARG A O 1
ATOM 4184 N N . GLU A 1 545 ? -15.712 31.066 -16.261 1.00 73.62 545 GLU A N 1
ATOM 4185 C CA . GLU A 1 545 ? -15.492 32.338 -16.958 1.00 73.62 545 GLU A CA 1
ATOM 4186 C C . GLU A 1 545 ? -15.442 32.141 -18.480 1.00 73.62 545 GLU A C 1
ATOM 4188 O O . GLU A 1 545 ? -16.037 32.923 -19.213 1.00 73.62 545 GLU A O 1
ATOM 4193 N N . GLN A 1 546 ? -14.822 31.055 -18.957 1.00 72.50 546 GLN A N 1
ATOM 4194 C CA . GLN A 1 546 ? -14.826 30.693 -20.381 1.00 72.50 546 GLN A CA 1
ATOM 4195 C C . GLN A 1 546 ? -16.232 30.354 -20.883 1.00 72.50 546 GLN A C 1
ATOM 4197 O O . GLN A 1 546 ? -16.614 30.786 -21.964 1.00 72.50 546 GLN A O 1
ATOM 4202 N N . GLN A 1 547 ? -17.020 29.638 -20.079 1.00 68.69 547 GLN A N 1
ATOM 4203 C CA . GLN A 1 547 ? -18.386 29.259 -20.437 1.00 68.69 547 GLN A CA 1
ATOM 4204 C C . GLN A 1 547 ? -19.332 30.473 -20.455 1.00 68.69 547 GLN A C 1
ATOM 4206 O O . GLN A 1 547 ? -20.137 30.605 -21.367 1.00 68.69 547 GLN A O 1
ATOM 4211 N N . GLN A 1 548 ? -19.162 31.422 -19.527 1.00 68.12 548 GLN A N 1
ATOM 4212 C CA . GLN A 1 548 ? -19.907 32.688 -19.532 1.00 68.12 548 GLN A CA 1
ATOM 4213 C C . GLN A 1 548 ? -19.520 33.620 -20.687 1.00 68.12 548 GLN A C 1
ATOM 4215 O O . GLN A 1 548 ? -20.376 34.345 -21.184 1.00 68.12 548 GLN A O 1
ATOM 4220 N N . GLN A 1 549 ? -18.260 33.615 -21.134 1.00 67.00 549 GLN A N 1
ATOM 4221 C CA . GLN A 1 549 ? -17.844 34.382 -22.316 1.00 67.00 549 GLN A CA 1
ATOM 4222 C C . GLN A 1 549 ? -18.384 33.785 -23.618 1.00 67.00 549 GLN A C 1
ATOM 4224 O O . GLN A 1 549 ? -18.660 34.533 -24.551 1.00 67.00 549 GLN A O 1
ATOM 4229 N N . GLN A 1 550 ? -18.562 32.465 -23.666 1.00 64.88 550 GLN A N 1
ATOM 4230 C CA . GLN A 1 550 ? -19.126 31.765 -24.817 1.00 64.88 550 GLN A CA 1
ATOM 4231 C C . GLN A 1 550 ? -20.640 32.006 -24.931 1.00 64.88 550 GLN A C 1
ATOM 4233 O O . GLN A 1 550 ? -21.103 32.380 -26.001 1.00 64.88 550 GLN A O 1
ATOM 4238 N N . ASP A 1 551 ? -21.365 31.956 -23.808 1.00 64.81 551 ASP A N 1
ATOM 4239 C CA . ASP A 1 551 ? -22.802 32.288 -23.732 1.00 64.81 551 ASP A CA 1
ATOM 4240 C C . ASP A 1 551 ? -23.104 33.790 -23.934 1.00 64.81 551 ASP A C 1
ATOM 4242 O O . ASP A 1 551 ? -24.260 34.174 -24.054 1.00 64.81 551 ASP A O 1
ATOM 4246 N N . SER A 1 552 ? -22.083 34.656 -23.920 1.00 62.97 552 SER A N 1
ATOM 4247 C CA . SER A 1 552 ? -22.230 36.099 -24.193 1.00 62.97 552 SER A CA 1
ATOM 4248 C C . SER A 1 552 ? -21.854 36.482 -25.634 1.00 62.97 552 SER A C 1
ATOM 4250 O O . SER A 1 552 ? -21.922 37.661 -25.983 1.00 62.97 552 SER A O 1
ATOM 4252 N N . GLN A 1 553 ? -21.372 35.523 -26.435 1.00 54.00 553 GLN A N 1
ATOM 4253 C CA . GLN A 1 553 ? -21.000 35.709 -27.845 1.00 54.00 553 GLN A CA 1
ATOM 4254 C C . GLN A 1 553 ? -21.964 35.022 -28.829 1.00 54.00 553 GLN A C 1
ATOM 4256 O O . GLN A 1 553 ? -21.905 35.340 -30.019 1.00 54.00 553 GLN A O 1
ATOM 4261 N N . GLU A 1 554 ? -22.830 34.123 -28.352 1.00 46.75 554 GLU A N 1
ATOM 4262 C CA . GLU A 1 554 ? -24.104 33.754 -29.001 1.00 46.75 554 GLU A CA 1
ATOM 4263 C C . GLU A 1 554 ? -25.214 34.723 -28.577 1.00 46.75 554 GLU A C 1
ATOM 4265 O O . GLU A 1 554 ? -26.099 34.988 -29.425 1.00 46.75 554 GLU A O 1
#

Sequence (554 aa):
MATFSSTPIVIDGKGHLLGRLASIISKQVLSGQKIVVVRCEEINISGSFFRNKLRYHNFLHKRHIVNPKKSGPFHHRAPSKILFRAIRGMVPHKTARGTAALERLKLFEGVPPPYDRKKRMVVPEALRVLRLKPGRKYCTVKRLSHEVGWGYKDVVDRLEEKRKIKAQAFRERKWLCCGWRGTRRTRVSVSESPSHLFHRPAAILPSLLLIIPDSPHTMSAEHPLHQSTASPAASRSPSPTSAHDVLTLRALVTTKEAGVIIGKGGKNVADLREQTGVRAGVSKVIPGVHERVLTVGGSVDAIAKAYNLIITQLVSSSPPPVSLSSSSPHTSIRLLISHNLMGTVIGRNGLKIKAIQDASGARMVASKEMLPQSTERIVEVQGSPEAISRAIEEIAKCLLEDWERGAGTVQFQPGVGEERLGSRRSANGFSGGLNTRRSTGDVPRRGSSPPSPHSPSMTQSPANLRTQNILIPADMVGCIIGRNGSKITEIRRLSGSKISIAKAPHDNSGERMFTIIGTPAANEKALFLLYNQLESEKERRIGREQQQQQDSQE

InterPro domains:
  IPR004087 K Homology domain [SM00322] (245-315)
  IPR004087 K Homology domain [SM00322] (329-400)
  IPR004087 K Homology domain [SM00322] (464-535)
  IPR004088 K Homology domain, type 1 [PF00013] (250-310)
  IPR004088 K Homology domain, type 1 [PF00013] (333-396)
  IPR004088 K Homology domain, type 1 [PF00013] (467-531)
  IPR005755 Large ribosomal subunit protein uL13, eukaryota/archaea [TIGR01077] (9-152)
  IPR005822 Large ribosomal subunit protein uL13 [MF_01366] (8-133)
  IPR005822 Large ribosomal subunit protein uL13 [PF00572] (8-113)
  IPR005822 Large ribosomal subunit protein uL13 [PTHR11545] (2-174)
  IPR005822 Large ribosomal subunit protein uL13 [cd00392] (9-111)
  IPR036612 K Homology domain, type 1 superfamily [G3DSA:3.30.1370.10] (245-317)
  IPR036612 K Homology domain, type 1 superfamily [G3DSA:3.30.1370.10] (325-402)
  IPR036612 K Homology domain, type 1 superfamily [G3DSA:3.30.1370.10] (466-543)
  IPR036612 K Homology domain, type 1 superfamily [SSF54791] (237-315)
  IPR036612 K Homology domain, type 1 superfamily [SSF54791] (325-404)
  IPR036612 K Homology domain, type 1 superfamily [SSF54791] (455-541)
  IPR036899 Large ribosomal subunit protein uL13 superfamily [G3DSA:3.90.1180.10] (4-152)
  IPR036899 Large ribosomal subunit protein uL13 superfamily [SSF52161] (9-152)
  IPR049786 RNA-binding protein rnc1, third type I K homology RNA-binding domain [cd22457] (468-531)